Protein 4S1W (pdb70)

Secondary structure (DSSP, 8-state):
-TT---HHHHTTTT--HHHHHTB-TTS-B---HHHHHHHHH-SEEEEEE-THHHHHHHHHHHHHHHTS---EEEEEHHHHTT-----SSEEEEEEESSS--HHHHHHHHHHHHHT-EEEEEES-TTSHHHHHSSEEEE-------SSS--HHHHHHHHHHHHHHHHHHHT---SS-HHHHHHHHHHHHHHHHHTTT--HHHHHHHSS-SEEEEEESTHHHHHHHHHHHHHHHHH--EEEEEEGGGTTTTGGGG--TT-EEEEE---HHHHHHHHHHHHHHHTTT-EEEEE---S--TT-SB-PPP--TTTHHHHHHHHHHHHHHHHHHHH-/--SSS---HHHHTTTT--HHHHHTB-TTS-B---HHHHHHHHH-SEEEEEE-HHHHHHHHHHHHHHHHTS---EEEEEHHHHTT-----SSEEEEEEESSS--HHHHHHHHHHHHHT-EEEEEESSTTSHHHHHSSEEEE-------SSS-SHHHHHHHHHHHHHHHHHHHH---SS-HHHHHHHHHHHHHHHHHTTT--HHHHHHHSS-SEEEEEE-THHHHHHHHHHHHHHHHH--EEEEEEGGGTTTTTGGG--TT-EEEEE---HHHHHHHHHHHHHHHTTT-EEEEE---S--TT-SB-PPP--TTTHHHHHHHHHHHHHHHHHHHTT--S--

Solvent-accessible surface area: 24298 Å² total

Foldseek 3Di:
DQLVLLVLLVCQLVLVVVLVVQADPVSDGDDDVVVLVLLLPAQEEEEEEAALQLLLQLLLQCLQCVQLNHHYHGDYLQDVLVHDDDDPQYEYEYEDAALAPPSSLSVLVVCVVVVHAYEYEYQDDPRSNNVSHPYYDHQSSDDRDGQQDDSSSLSSNLVSNSSSQVSSVVVHDPDDSSVLVVVLSVLSVVLSVCLVLLVVLVQAQQDALEAEEEEADLRLSLSQNLQSLLCRQAVRNYHGDYLVPCVPCVLVVAAARHEYEYEEEAVVCLVVSVVSVVSSVVHRYDYAYEYVVSDDPPHSYYTDDGDSSSCSSNVNSNSNSSSSSNNVSND/DDPDPDLLVLLVCQLVLCVLLVVQADPVSHGDDDVVVLVLLLPAQEEEEEEDALQLLLQLLLQVLQCPQLVHHYDGDYLVVVLVHDDDDDQYEYEYEDAALAPPSSLSVLVVVVVVPHAYEYEYQDDPRPNCVSHPYYDHQSSPDRQFPQDDSSSLSSNLVSNSSSQVSSVVVHPPDPVSVLVVVLSVLSVVLSVVLVLLVCLVVQQLDALAAEEEEADLRLSLRQSLQSLLCVQQVRNYDGDYLVCCVPPNLVVQAARHEYEYEQEAVVCLVVSVVSVVSSVVRHYDYAYEYVVSDDPPHSYYTDDGDSSSCSSNVNSNSNSSSVSNNVSVVTPRRD

InterPro domains:
  IPR001347 SIS domain [PF01380] (47-170)
  IPR001347 SIS domain [PF01380] (218-341)
  IPR001347 SIS domain [PS51464] (41-180)
  IPR001347 SIS domain [PS51464] (210-348)
  IPR005855 Glucosamine-fructose-6-phosphate aminotransferase, isomerising [TIGR01135] (1-358)
  IPR035466 GlmS/AgaS, SIS domain 1 [cd05008] (50-171)
  IPR035490 GlmS/FrlB, SIS domain 2 [cd05009] (205-356)
  IPR046348 SIS domain superfamily [SSF53697] (2-358)

CATH classification: 3.40.50.10490 (+1 more: 3.40.50.10490)

B-factor: mean 34.81, std 9.84, range [20.59, 89.81]

Radius of gyration: 24.52 Å; Cα contacts (8 Å, |Δi|>4): 1367; chains: 2; bounding box: 65×57×61 Å

Nearest PDB structures (foldseek):
  4s1w-assembly1_A  TM=1.003E+00  e=4.253E-58  Staphylococcus aureus
  2puv-assembly1_D  TM=8.819E-01  e=4.119E-23  Candida albicans SC5314
  2puv-assembly1_A  TM=8.822E-01  e=7.396E-23  Candida albicans SC5314
  2puw-assembly1_B-2  TM=8.671E-01  e=4.219E-21  Candida albicans SC5314
  3knz-assembly1_B  TM=7.942E-01  e=2.270E-15  Salmonella enterica subsp. enterica serovar Typhimurium

Sequence (669 aa):
VYAHYLKEIHEQPAVRRIIQEYQDAEGNLKIDQDIINDVKEADRIYVIAAGTSYHAGLVGKEFLEKWAGVPTEVHVASEFVYNPLLSEKPLFVYISQSGETADSRAVLVETNKLGHKSLTITNVAGSTLSREADHTLLLHAGPEIAVASTKAYTAQIAVLSILSQIVAKEHEADIDLLRELAKVTTAIEAIVDDAPIEQIATDFLETTRNAFFIGRTIDYNVSLEGALKLKEISYIQAEGFAGGELKHGTIALIEDGTPVVALATQENVNLSIRGNVKEVVARGAHPCIISEGLEKEGDTYVIPHVHELLTPLVSVVALQLISYYAALHRDKGVYAHYLKEIHEQPAVRRRIIQQEYQDAEGNLKIDQDIINDVKEADRIYVIAAGTSSYHAGLVGKEFLEKWAGVPTEVHVASEFVYNPLLSEKPLFVYISQSGETADSRAVLVETNKLGHKSLTITNVAGSTLSRREADHTLLLHAGPEIAVASTKAYTAQIAVLSILSQIVAKEHEADIDLLRELAKVTTAIEAIVDDAPIEQIATDFLETTRNAFFIGRTIDYNVSLEGALKLKEISYIQAEGFAGGELKHGTIALIEDDGTPVVALATQEENVNLSIRGNVKEEVVARGAHPCIISEGLEKEGDTYVIPHVHELLTPLVSVVALQLISYYAALHRDLDVDK

Organism: Staphylococcus aureus (NCBI:txid1280)

Structure (mmCIF, N/CA/C/O backbone):
data_4S1W
#
_entry.id   4S1W
#
_cell.length_a   115.245
_cell.length_b   61.617
_cell.length_c   104.690
_cell.angle_alpha   90.00
_cell.angle_beta   112.79
_cell.angle_gamma   90.00
#
_symmetry.space_group_name_H-M   'C 1 2 1'
#
loop_
_entity.id
_entity.type
_entity.pdbx_description
1 polymer 'Glutamine--fructose-6-phosphate aminotransferase [isomerizing]'
2 non-polymer DI(HYDROXYETHYL)ETHER
3 water water
#
loop_
_atom_site.group_PDB
_atom_site.id
_atom_site.type_symbol
_atom_site.label_atom_id
_atom_site.label_alt_id
_atom_site.label_comp_id
_atom_site.label_asym_id
_atom_site.label_entity_id
_atom_site.label_seq_id
_atom_site.pdbx_PDB_ins_code
_atom_site.Cartn_x
_atom_site.Cartn_y
_atom_site.Cartn_z
_atom_site.occupancy
_atom_site.B_iso_or_equiv
_atom_site.auth_seq_id
_atom_site.auth_comp_id
_atom_site.auth_asym_id
_atom_site.auth_atom_id
_atom_site.pdbx_PDB_model_num
ATOM 1 N N . VAL A 1 5 ? 25.124 30.519 49.563 1.00 46.93 248 VAL A N 1
ATOM 2 C CA . VAL A 1 5 ? 26.514 30.596 50.095 1.00 49.50 248 VAL A CA 1
ATOM 3 C C . VAL A 1 5 ? 27.480 31.251 49.094 1.00 44.75 248 VAL A C 1
ATOM 4 O O . VAL A 1 5 ? 28.223 32.162 49.476 1.00 46.01 248 VAL A O 1
ATOM 8 N N . TYR A 1 6 ? 27.515 30.754 47.852 1.00 43.92 249 TYR A N 1
ATOM 9 C CA . TYR A 1 6 ? 28.370 31.332 46.791 1.00 42.22 249 TYR A CA 1
ATOM 10 C C . TYR A 1 6 ? 27.960 32.782 46.582 1.00 38.12 249 TYR A C 1
ATOM 11 O O . TYR A 1 6 ? 26.765 33.040 46.457 1.00 37.15 249 TYR A O 1
ATOM 20 N N . ALA A 1 7 ? 28.920 33.714 46.579 1.00 37.33 250 ALA A N 1
ATOM 21 C CA . ALA A 1 7 ? 28.671 35.151 46.355 1.00 35.56 250 ALA A CA 1
ATOM 22 C C . ALA A 1 7 ? 27.416 35.642 47.047 1.00 35.08 250 ALA A C 1
ATOM 23 O O . ALA A 1 7 ? 26.500 36.241 46.404 1.00 31.74 250 ALA A O 1
ATOM 25 N N . HIS A 1 8 ? 27.349 35.334 48.335 1.00 33.57 251 HIS A N 1
ATOM 26 C CA . HIS A 1 8 ? 26.190 35.569 49.157 1.00 34.28 251 HIS A CA 1
ATOM 27 C C . HIS A 1 8 ? 25.644 36.987 48.954 1.00 34.96 251 HIS A C 1
ATOM 28 O O . HIS A 1 8 ? 24.434 37.158 48.821 1.00 31.89 251 HIS A O 1
ATOM 35 N N . TYR A 1 9 ? 26.528 38.009 48.962 1.00 31.26 252 TYR A N 1
ATOM 36 C CA . TYR A 1 9 ? 26.060 39.375 49.036 1.00 30.41 252 TYR A CA 1
ATOM 37 C C . TYR A 1 9 ? 25.500 39.821 47.683 1.00 26.99 252 TYR A C 1
ATOM 38 O O . TYR A 1 9 ? 24.596 40.586 47.640 1.00 28.60 252 TYR A O 1
ATOM 55 N N . LEU A 1 11 ? 23.853 37.849 45.581 1.00 28.24 254 LEU A N 1
ATOM 56 C CA . LEU A 1 11 ? 22.504 37.257 45.464 1.00 27.31 254 LEU A CA 1
ATOM 57 C C . LEU A 1 11 ? 21.523 38.022 46.398 1.00 25.13 254 LEU A C 1
ATOM 58 O O . LEU A 1 11 ? 20.377 38.299 46.018 1.00 27.37 254 LEU A O 1
ATOM 63 N N . LYS A 1 12 ? 21.973 38.400 47.602 1.00 26.35 255 LYS A N 1
ATOM 64 C CA . LYS A 1 12 ? 21.197 39.192 48.548 1.00 26.63 255 LYS A CA 1
ATOM 65 C C . LYS A 1 12 ? 20.787 40.507 47.946 1.00 25.46 255 LYS A C 1
ATOM 66 O O . LYS A 1 12 ? 19.606 40.862 47.942 1.00 26.95 255 LYS A O 1
ATOM 72 N N . GLU A 1 13 ? 21.735 41.205 47.315 1.00 25.72 256 GLU A N 1
ATOM 73 C CA . GLU A 1 13 ? 21.447 42.505 46.769 1.00 23.84 256 GLU A CA 1
ATOM 74 C C . GLU A 1 13 ? 20.519 42.446 45.551 1.00 23.62 256 GLU A C 1
ATOM 75 O O . GLU A 1 13 ? 19.646 43.322 45.373 1.00 24.49 256 GLU A O 1
ATOM 81 N N . ILE A 1 14 ? 20.679 41.391 44.739 1.00 23.76 257 ILE A N 1
ATOM 82 C CA . ILE A 1 14 ? 19.764 41.170 43.615 1.00 23.37 257 ILE A CA 1
ATOM 83 C C . ILE A 1 14 ? 18.336 41.087 44.159 1.00 24.23 257 ILE A C 1
ATOM 84 O O . ILE A 1 14 ? 17.391 41.698 43.655 1.00 24.59 257 ILE A O 1
ATOM 89 N N . HIS A 1 15 ? 18.197 40.312 45.235 1.00 24.39 258 HIS A N 1
ATOM 90 C CA . HIS A 1 15 ? 16.852 40.071 45.802 1.00 25.43 258 HIS A CA 1
ATOM 91 C C . HIS A 1 15 ? 16.264 41.260 46.502 1.00 24.16 258 HIS A C 1
ATOM 92 O O . HIS A 1 15 ? 15.063 41.259 46.756 1.00 26.66 258 HIS A O 1
ATOM 99 N N . GLU A 1 16 ? 17.100 42.201 46.926 1.00 25.24 259 GLU A N 1
ATOM 100 C CA . GLU A 1 16 ? 16.610 43.450 47.526 1.00 25.10 259 GLU A CA 1
ATOM 101 C C . GLU A 1 16 ? 15.913 44.421 46.515 1.00 25.69 259 GLU A C 1
ATOM 102 O O . GLU A 1 16 ? 15.262 45.394 46.917 1.00 24.94 259 GLU A O 1
ATOM 108 N N . GLN A 1 17 ? 16.035 44.161 45.231 1.00 24.91 260 GLN A N 1
ATOM 109 C CA . GLN A 1 17 ? 15.622 45.220 44.277 1.00 23.82 260 GLN A CA 1
ATOM 110 C C . GLN A 1 17 ? 14.126 45.546 44.371 1.00 23.48 260 GLN A C 1
ATOM 111 O O . GLN A 1 17 ? 13.751 46.703 44.262 1.00 24.61 260 GLN A O 1
ATOM 117 N N . PRO A 1 18 ? 13.242 44.536 44.528 1.00 24.70 261 PRO A N 1
ATOM 118 C CA . PRO A 1 18 ? 11.814 44.955 44.723 1.00 24.64 261 PRO A CA 1
ATOM 119 C C . PRO A 1 18 ? 11.567 45.885 45.892 1.00 25.54 261 PRO A C 1
ATOM 120 O O . PRO A 1 18 ? 10.836 46.894 45.765 1.00 27.28 261 PRO A O 1
ATOM 124 N N . ALA A 1 19 ? 12.130 45.540 47.031 1.00 23.73 262 ALA A N 1
ATOM 125 C CA . ALA A 1 19 ? 12.055 46.430 48.194 1.00 27.04 262 ALA A CA 1
ATOM 126 C C . ALA A 1 19 ? 12.614 47.830 47.980 1.00 26.57 262 ALA A C 1
ATOM 127 O O . ALA A 1 19 ? 12.015 48.803 48.453 1.00 25.35 262 ALA A O 1
ATOM 129 N N . VAL A 1 20 ? 13.725 47.913 47.249 1.00 27.76 263 VAL A N 1
ATOM 130 C CA . VAL A 1 20 ? 14.322 49.202 46.928 1.00 25.75 263 VAL A CA 1
ATOM 131 C C . VAL A 1 20 ? 13.384 50.020 46.066 1.00 24.82 263 VAL A C 1
ATOM 132 O O . VAL A 1 20 ? 13.142 51.247 46.322 1.00 25.86 263 VAL A O 1
ATOM 144 N N . ARG A 1 22 ? 10.097 49.783 45.847 1.00 25.62 265 ARG A N 1
ATOM 145 C CA . ARG A 1 22 ? 8.971 50.202 46.674 1.00 25.62 265 ARG A CA 1
ATOM 146 C C . ARG A 1 22 ? 9.371 51.360 47.605 1.00 25.88 265 ARG A C 1
ATOM 147 O O . ARG A 1 22 ? 8.567 52.253 47.818 1.00 26.21 265 ARG A O 1
ATOM 155 N N . ARG A 1 23 ? 10.586 51.354 48.171 1.00 26.06 266 ARG A N 1
ATOM 156 C CA . ARG A 1 23 ? 11.046 52.473 48.989 1.00 25.93 266 ARG A CA 1
ATOM 157 C C . ARG A 1 23 ? 11.153 53.733 48.171 1.00 26.00 266 ARG A C 1
ATOM 158 O O . ARG A 1 23 ? 10.806 54.819 48.675 1.00 26.56 266 ARG A O 1
ATOM 166 N N . ILE A 1 24 ? 11.726 53.644 46.953 1.00 25.81 267 ILE A N 1
ATOM 167 C CA . ILE A 1 24 ? 11.847 54.828 46.128 1.00 24.56 267 ILE A CA 1
ATOM 168 C C . ILE A 1 24 ? 10.451 55.358 45.813 1.00 26.17 267 ILE A C 1
ATOM 169 O O . ILE A 1 24 ? 10.264 56.572 45.812 1.00 27.69 267 ILE A O 1
ATOM 174 N N . ILE A 1 25 ? 9.538 54.458 45.456 1.00 25.81 268 ILE A N 1
ATOM 175 C CA . ILE A 1 25 ? 8.137 54.852 45.118 1.00 27.66 268 ILE A CA 1
ATOM 176 C C . ILE A 1 25 ? 7.495 55.620 46.296 1.00 29.84 268 ILE A C 1
ATOM 177 O O . ILE A 1 25 ? 6.767 56.617 46.094 1.00 30.67 268 ILE A O 1
ATOM 182 N N . GLN A 1 26 ? 7.750 55.155 47.528 1.00 27.19 269 GLN A N 1
ATOM 183 C CA . GLN A 1 26 ? 7.237 55.845 48.733 1.00 29.32 269 GLN A CA 1
ATOM 184 C C . GLN A 1 26 ? 7.932 57.159 48.989 1.00 27.94 269 GLN A C 1
ATOM 185 O O . GLN A 1 26 ? 7.267 58.168 49.323 1.00 28.84 269 GLN A O 1
ATOM 191 N N . GLU A 1 27 ? 9.268 57.170 48.924 1.00 25.69 270 GLU A N 1
ATOM 192 C CA . GLU A 1 27 ? 10.000 58.409 49.242 1.00 28.10 270 GLU A CA 1
ATOM 193 C C . GLU A 1 27 ? 9.765 59.555 48.276 1.00 28.82 270 GLU A C 1
ATOM 194 O O . GLU A 1 27 ? 9.781 60.741 48.694 1.00 30.62 270 GLU A O 1
ATOM 200 N N . TYR A 1 28 ? 9.499 59.226 47.015 1.00 26.90 271 TYR A N 1
ATOM 201 C CA . TYR A 1 28 ? 9.383 60.211 45.952 1.00 27.38 271 TYR A CA 1
ATOM 202 C C . TYR A 1 28 ? 7.947 60.549 45.604 1.00 28.01 271 TYR A C 1
ATOM 203 O O . TYR A 1 28 ? 7.681 61.093 44.508 1.00 29.35 271 TYR A O 1
ATOM 212 N N . GLN A 1 29 ? 7.041 60.235 46.537 1.00 30.01 272 GLN A N 1
ATOM 213 C CA . GLN A 1 29 ? 5.684 60.720 46.449 1.00 30.79 272 GLN A CA 1
ATOM 214 C C . GLN A 1 29 ? 5.205 61.366 47.727 1.00 30.20 272 GLN A C 1
ATOM 215 O O . GLN A 1 29 ? 5.705 61.072 48.832 1.00 33.17 272 GLN A O 1
ATOM 221 N N . ASP A 1 30 ? 4.220 62.235 47.569 1.00 30.27 273 ASP A N 1
ATOM 222 C CA . ASP A 1 30 ? 3.648 62.940 48.688 1.00 30.03 273 ASP A CA 1
ATOM 223 C C . ASP A 1 30 ? 2.322 62.289 49.066 1.00 29.69 273 ASP A C 1
ATOM 224 O O . ASP A 1 30 ? 1.914 61.295 48.460 1.00 30.19 273 ASP A O 1
ATOM 229 N N . ALA A 1 31 ? 1.652 62.847 50.074 1.00 28.60 274 ALA A N 1
ATOM 230 C CA . ALA A 1 31 ? 0.465 62.237 50.635 1.00 28.38 274 ALA A CA 1
ATOM 231 C C . ALA A 1 31 ? -0.684 62.386 49.668 1.00 28.88 274 ALA A C 1
ATOM 232 O O . ALA A 1 31 ? -1.738 61.815 49.883 1.00 30.91 274 ALA A O 1
ATOM 234 N N . GLU A 1 32 ? -0.525 63.235 48.645 1.00 27.87 275 GLU A N 1
ATOM 235 C CA . GLU A 1 32 ? -1.536 63.322 47.555 1.00 29.36 275 GLU A CA 1
ATOM 236 C C . GLU A 1 32 ? -1.309 62.307 46.471 1.00 29.97 275 GLU A C 1
ATOM 237 O O . GLU A 1 32 ? -2.141 62.241 45.552 1.00 29.75 275 GLU A O 1
ATOM 243 N N . GLY A 1 33 ? -0.205 61.549 46.573 1.00 29.33 276 GLY A N 1
ATOM 244 C CA . GLY A 1 33 ? 0.148 60.536 45.576 1.00 30.41 276 GLY A CA 1
ATOM 245 C C . GLY A 1 33 ? 0.790 61.120 44.321 1.00 32.24 276 GLY A C 1
ATOM 246 O O . GLY A 1 33 ? 0.934 60.471 43.296 1.00 34.61 276 GLY A O 1
ATOM 247 N N . ASN A 1 34 ? 1.268 62.331 44.422 1.00 31.41 277 ASN A N 1
ATOM 248 C CA . ASN A 1 34 ? 1.988 62.966 43.340 1.00 31.57 277 ASN A CA 1
ATOM 249 C C . ASN A 1 34 ? 3.496 62.868 43.560 1.00 32.18 277 ASN A C 1
ATOM 250 O O . ASN A 1 34 ? 4.032 62.838 44.677 1.00 30.71 277 ASN A O 1
ATOM 255 N N . LEU A 1 35 ? 4.199 62.780 42.443 1.00 31.79 278 LEU A N 1
ATOM 256 C CA . LEU A 1 35 ? 5.659 62.848 42.461 1.00 31.74 278 LEU A CA 1
ATOM 257 C C . LEU A 1 35 ? 6.169 64.057 43.204 1.00 31.93 278 LEU A C 1
ATOM 258 O O . LEU A 1 35 ? 5.637 65.146 43.017 1.00 34.47 278 LEU A O 1
ATOM 263 N N . LYS A 1 36 ? 7.187 63.872 44.027 1.00 29.11 279 LYS A N 1
ATOM 264 C CA . LYS A 1 36 ? 7.706 64.956 44.833 1.00 35.08 279 LYS A CA 1
ATOM 265 C C . LYS A 1 36 ? 9.205 65.040 44.912 1.00 31.77 279 LYS A C 1
ATOM 266 O O . LYS A 1 36 ? 9.868 64.130 45.366 1.00 31.21 279 LYS A O 1
ATOM 272 N N . ILE A 1 37 ? 9.743 66.122 44.351 1.00 31.50 280 ILE A N 1
ATOM 273 C CA . ILE A 1 37 ? 11.129 66.491 44.565 1.00 32.79 280 ILE A CA 1
ATOM 274 C C . ILE A 1 37 ? 11.146 67.994 44.878 1.00 33.54 280 ILE A C 1
ATOM 275 O O . ILE A 1 37 ? 10.255 68.763 44.438 1.00 32.13 280 ILE A O 1
ATOM 280 N N . ASP A 1 38 ? 12.165 68.403 45.630 1.00 32.41 281 ASP A N 1
ATOM 281 C CA . ASP A 1 38 ? 12.318 69.836 46.001 1.00 34.43 281 ASP A CA 1
ATOM 282 C C . ASP A 1 38 ? 12.250 70.769 44.784 1.00 32.77 281 ASP A C 1
ATOM 283 O O . ASP A 1 38 ? 12.900 70.510 43.785 1.00 32.12 281 ASP A O 1
ATOM 288 N N . GLN A 1 39 ? 11.507 71.889 44.907 1.00 32.49 282 GLN A N 1
ATOM 289 C CA . GLN A 1 39 ? 11.314 72.772 43.763 1.00 34.71 282 GLN A CA 1
ATOM 290 C C . GLN A 1 39 ? 12.618 73.410 43.275 1.00 34.55 282 GLN A C 1
ATOM 291 O O . GLN A 1 39 ? 12.766 73.678 42.097 1.00 33.93 282 GLN A O 1
ATOM 297 N N . ASP A 1 40 ? 13.567 73.683 44.173 1.00 35.06 283 ASP A N 1
ATOM 298 C CA . ASP A 1 40 ? 14.825 74.239 43.722 1.00 38.16 283 ASP A CA 1
ATOM 299 C C . ASP A 1 40 ? 15.548 73.338 42.727 1.00 36.58 283 ASP A C 1
ATOM 300 O O . ASP A 1 40 ? 16.228 73.819 41.779 1.00 35.37 283 ASP A O 1
ATOM 305 N N . ILE A 1 41 ? 15.414 72.015 42.921 1.00 33.20 284 ILE A N 1
ATOM 306 C CA . ILE A 1 41 ? 16.097 71.097 42.078 1.00 32.42 284 ILE A CA 1
ATOM 307 C C . ILE A 1 41 ? 15.405 71.148 40.737 1.00 32.72 284 ILE A C 1
ATOM 308 O O . ILE A 1 41 ? 16.019 71.176 39.686 1.00 32.45 284 ILE A O 1
ATOM 313 N N . ILE A 1 42 ? 14.088 71.088 40.778 1.00 32.29 285 ILE A N 1
ATOM 314 C CA . ILE A 1 42 ? 13.332 71.142 39.545 1.00 32.58 285 ILE A CA 1
ATOM 315 C C . ILE A 1 42 ? 13.665 72.404 38.740 1.00 33.27 285 ILE A C 1
ATOM 316 O O . ILE A 1 42 ? 13.785 72.362 37.510 1.00 33.49 285 ILE A O 1
ATOM 321 N N . ASN A 1 43 ? 13.768 73.537 39.417 1.00 36.11 286 ASN A N 1
ATOM 322 C CA . ASN A 1 43 ? 14.039 74.807 38.747 1.00 40.57 286 ASN A CA 1
ATOM 323 C C . ASN A 1 43 ? 15.384 74.812 38.064 1.00 40.78 286 ASN A C 1
ATOM 324 O O . ASN A 1 43 ? 15.523 75.289 36.950 1.00 44.01 286 ASN A O 1
ATOM 329 N N . ASP A 1 44 ? 16.400 74.317 38.753 1.00 36.03 287 ASP A N 1
ATOM 330 C CA . ASP A 1 44 ? 17.702 74.245 38.134 1.00 37.21 287 ASP A CA 1
ATOM 331 C C . ASP A 1 44 ? 17.725 73.318 36.920 1.00 37.28 287 ASP A C 1
ATOM 332 O O . ASP A 1 44 ? 18.310 73.654 35.906 1.00 37.52 287 ASP A O 1
ATOM 337 N N . VAL A 1 45 ? 17.059 72.176 36.978 1.00 33.68 288 VAL A N 1
ATOM 338 C CA . VAL A 1 45 ? 17.086 71.243 35.862 1.00 34.41 288 VAL A CA 1
ATOM 339 C C . VAL A 1 45 ? 16.318 71.817 34.668 1.00 36.55 288 VAL A C 1
ATOM 340 O O . VAL A 1 45 ? 16.776 71.772 33.512 1.00 37.37 288 VAL A O 1
ATOM 344 N N . LYS A 1 46 ? 15.145 72.390 34.950 1.00 36.61 289 LYS A N 1
ATOM 345 C CA . LYS A 1 46 ? 14.287 72.863 33.894 1.00 39.61 289 LYS A CA 1
ATOM 346 C C . LYS A 1 46 ? 14.914 74.038 33.163 1.00 38.85 289 LYS A C 1
ATOM 347 O O . LYS A 1 46 ? 14.714 74.178 31.976 1.00 39.87 289 LYS A O 1
ATOM 353 N N . GLU A 1 47 ? 15.735 74.830 33.847 1.00 36.43 290 GLU A N 1
ATOM 354 C CA . GLU A 1 47 ? 16.401 75.971 33.256 1.00 37.70 290 GLU A CA 1
ATOM 355 C C . GLU A 1 47 ? 17.737 75.660 32.545 1.00 38.22 290 GLU A C 1
ATOM 356 O O . GLU A 1 47 ? 18.293 76.551 31.858 1.00 38.36 290 GLU A O 1
ATOM 362 N N . ALA A 1 48 ? 18.268 74.445 32.720 1.00 33.54 291 ALA A N 1
ATOM 363 C CA . ALA A 1 48 ? 19.558 74.107 32.135 1.00 30.75 291 ALA A CA 1
ATOM 364 C C . ALA A 1 48 ? 19.406 74.002 30.622 1.00 32.07 291 ALA A C 1
ATOM 365 O O . ALA A 1 48 ? 18.367 73.545 30.164 1.00 35.86 291 ALA A O 1
ATOM 367 N N . ASP A 1 49 ? 20.451 74.331 29.875 1.00 32.07 292 ASP A N 1
ATOM 368 C CA . ASP A 1 49 ? 20.381 74.131 28.409 1.00 33.11 292 ASP A CA 1
ATOM 369 C C . ASP A 1 49 ? 20.933 72.796 27.929 1.00 29.27 292 ASP A C 1
ATOM 370 O O . ASP A 1 49 ? 20.655 72.360 26.799 1.00 30.32 292 ASP A O 1
ATOM 375 N N . ARG A 1 50 ? 21.635 72.115 28.844 1.00 28.27 293 ARG A N 1
ATOM 376 C CA . ARG A 1 50 ? 22.210 70.798 28.572 1.00 27.14 293 ARG A CA 1
ATOM 377 C C . ARG A 1 50 ? 22.591 70.187 29.899 1.00 25.20 293 ARG A C 1
ATOM 378 O O . ARG A 1 50 ? 23.018 70.878 30.846 1.00 27.24 293 ARG A O 1
ATOM 386 N N . ILE A 1 51 ? 22.444 68.891 29.997 1.00 25.05 294 ILE A N 1
ATOM 387 C CA . ILE A 1 51 ? 22.914 68.137 31.160 1.00 26.08 294 ILE A CA 1
ATOM 388 C C . ILE A 1 51 ? 24.110 67.285 30.831 1.00 25.61 294 ILE A C 1
ATOM 389 O O . ILE A 1 51 ? 24.145 66.621 29.802 1.00 24.86 294 ILE A O 1
ATOM 394 N N . TYR A 1 52 ? 25.125 67.332 31.699 1.00 24.13 295 TYR A N 1
ATOM 395 C CA . TYR A 1 52 ? 26.319 66.503 31.565 1.00 23.60 295 TYR A CA 1
ATOM 396 C C . TYR A 1 52 ? 26.285 65.533 32.736 1.00 24.46 295 TYR A C 1
ATOM 397 O O . TYR A 1 52 ? 26.445 65.922 33.879 1.00 25.99 295 TYR A O 1
ATOM 406 N N . VAL A 1 53 ? 26.076 64.267 32.448 1.00 21.42 296 VAL A N 1
ATOM 407 C CA . VAL A 1 53 ? 26.083 63.209 33.481 1.00 21.74 296 VAL A CA 1
ATOM 408 C C . VAL A 1 53 ? 27.534 62.724 33.590 1.00 22.48 296 VAL A C 1
ATOM 409 O O . VAL A 1 53 ? 28.153 62.346 32.603 1.00 23.50 296 VAL A O 1
ATOM 413 N N . ILE A 1 54 ? 28.063 62.704 34.813 1.00 21.93 297 ILE A N 1
ATOM 414 C CA . ILE A 1 54 ? 29.428 62.362 35.099 1.00 22.09 297 ILE A CA 1
ATOM 415 C C . ILE A 1 54 ? 29.390 61.159 35.973 1.00 22.22 297 ILE A C 1
ATOM 416 O O . ILE A 1 54 ? 28.798 61.177 37.098 1.00 23.25 297 ILE A O 1
ATOM 421 N N . ALA A 1 55 ? 29.960 60.023 35.494 1.00 21.99 298 ALA A N 1
ATOM 422 C CA . ALA A 1 55 ? 29.821 58.757 36.202 1.00 22.19 298 ALA A CA 1
ATOM 423 C C . ALA A 1 55 ? 30.884 57.750 35.792 1.00 24.26 298 ALA A C 1
ATOM 424 O O . ALA A 1 55 ? 31.768 58.079 35.025 1.00 26.03 298 ALA A O 1
ATOM 426 N N . ALA A 1 56 ? 30.820 56.530 36.340 1.00 22.20 299 ALA A N 1
ATOM 427 C CA . ALA A 1 56 ? 31.818 55.544 36.019 1.00 26.48 299 ALA A CA 1
ATOM 428 C C . ALA A 1 56 ? 31.211 54.175 36.212 1.00 23.99 299 ALA A C 1
ATOM 429 O O . ALA A 1 56 ? 30.360 53.985 37.115 1.00 26.32 299 ALA A O 1
ATOM 431 N N . GLY A 1 57 ? 31.634 53.191 35.406 1.00 25.05 300 GLY A N 1
ATOM 432 C CA . GLY A 1 57 ? 31.120 51.856 35.647 1.00 25.77 300 GLY A CA 1
ATOM 433 C C . GLY A 1 57 ? 29.633 51.715 35.552 1.00 24.17 300 GLY A C 1
ATOM 434 O O . GLY A 1 57 ? 28.985 52.208 34.628 1.00 24.39 300 GLY A O 1
ATOM 435 N N . THR A 1 58 ? 29.093 50.987 36.490 1.00 25.05 301 THR A N 1
ATOM 436 C CA . THR A 1 58 ? 27.667 50.790 36.533 1.00 25.80 301 THR A CA 1
ATOM 437 C C . THR A 1 58 ? 26.856 52.104 36.554 1.00 23.38 301 THR A C 1
ATOM 438 O O . THR A 1 58 ? 25.776 52.186 35.965 1.00 22.59 301 THR A O 1
ATOM 442 N N . SER A 1 59 ? 27.351 53.123 37.223 1.00 22.50 302 SER A N 1
ATOM 443 C CA . SER A 1 59 ? 26.611 54.397 37.233 1.00 23.79 302 SER A CA 1
ATOM 444 C C . SER A 1 59 ? 26.668 55.097 35.885 1.00 22.68 302 SER A C 1
ATOM 445 O O . SER A 1 59 ? 25.700 55.801 35.514 1.00 23.28 302 SER A O 1
ATOM 448 N N . TYR A 1 60 ? 27.709 54.848 35.122 1.00 22.33 303 TYR A N 1
ATOM 449 C CA . TYR A 1 60 ? 27.794 55.382 33.757 1.00 22.10 303 TYR A CA 1
ATOM 450 C C . TYR A 1 60 ? 26.724 54.637 32.922 1.00 22.25 303 TYR A C 1
ATOM 451 O O . TYR A 1 60 ? 26.014 55.271 32.168 1.00 22.66 303 TYR A O 1
ATOM 460 N N . HIS A 1 61 ? 26.634 53.318 33.107 1.00 21.56 304 HIS A N 1
ATOM 461 C CA . HIS A 1 61 ? 25.573 52.587 32.412 1.00 23.55 304 HIS A CA 1
ATOM 462 C C . HIS A 1 61 ? 24.175 53.091 32.774 1.00 22.16 304 HIS A C 1
ATOM 463 O O . HIS A 1 61 ? 23.299 53.227 31.921 1.00 23.36 304 HIS A O 1
ATOM 470 N N . ALA A 1 62 ? 23.944 53.418 34.063 1.00 21.55 305 ALA A N 1
ATOM 471 C CA . ALA A 1 62 ? 22.653 53.935 34.528 1.00 22.25 305 ALA A CA 1
ATOM 472 C C . ALA A 1 62 ? 22.380 55.297 33.893 1.00 21.95 305 ALA A C 1
ATOM 473 O O . ALA A 1 62 ? 21.296 55.604 33.410 1.00 23.05 305 ALA A O 1
ATOM 475 N N . GLY A 1 63 ? 23.445 56.083 33.791 1.00 20.59 306 GLY A N 1
ATOM 476 C CA . GLY A 1 63 ? 23.420 57.378 33.115 1.00 22.36 306 GLY A CA 1
ATOM 477 C C . GLY A 1 63 ? 22.922 57.257 31.667 1.00 22.11 306 GLY A C 1
ATOM 478 O O . GLY A 1 63 ? 22.144 58.084 31.179 1.00 24.32 306 GLY A O 1
ATOM 479 N N . LEU A 1 64 ? 23.421 56.234 30.942 1.00 22.53 307 LEU A N 1
ATOM 480 C CA . LEU A 1 64 ? 23.050 56.053 29.570 1.00 23.56 307 LEU A CA 1
ATOM 481 C C . LEU A 1 64 ? 21.523 55.827 29.498 1.00 23.54 307 LEU A C 1
ATOM 482 O O . LEU A 1 64 ? 20.872 56.301 28.554 1.00 25.94 307 LEU A O 1
ATOM 487 N N . VAL A 1 65 ? 20.979 54.996 30.394 1.00 22.63 308 VAL A N 1
ATOM 488 C CA . VAL A 1 65 ? 19.535 54.783 30.446 1.00 24.44 308 VAL A CA 1
ATOM 489 C C . VAL A 1 65 ? 18.774 56.073 30.760 1.00 25.93 308 VAL A C 1
ATOM 490 O O . VAL A 1 65 ? 17.778 56.434 30.155 1.00 26.95 308 VAL A O 1
ATOM 494 N N . GLY A 1 66 ? 19.285 56.812 31.726 1.00 22.90 309 GLY A N 1
ATOM 495 C CA . GLY A 1 66 ? 18.633 58.048 32.168 1.00 24.83 309 GLY A CA 1
ATOM 496 C C . GLY A 1 66 ? 18.606 59.179 31.152 1.00 24.92 309 GLY A C 1
ATOM 497 O O . GLY A 1 66 ? 17.687 60.008 31.157 1.00 26.67 309 GLY A O 1
ATOM 498 N N . LYS A 1 67 ? 19.606 59.242 30.269 1.00 26.64 310 LYS A N 1
ATOM 499 C CA . LYS A 1 67 ? 19.664 60.162 29.165 1.00 26.91 310 LYS A CA 1
ATOM 500 C C . LYS A 1 67 ? 18.379 60.094 28.371 1.00 28.38 310 LYS A C 1
ATOM 501 O O . LYS A 1 67 ? 17.878 61.108 27.894 1.00 26.57 310 LYS A O 1
ATOM 507 N N . GLU A 1 68 ? 17.852 58.890 28.163 1.00 25.81 311 GLU A N 1
ATOM 508 C CA . GLU A 1 68 ? 16.624 58.770 27.364 1.00 28.71 311 GLU A CA 1
ATOM 509 C C . GLU A 1 68 ? 15.483 59.502 28.023 1.00 26.62 311 GLU A C 1
ATOM 510 O O . GLU A 1 68 ? 14.680 60.158 27.344 1.00 27.44 311 GLU A O 1
ATOM 516 N N . PHE A 1 69 ? 15.326 59.378 29.348 1.00 24.05 312 PHE A N 1
ATOM 517 C CA . PHE A 1 69 ? 14.251 60.107 30.043 1.00 26.93 312 PHE A CA 1
ATOM 518 C C . PHE A 1 69 ? 14.467 61.613 30.047 1.00 26.79 312 PHE A C 1
ATOM 519 O O . PHE A 1 69 ? 13.523 62.384 29.868 1.00 26.98 312 PHE A O 1
ATOM 527 N N . LEU A 1 70 ? 15.715 62.040 30.267 1.00 25.79 313 LEU A N 1
ATOM 528 C CA . LEU A 1 70 ? 16.012 63.461 30.345 1.00 26.11 313 LEU A CA 1
ATOM 529 C C . LEU A 1 70 ? 15.745 64.128 28.992 1.00 27.16 313 LEU A C 1
ATOM 530 O O . LEU A 1 70 ? 15.199 65.242 28.918 1.00 27.75 313 LEU A O 1
ATOM 535 N N . GLU A 1 71 ? 16.093 63.463 27.900 1.00 25.87 314 GLU A N 1
ATOM 536 C CA . GLU A 1 71 ? 15.776 64.020 26.602 1.00 27.80 314 GLU A CA 1
ATOM 537 C C . GLU A 1 71 ? 14.292 63.916 26.200 1.00 28.73 314 GLU A C 1
ATOM 538 O O . GLU A 1 71 ? 13.659 64.906 25.768 1.00 30.16 314 GLU A O 1
ATOM 544 N N . LYS A 1 72 ? 13.759 62.700 26.288 1.00 28.47 315 LYS A N 1
ATOM 545 C CA . LYS A 1 72 ? 12.465 62.396 25.745 1.00 31.74 315 LYS A CA 1
ATOM 546 C C . LYS A 1 72 ? 11.303 62.871 26.574 1.00 32.64 315 LYS A C 1
ATOM 547 O O . LYS A 1 72 ? 10.206 63.120 26.021 1.00 29.58 315 LYS A O 1
ATOM 553 N N . TRP A 1 73 ? 11.508 62.981 27.875 1.00 30.53 316 TRP A N 1
ATOM 554 C CA . TRP A 1 73 ? 10.473 63.443 28.795 1.00 29.82 316 TRP A CA 1
ATOM 555 C C . TRP A 1 73 ? 10.764 64.869 29.211 1.00 31.36 316 TRP A C 1
ATOM 556 O O . TRP A 1 73 ? 9.961 65.770 28.951 1.00 34.33 316 TRP A O 1
ATOM 567 N N . ALA A 1 74 ? 11.921 65.133 29.792 1.00 30.14 317 ALA A N 1
ATOM 568 C CA . ALA A 1 74 ? 12.196 66.466 30.292 1.00 31.05 317 ALA A CA 1
ATOM 569 C C . ALA A 1 74 ? 12.572 67.465 29.168 1.00 30.77 317 ALA A C 1
ATOM 570 O O . ALA A 1 74 ? 12.532 68.694 29.356 1.00 32.80 317 ALA A O 1
ATOM 572 N N . GLY A 1 75 ? 12.907 66.949 27.975 1.00 28.90 318 GLY A N 1
ATOM 573 C CA . GLY A 1 75 ? 13.314 67.804 26.870 1.00 29.39 318 GLY A CA 1
ATOM 574 C C . GLY A 1 75 ? 14.611 68.580 26.966 1.00 30.01 318 GLY A C 1
ATOM 575 O O . GLY A 1 75 ? 14.795 69.599 26.277 1.00 31.18 318 GLY A O 1
ATOM 576 N N . VAL A 1 76 ? 15.547 68.074 27.752 1.00 27.73 319 VAL A N 1
ATOM 577 C CA . VAL A 1 76 ? 16.869 68.716 27.859 1.00 29.67 319 VAL A CA 1
ATOM 578 C C . VAL A 1 76 ? 17.972 67.829 27.244 1.00 29.60 319 VAL A C 1
ATOM 579 O O . VAL A 1 76 ? 18.119 66.670 27.664 1.00 27.90 319 VAL A O 1
ATOM 583 N N . PRO A 1 77 ? 18.741 68.368 26.257 1.00 28.73 320 PRO A N 1
ATOM 584 C CA . PRO A 1 77 ? 19.832 67.594 25.654 1.00 29.13 320 PRO A CA 1
ATOM 585 C C . PRO A 1 77 ? 20.776 67.121 26.752 1.00 26.08 320 PRO A C 1
ATOM 586 O O . PRO A 1 77 ? 21.131 67.909 27.654 1.00 26.02 320 PRO A O 1
ATOM 590 N N . THR A 1 78 ? 21.166 65.864 26.661 1.00 25.96 321 THR A N 1
ATOM 591 C CA . THR A 1 78 ? 21.944 65.202 27.712 1.00 24.33 321 THR A CA 1
ATOM 592 C C . THR A 1 78 ? 23.108 64.395 27.146 1.00 27.16 321 THR A C 1
ATOM 593 O O . THR A 1 78 ? 22.939 63.642 26.202 1.00 26.61 321 THR A O 1
ATOM 597 N N . GLU A 1 79 ? 24.292 64.582 27.767 1.00 25.62 322 GLU A N 1
ATOM 598 C CA . GLU A 1 79 ? 25.495 63.840 27.450 1.00 25.64 322 GLU A CA 1
ATOM 599 C C . GLU A 1 79 ? 25.968 63.048 28.660 1.00 23.61 322 GLU A C 1
ATOM 600 O O . GLU A 1 79 ? 25.794 63.502 29.739 1.00 26.02 322 GLU A O 1
ATOM 606 N N . VAL A 1 80 ? 26.507 61.858 28.432 1.00 23.16 323 VAL A N 1
ATOM 607 C CA . VAL A 1 80 ? 26.954 60.991 29.492 1.00 22.23 323 VAL A CA 1
ATOM 608 C C . VAL A 1 80 ? 28.457 60.766 29.317 1.00 23.03 323 VAL A C 1
ATOM 609 O O . VAL A 1 80 ? 28.905 60.332 28.222 1.00 24.01 323 VAL A O 1
ATOM 613 N N . HIS A 1 81 ? 29.234 61.057 30.402 1.00 22.24 324 HIS A N 1
ATOM 614 C CA . HIS A 1 81 ? 30.678 61.008 30.303 1.00 24.62 324 HIS A CA 1
ATOM 615 C C . HIS A 1 81 ? 31.295 60.180 31.374 1.00 22.91 324 HIS A C 1
ATOM 616 O O . HIS A 1 81 ? 30.822 60.130 32.502 1.00 23.59 324 HIS A O 1
ATOM 623 N N . VAL A 1 82 ? 32.358 59.484 30.987 1.00 25.30 325 VAL A N 1
ATOM 624 C CA . VAL A 1 82 ? 33.156 58.744 31.904 1.00 25.12 325 VAL A CA 1
ATOM 625 C C . VAL A 1 82 ? 34.062 59.720 32.696 1.00 24.70 325 VAL A C 1
ATOM 626 O O . VAL A 1 82 ? 34.839 60.501 32.106 1.00 24.41 325 VAL A O 1
ATOM 630 N N . ALA A 1 83 ? 33.929 59.732 34.008 1.00 24.27 326 ALA A N 1
ATOM 631 C CA . ALA A 1 83 ? 34.577 60.756 34.847 1.00 24.63 326 ALA A CA 1
ATOM 632 C C . ALA A 1 83 ? 36.111 60.855 34.706 1.00 24.80 326 ALA A C 1
ATOM 633 O O . ALA A 1 83 ? 36.684 61.959 34.689 1.00 26.33 326 ALA A O 1
ATOM 635 N N . SER A 1 84 ? 36.744 59.679 34.581 1.00 24.86 327 SER A N 1
ATOM 636 C CA . SER A 1 84 ? 38.218 59.651 34.527 1.00 25.93 327 SER A CA 1
ATOM 637 C C . SER A 1 84 ? 38.732 60.288 33.245 1.00 26.06 327 SER A C 1
ATOM 638 O O . SER A 1 84 ? 39.856 60.764 33.192 1.00 27.90 327 SER A O 1
ATOM 641 N N . GLU A 1 85 ? 37.917 60.246 32.175 1.00 24.66 328 GLU A N 1
ATOM 642 C CA . GLU A 1 85 ? 38.266 60.907 30.913 1.00 25.83 328 GLU A CA 1
ATOM 643 C C . GLU A 1 85 ? 37.909 62.369 30.937 1.00 27.50 328 GLU A C 1
ATOM 644 O O . GLU A 1 85 ? 38.705 63.217 30.573 1.00 29.11 328 GLU A O 1
ATOM 650 N N . PHE A 1 86 ? 36.728 62.688 31.433 1.00 25.68 329 PHE A N 1
ATOM 651 C CA . PHE A 1 86 ? 36.275 64.071 31.543 1.00 25.81 329 PHE A CA 1
ATOM 652 C C . PHE A 1 86 ? 37.228 64.962 32.339 1.00 27.90 329 PHE A C 1
ATOM 653 O O . PHE A 1 86 ? 37.445 66.106 31.969 1.00 28.46 329 PHE A O 1
ATOM 661 N N . VAL A 1 87 ? 37.760 64.429 33.438 1.00 27.50 330 VAL A N 1
ATOM 662 C CA . VAL A 1 87 ? 38.541 65.270 34.307 1.00 28.62 330 VAL A CA 1
ATOM 663 C C . VAL A 1 87 ? 39.891 65.661 33.681 1.00 28.82 330 VAL A C 1
ATOM 664 O O . VAL A 1 87 ? 40.405 66.731 33.974 1.00 31.65 330 VAL A O 1
ATOM 668 N N . TYR A 1 88 ? 40.445 64.841 32.788 1.00 28.79 331 TYR A N 1
ATOM 669 C CA . TYR A 1 88 ? 41.711 65.131 32.175 1.00 28.43 331 TYR A CA 1
ATOM 670 C C . TYR A 1 88 ? 41.558 65.726 30.785 1.00 32.44 331 TYR A C 1
ATOM 671 O O . TYR A 1 88 ? 42.550 66.060 30.126 1.00 31.87 331 TYR A O 1
ATOM 680 N N . ASN A 1 89 ? 40.329 65.827 30.309 1.00 29.40 332 ASN A N 1
ATOM 681 C CA . ASN A 1 89 ? 40.075 66.362 28.976 1.00 30.03 332 ASN A CA 1
ATOM 682 C C . ASN A 1 89 ? 38.655 66.931 28.917 1.00 29.09 332 ASN A C 1
ATOM 683 O O . ASN A 1 89 ? 37.779 66.423 28.239 1.00 30.70 332 ASN A O 1
ATOM 696 N N . PRO A 1 91 ? 35.606 68.881 27.917 1.00 30.37 334 PRO A N 1
ATOM 697 C CA . PRO A 1 91 ? 35.173 69.382 26.624 1.00 30.97 334 PRO A CA 1
ATOM 698 C C . PRO A 1 91 ? 34.558 70.752 26.682 1.00 31.54 334 PRO A C 1
ATOM 699 O O . PRO A 1 91 ? 34.390 71.335 27.743 1.00 31.28 334 PRO A O 1
ATOM 703 N N . LEU A 1 92 ? 34.225 71.284 25.499 1.00 29.32 335 LEU A N 1
ATOM 704 C CA . LEU A 1 92 ? 33.516 72.539 25.435 1.00 31.10 335 LEU A CA 1
ATOM 705 C C . LEU A 1 92 ? 32.122 72.399 26.050 1.00 32.43 335 LEU A C 1
ATOM 706 O O . LEU A 1 92 ? 31.416 71.395 25.859 1.00 32.70 335 LEU A O 1
ATOM 711 N N . LEU A 1 93 ? 31.733 73.389 26.858 1.00 30.66 336 LEU A N 1
ATOM 712 C CA . LEU A 1 93 ? 30.498 73.367 27.603 1.00 30.74 336 LEU A CA 1
ATOM 713 C C . LEU A 1 93 ? 29.525 74.339 27.072 1.00 32.29 336 LEU A C 1
ATOM 714 O O . LEU A 1 93 ? 29.891 75.382 26.532 1.00 33.50 336 LEU A O 1
ATOM 719 N N . SER A 1 94 ? 28.265 74.026 27.263 1.00 31.81 337 SER A N 1
ATOM 720 C CA . SER A 1 94 ? 27.177 74.930 26.932 1.00 34.29 337 SER A CA 1
ATOM 721 C C . SER A 1 94 ? 27.121 76.161 27.874 1.00 34.99 337 SER A C 1
ATOM 722 O O . SER A 1 94 ? 27.913 76.255 28.822 1.00 34.14 337 SER A O 1
ATOM 725 N N . GLU A 1 95 ? 26.190 77.071 27.571 1.00 37.51 338 GLU A N 1
ATOM 726 C CA . GLU A 1 95 ? 26.068 78.334 28.308 1.00 41.04 338 GLU A CA 1
ATOM 727 C C . GLU A 1 95 ? 25.514 78.147 29.695 1.00 38.95 338 GLU A C 1
ATOM 728 O O . GLU A 1 95 ? 25.912 78.873 30.624 1.00 42.77 338 GLU A O 1
ATOM 734 N N . LYS A 1 96 ? 24.598 77.193 29.856 1.00 37.65 339 LYS A N 1
ATOM 735 C CA . LYS A 1 96 ? 23.904 76.972 31.145 1.00 37.38 339 LYS A CA 1
ATOM 736 C C . LYS A 1 96 ? 23.885 75.503 31.532 1.00 34.87 339 LYS A C 1
ATOM 737 O O . LYS A 1 96 ? 22.801 74.882 31.635 1.00 34.60 339 LYS A O 1
ATOM 743 N N . PRO A 1 97 ? 25.075 74.919 31.675 1.00 32.05 340 PRO A N 1
ATOM 744 C CA . PRO A 1 97 ? 25.169 73.484 31.850 1.00 29.59 340 PRO A CA 1
ATOM 745 C C . PRO A 1 97 ? 24.813 73.083 33.263 1.00 31.08 340 PRO A C 1
ATOM 746 O O . PRO A 1 97 ? 25.152 73.810 34.208 1.00 33.26 340 PRO A O 1
ATOM 750 N N . LEU A 1 98 ? 24.116 71.972 33.409 1.00 28.32 341 LEU A N 1
ATOM 751 C CA . LEU A 1 98 ? 23.959 71.370 34.737 1.00 28.02 341 LEU A CA 1
ATOM 752 C C . LEU A 1 98 ? 24.695 70.032 34.792 1.00 27.14 341 LEU A C 1
ATOM 753 O O . LEU A 1 98 ? 24.574 69.208 33.875 1.00 24.31 341 LEU A O 1
ATOM 758 N N . PHE A 1 99 ? 25.518 69.829 35.820 1.00 25.01 342 PHE A N 1
ATOM 759 C CA . PHE A 1 99 ? 26.245 68.585 35.992 1.00 25.11 342 PHE A CA 1
ATOM 760 C C . PHE A 1 99 ? 25.514 67.645 36.956 1.00 23.21 342 PHE A C 1
ATOM 761 O O . PHE A 1 99 ? 25.146 68.057 38.044 1.00 26.99 342 PHE A O 1
ATOM 769 N N . VAL A 1 100 ? 25.294 66.419 36.512 1.00 23.16 343 VAL A N 1
ATOM 770 C CA . VAL A 1 100 ? 24.687 65.370 37.352 1.00 24.52 343 VAL A CA 1
ATOM 771 C C . VAL A 1 100 ? 25.668 64.296 37.655 1.00 23.16 343 VAL A C 1
ATOM 772 O O . VAL A 1 100 ? 26.108 63.579 36.739 1.00 24.44 343 VAL A O 1
ATOM 776 N N . TYR A 1 101 ? 26.025 64.170 38.936 1.00 22.13 344 TYR A N 1
ATOM 777 C CA . TYR A 1 101 ? 27.017 63.229 39.423 1.00 22.14 344 TYR A CA 1
ATOM 778 C C . TYR A 1 101 ? 26.299 62.028 39.966 1.00 22.50 344 TYR A C 1
ATOM 779 O O . TYR A 1 101 ? 25.575 62.137 40.932 1.00 25.00 344 TYR A O 1
ATOM 788 N N . ILE A 1 102 ? 26.454 60.868 39.321 1.00 21.61 345 ILE A N 1
ATOM 789 C CA . ILE A 1 102 ? 25.825 59.638 39.790 1.00 22.11 345 ILE A CA 1
ATOM 790 C C . ILE A 1 102 ? 26.929 58.814 40.454 1.00 21.86 345 ILE A C 1
ATOM 791 O O . ILE A 1 102 ? 27.903 58.367 39.777 1.00 23.91 345 ILE A O 1
ATOM 796 N N . SER A 1 103 ? 26.726 58.503 41.728 1.00 22.63 346 SER A N 1
ATOM 797 C CA . SER A 1 103 ? 27.722 57.743 42.511 1.00 21.88 346 SER A CA 1
ATOM 798 C C . SER A 1 103 ? 27.050 57.109 43.696 1.00 24.85 346 SER A C 1
ATOM 799 O O . SER A 1 103 ? 26.576 57.858 44.624 1.00 24.05 346 SER A O 1
ATOM 802 N N . GLN A 1 104 ? 27.023 55.789 43.746 1.00 23.15 347 GLN A N 1
ATOM 803 C CA . GLN A 1 104 ? 26.398 55.104 44.863 1.00 25.37 347 GLN A CA 1
ATOM 804 C C . GLN A 1 104 ? 27.012 55.585 46.208 1.00 25.19 347 GLN A C 1
ATOM 805 O O . GLN A 1 104 ? 26.272 55.951 47.152 1.00 24.60 347 GLN A O 1
ATOM 811 N N . SER A 1 105 ? 28.327 55.549 46.283 1.00 26.14 348 SER A N 1
ATOM 812 C CA . SER A 1 105 ? 29.002 55.833 47.565 1.00 27.20 348 SER A CA 1
ATOM 813 C C . SER A 1 105 ? 29.015 57.332 47.832 1.00 26.52 348 SER A C 1
ATOM 814 O O . SER A 1 105 ? 29.270 57.730 48.985 1.00 27.35 348 SER A O 1
ATOM 817 N N . GLY A 1 106 ? 28.896 58.156 46.801 1.00 24.17 349 GLY A N 1
ATOM 818 C CA . GLY A 1 106 ? 29.098 59.613 46.979 1.00 24.52 349 GLY A CA 1
ATOM 819 C C . GLY A 1 106 ? 30.547 60.090 47.137 1.00 24.48 349 GLY A C 1
ATOM 820 O O . GLY A 1 106 ? 30.786 61.282 47.439 1.00 24.94 349 GLY A O 1
ATOM 821 N N . GLU A 1 107 ? 31.497 59.165 46.961 1.00 24.53 350 GLU A N 1
ATOM 822 C CA . GLU A 1 107 ? 32.920 59.463 47.200 1.00 25.80 350 GLU A CA 1
ATOM 823 C C . GLU A 1 107 ? 33.832 59.136 46.026 1.00 26.78 350 GLU A C 1
ATOM 824 O O . GLU A 1 107 ? 35.034 59.314 46.122 1.00 26.61 350 GLU A O 1
ATOM 830 N N . THR A 1 108 ? 33.263 58.679 44.910 1.00 25.56 351 THR A N 1
ATOM 831 C CA . THR A 1 108 ? 34.043 58.305 43.719 1.00 26.86 351 THR A CA 1
ATOM 832 C C . THR A 1 108 ? 35.052 59.375 43.339 1.00 26.39 351 THR A C 1
ATOM 833 O O . THR A 1 108 ? 34.698 60.540 43.121 1.00 26.41 351 THR A O 1
ATOM 837 N N . ALA A 1 109 ? 36.339 59.010 43.346 1.00 25.45 352 ALA A N 1
ATOM 838 C CA . ALA A 1 109 ? 37.409 59.989 43.240 1.00 25.26 352 ALA A CA 1
ATOM 839 C C . ALA A 1 109 ? 37.360 60.876 41.996 1.00 25.64 352 ALA A C 1
ATOM 840 O O . ALA A 1 109 ? 37.442 62.076 42.079 1.00 27.33 352 ALA A O 1
ATOM 842 N N . ASP A 1 110 ? 37.224 60.252 40.838 1.00 27.32 353 ASP A N 1
ATOM 843 C CA . ASP A 1 110 ? 37.286 61.049 39.592 1.00 26.00 353 ASP A CA 1
ATOM 844 C C . ASP A 1 110 ? 36.068 61.988 39.528 1.00 25.35 353 ASP A C 1
ATOM 845 O O . ASP A 1 110 ? 36.183 63.166 39.100 1.00 25.75 353 ASP A O 1
ATOM 850 N N . SER A 1 111 ? 34.899 61.501 39.954 1.00 24.65 354 SER A N 1
ATOM 851 C CA . SER A 1 111 ? 33.663 62.316 40.003 1.00 24.80 354 SER A CA 1
ATOM 852 C C . SER A 1 111 ? 33.836 63.507 40.954 1.00 23.21 354 SER A C 1
ATOM 853 O O . SER A 1 111 ? 33.562 64.675 40.618 1.00 24.44 354 SER A O 1
ATOM 856 N N . ARG A 1 112 ? 34.432 63.244 42.127 1.00 23.26 355 ARG A N 1
ATOM 857 C CA . ARG A 1 112 ? 34.744 64.337 43.048 1.00 24.18 355 ARG A CA 1
ATOM 858 C C . ARG A 1 112 ? 35.623 65.395 42.420 1.00 24.30 355 ARG A C 1
ATOM 859 O O . ARG A 1 112 ? 35.462 66.593 42.701 1.00 27.04 355 ARG A O 1
ATOM 867 N N . ALA A 1 113 ? 36.634 64.982 41.684 1.00 25.43 356 ALA A N 1
ATOM 868 C CA . ALA A 1 113 ? 37.571 65.909 41.046 1.00 27.91 356 ALA A CA 1
ATOM 869 C C . ALA A 1 113 ? 36.895 66.766 39.978 1.00 28.51 356 ALA A C 1
ATOM 870 O O . ALA A 1 113 ? 37.183 67.974 39.868 1.00 29.03 356 ALA A O 1
ATOM 872 N N . VAL A 1 114 ? 35.959 66.169 39.277 1.00 24.87 357 VAL A N 1
ATOM 873 C CA . VAL A 1 114 ? 35.214 66.935 38.297 1.00 25.53 357 VAL A CA 1
ATOM 874 C C . VAL A 1 114 ? 34.312 67.947 39.013 1.00 26.52 357 VAL A C 1
ATOM 875 O O . VAL A 1 114 ? 34.272 69.103 38.606 1.00 27.41 357 VAL A O 1
ATOM 879 N N . LEU A 1 115 ? 33.642 67.528 40.079 1.00 25.95 358 LEU A N 1
ATOM 880 C CA . LEU A 1 115 ? 32.805 68.466 40.843 1.00 27.40 358 LEU A CA 1
ATOM 881 C C . LEU A 1 115 ? 33.599 69.674 41.354 1.00 27.19 358 LEU A C 1
ATOM 882 O O . LEU A 1 115 ? 33.097 70.804 41.358 1.00 28.88 358 LEU A O 1
ATOM 887 N N . VAL A 1 116 ? 34.807 69.442 41.875 1.00 28.15 359 VAL A N 1
ATOM 888 C CA . VAL A 1 116 ? 35.648 70.541 42.255 1.00 31.16 359 VAL A CA 1
ATOM 889 C C . VAL A 1 116 ? 35.817 71.571 41.108 1.00 30.25 359 VAL A C 1
ATOM 890 O O . VAL A 1 116 ? 35.693 72.793 41.340 1.00 32.17 359 VAL A O 1
ATOM 894 N N . GLU A 1 117 ? 36.102 71.065 39.903 1.00 29.69 360 GLU A N 1
ATOM 895 C CA . GLU A 1 117 ? 36.282 71.901 38.742 1.00 30.97 360 GLU A CA 1
ATOM 896 C C . GLU A 1 117 ? 35.007 72.597 38.302 1.00 29.44 360 GLU A C 1
ATOM 897 O O . GLU A 1 117 ? 35.079 73.753 37.950 1.00 31.21 360 GLU A O 1
ATOM 903 N N . THR A 1 118 ? 33.854 71.902 38.275 1.00 27.50 361 THR A N 1
ATOM 904 C CA . THR A 1 118 ? 32.633 72.548 37.843 1.00 28.38 361 THR A CA 1
ATOM 905 C C . THR A 1 118 ? 32.155 73.623 38.856 1.00 29.75 361 THR A C 1
ATOM 906 O O . THR A 1 118 ? 31.583 74.665 38.491 1.00 30.83 361 THR A O 1
ATOM 910 N N . ASN A 1 119 ? 32.395 73.357 40.117 1.00 30.77 362 ASN A N 1
ATOM 911 C CA . ASN A 1 119 ? 32.170 74.368 41.163 1.00 33.78 362 ASN A CA 1
ATOM 912 C C . ASN A 1 119 ? 33.089 75.561 41.021 1.00 34.84 362 ASN A C 1
ATOM 913 O O . ASN A 1 119 ? 32.609 76.711 41.159 1.00 37.09 362 ASN A O 1
ATOM 918 N N . LYS A 1 120 ? 34.378 75.336 40.754 1.00 34.77 363 LYS A N 1
ATOM 919 C CA . LYS A 1 120 ? 35.280 76.467 40.394 1.00 37.43 363 LYS A CA 1
ATOM 920 C C . LYS A 1 120 ? 34.765 77.279 39.224 1.00 37.19 363 LYS A C 1
ATOM 921 O O . LYS A 1 120 ? 34.929 78.507 39.217 1.00 40.89 363 LYS A O 1
ATOM 927 N N . LEU A 1 121 ? 34.119 76.629 38.277 1.00 34.61 364 LEU A N 1
ATOM 928 C CA . LEU A 1 121 ? 33.610 77.322 37.083 1.00 36.55 364 LEU A CA 1
ATOM 929 C C . LEU A 1 121 ? 32.252 77.998 37.328 1.00 36.87 364 LEU A C 1
ATOM 930 O O . LEU A 1 121 ? 31.763 78.790 36.489 1.00 37.94 364 LEU A O 1
ATOM 935 N N . GLY A 1 122 ? 31.657 77.698 38.474 1.00 36.28 365 GLY A N 1
ATOM 936 C CA . GLY A 1 122 ? 30.442 78.316 38.885 1.00 39.48 365 GLY A CA 1
ATOM 937 C C . GLY A 1 122 ? 29.210 77.638 38.301 1.00 37.57 365 GLY A C 1
ATOM 938 O O . GLY A 1 122 ? 28.142 78.257 38.263 1.00 38.97 365 GLY A O 1
ATOM 939 N N . HIS A 1 123 ? 29.327 76.401 37.791 1.00 33.17 366 HIS A N 1
ATOM 940 C CA . HIS A 1 123 ? 28.150 75.729 37.216 1.00 29.42 366 HIS A CA 1
ATOM 941 C C . HIS A 1 123 ? 27.323 74.930 38.256 1.00 29.59 366 HIS A C 1
ATOM 942 O O . HIS A 1 123 ? 27.856 74.487 39.289 1.00 30.40 366 HIS A O 1
ATOM 949 N N . LYS A 1 124 ? 26.024 74.764 37.982 1.00 27.84 367 LYS A N 1
ATOM 950 C CA . LYS A 1 124 ? 25.118 74.057 38.868 1.00 29.24 367 LYS A CA 1
ATOM 951 C C . LYS A 1 124 ? 25.388 72.589 38.860 1.00 28.13 367 LYS A C 1
ATOM 952 O O . LYS A 1 124 ? 25.807 72.060 37.830 1.00 28.30 367 LYS A O 1
ATOM 958 N N . SER A 1 125 ? 25.119 71.922 39.997 1.00 26.78 368 SER A N 1
ATOM 959 C CA . SER A 1 125 ? 25.370 70.523 40.134 1.00 26.76 368 SER A CA 1
ATOM 960 C C . SER A 1 125 ? 24.264 69.849 40.916 1.00 26.35 368 SER A C 1
ATOM 961 O O . SER A 1 125 ? 23.728 70.400 41.841 1.00 27.74 368 SER A O 1
ATOM 964 N N . LEU A 1 126 ? 24.035 68.608 40.570 1.00 25.81 369 LEU A N 1
ATOM 965 C CA . LEU A 1 126 ? 23.094 67.677 41.250 1.00 26.34 369 LEU A CA 1
ATOM 966 C C . LEU A 1 126 ? 23.757 66.358 41.454 1.00 25.20 369 LEU A C 1
ATOM 967 O O . LEU A 1 126 ? 24.359 65.786 40.512 1.00 26.00 369 LEU A O 1
ATOM 972 N N . THR A 1 127 ? 23.729 65.822 42.681 1.00 24.13 370 THR A N 1
ATOM 973 C CA . THR A 1 127 ? 24.294 64.506 42.950 1.00 24.31 370 THR A CA 1
ATOM 974 C C . THR A 1 127 ? 23.158 63.479 43.234 1.00 23.58 370 THR A C 1
ATOM 975 O O . THR A 1 127 ? 22.230 63.758 44.015 1.00 24.13 370 THR A O 1
ATOM 979 N N . ILE A 1 128 ? 23.265 62.318 42.606 1.00 23.62 371 ILE A N 1
ATOM 980 C CA . ILE A 1 128 ? 22.397 61.163 42.835 1.00 23.25 371 ILE A CA 1
ATOM 981 C C . ILE A 1 128 ? 23.286 60.135 43.516 1.00 23.74 371 ILE A C 1
ATOM 982 O O . ILE A 1 128 ? 24.252 59.582 42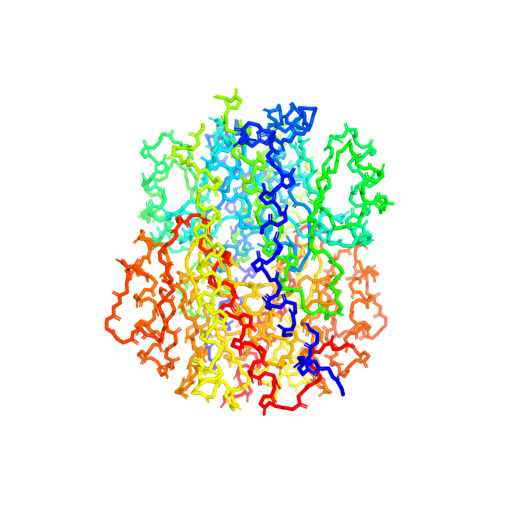.902 1.00 24.68 371 ILE A O 1
ATOM 987 N N . THR A 1 129 ? 22.965 59.849 44.783 1.00 24.24 372 THR A N 1
ATOM 988 C CA . THR A 1 129 ? 23.828 59.024 45.642 1.00 24.34 372 THR A CA 1
ATOM 989 C C . THR A 1 129 ? 22.956 58.225 46.628 1.00 24.90 372 THR A C 1
ATOM 990 O O . THR A 1 129 ? 21.814 58.567 46.931 1.00 23.63 372 THR A O 1
ATOM 994 N N . ASN A 1 130 ? 23.551 57.194 47.203 1.00 24.64 373 ASN A N 1
ATOM 995 C CA . ASN A 1 130 ? 22.921 56.472 48.284 1.00 26.82 373 ASN A CA 1
ATOM 996 C C . ASN A 1 130 ? 23.324 56.973 49.657 1.00 27.79 373 ASN A C 1
ATOM 997 O O . ASN A 1 130 ? 22.714 56.572 50.626 1.00 32.60 373 ASN A O 1
ATOM 1002 N N . VAL A 1 131 ? 24.364 57.800 49.743 1.00 27.70 374 VAL A N 1
ATOM 1003 C CA . VAL A 1 131 ? 24.909 58.235 51.022 1.00 29.95 374 VAL A CA 1
ATOM 1004 C C . VAL A 1 131 ? 24.762 59.729 51.278 1.00 30.25 374 VAL A C 1
ATOM 1005 O O . VAL A 1 131 ? 25.455 60.537 50.667 1.00 29.04 374 VAL A O 1
ATOM 1009 N N . ALA A 1 132 ? 23.840 60.095 52.177 1.00 32.29 375 ALA A N 1
ATOM 1010 C CA . ALA A 1 132 ? 23.629 61.499 52.470 1.00 34.68 375 ALA A CA 1
ATOM 1011 C C . ALA A 1 132 ? 24.870 61.930 53.177 1.00 35.37 375 ALA A C 1
ATOM 1012 O O . ALA A 1 132 ? 25.512 61.171 53.871 1.00 39.98 375 ALA A O 1
ATOM 1014 N N . GLY A 1 133 ? 25.259 63.141 52.977 1.00 34.83 376 GLY A N 1
ATOM 1015 C CA . GLY A 1 133 ? 26.420 63.555 53.792 1.00 35.03 376 GLY A CA 1
ATOM 1016 C C . GLY A 1 133 ? 27.770 63.104 53.220 1.00 33.54 376 GLY A C 1
ATOM 1017 O O . GLY A 1 133 ? 28.798 63.449 53.797 1.00 32.38 376 GLY A O 1
ATOM 1018 N N . SER A 1 134 ? 27.773 62.382 52.081 1.00 29.69 377 SER A N 1
ATOM 1019 C CA . SER A 1 134 ? 28.976 62.099 51.302 1.00 27.45 377 SER A CA 1
ATOM 1020 C C . SER A 1 134 ? 29.500 63.374 50.628 1.00 27.13 377 SER A C 1
ATOM 1021 O O . SER A 1 134 ? 28.785 64.425 50.547 1.00 27.49 377 SER A O 1
ATOM 1024 N N . THR A 1 135 ? 30.760 63.349 50.214 1.00 27.11 378 THR A N 1
ATOM 1025 C CA . THR A 1 135 ? 31.388 64.550 49.626 1.00 27.24 378 THR A CA 1
ATOM 1026 C C . THR A 1 135 ? 30.612 65.064 48.413 1.00 26.39 378 THR A C 1
ATOM 1027 O O . TH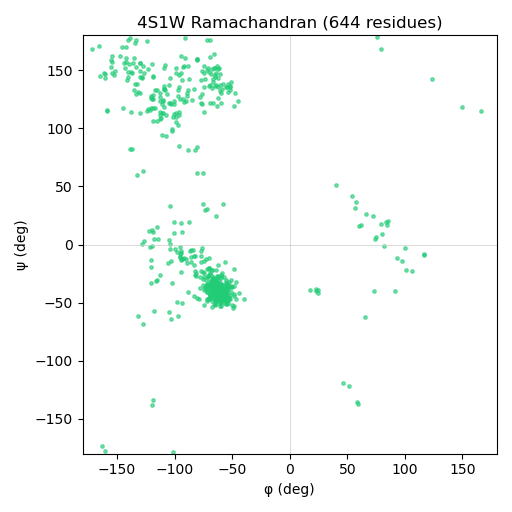R A 1 135 ? 30.350 66.254 48.293 1.00 28.72 378 THR A O 1
ATOM 1031 N N . LEU A 1 136 ? 30.200 64.161 47.537 1.00 24.55 379 LEU A N 1
ATOM 1032 C CA . LEU A 1 136 ? 29.486 64.606 46.314 1.00 24.46 379 LEU A CA 1
ATOM 1033 C C . LEU A 1 136 ? 28.124 65.259 46.683 1.00 26.35 379 LEU A C 1
ATOM 1034 O O . LEU A 1 136 ? 27.620 66.139 45.963 1.00 28.12 379 LEU A O 1
ATOM 1039 N N . SER A 1 137 ? 27.506 64.752 47.715 1.00 26.96 380 SER A N 1
ATOM 1040 C CA . SER A 1 137 ? 26.278 65.387 48.249 1.00 29.96 380 SER A CA 1
ATOM 1041 C C . SER A 1 137 ? 26.583 66.737 48.855 1.00 30.68 380 SER A C 1
ATOM 1042 O O . SER A 1 137 ? 25.956 67.754 48.529 1.00 32.72 380 SER A O 1
ATOM 1045 N N . ARG A 1 138 ? 27.543 66.791 49.780 1.00 29.58 381 ARG A N 1
ATOM 1046 C CA . ARG A 1 138 ? 27.867 68.068 50.454 1.00 29.15 381 ARG A CA 1
ATOM 1047 C C . ARG A 1 138 ? 28.317 69.220 49.541 1.00 30.14 381 ARG A C 1
ATOM 1048 O O . ARG A 1 138 ? 28.083 70.389 49.855 1.00 32.17 381 ARG A O 1
ATOM 1056 N N . GLU A 1 139 ? 29.032 68.908 48.452 1.00 26.45 382 GLU A N 1
ATOM 1057 C CA . GLU A 1 139 ? 29.634 69.920 47.593 1.00 29.22 382 GLU A CA 1
ATOM 1058 C C . GLU A 1 139 ? 28.791 70.196 46.391 1.00 29.60 382 GLU A C 1
ATOM 1059 O O . GLU A 1 139 ? 29.088 71.129 45.642 1.00 29.42 382 GLU A O 1
ATOM 1065 N N . ALA A 1 140 ? 27.722 69.425 46.212 1.00 27.10 383 ALA A N 1
ATOM 1066 C CA . ALA A 1 140 ? 26.814 69.722 45.090 1.00 28.31 383 ALA A CA 1
ATOM 1067 C C . ALA A 1 140 ? 25.678 70.666 45.514 1.00 29.95 383 ALA A C 1
ATOM 1068 O O . ALA A 1 140 ? 25.357 70.748 46.688 1.00 31.37 383 ALA A O 1
ATOM 1070 N N . ASP A 1 141 ? 25.113 71.437 44.577 1.00 27.28 384 ASP A N 1
ATOM 1071 C CA . ASP A 1 141 ? 23.965 72.268 44.924 1.00 27.76 384 ASP A CA 1
ATOM 1072 C C . ASP A 1 141 ? 22.781 71.490 45.497 1.00 28.37 384 ASP A C 1
ATOM 1073 O O . ASP A 1 141 ? 22.124 71.961 46.439 1.00 30.68 384 ASP A O 1
ATOM 1078 N N . HIS A 1 142 ? 22.489 70.324 44.929 1.00 27.37 385 HIS A N 1
ATOM 1079 C CA . HIS A 1 142 ? 21.330 69.506 45.284 1.00 28.22 385 HIS A CA 1
ATOM 1080 C C . HIS A 1 142 ? 21.721 68.049 45.313 1.00 26.06 385 HIS A C 1
ATOM 1081 O O . HIS A 1 142 ? 22.613 67.628 44.581 1.00 27.07 385 HIS A O 1
ATOM 1088 N N . THR A 1 143 ? 20.968 67.275 46.079 1.00 27.58 386 THR A N 1
ATOM 1089 C CA . THR A 1 143 ? 21.122 65.821 46.218 1.00 27.08 386 THR A CA 1
ATOM 1090 C C . THR A 1 143 ? 19.769 65.106 46.083 1.00 26.07 386 THR A C 1
ATOM 1091 O O . THR A 1 143 ? 18.758 65.544 46.654 1.00 28.55 386 THR A O 1
ATOM 1095 N N . LEU A 1 144 ? 19.779 64.004 45.370 1.00 24.41 387 LEU A N 1
ATOM 1096 C CA . LEU A 1 144 ? 18.698 63.025 45.390 1.00 25.88 387 LEU A CA 1
ATOM 1097 C C . LEU A 1 144 ? 19.229 61.702 45.929 1.00 26.04 387 LEU A C 1
ATOM 1098 O O . LEU A 1 144 ? 20.286 61.193 45.450 1.00 26.33 387 LEU A O 1
ATOM 1103 N N . LEU A 1 145 ? 18.511 61.104 46.856 1.00 27.08 388 LEU A N 1
ATOM 1104 C CA . LEU A 1 145 ? 18.961 59.878 47.495 1.00 25.59 388 LEU A CA 1
ATOM 1105 C C . LEU A 1 145 ? 18.306 58.640 46.864 1.00 24.98 388 LEU A C 1
ATOM 1106 O O . LEU A 1 145 ? 17.149 58.682 46.341 1.00 26.11 388 LEU A O 1
ATOM 1111 N N . LEU A 1 146 ? 19.035 57.549 46.936 1.00 25.12 389 LEU A N 1
ATOM 1112 C CA . LEU A 1 146 ? 18.668 56.290 46.296 1.00 25.56 389 LEU A CA 1
ATOM 1113 C C . LEU A 1 146 ? 17.906 55.295 47.171 1.00 26.61 389 LEU A C 1
ATOM 1114 O O . LEU A 1 146 ? 17.215 54.424 46.628 1.00 26.06 389 LEU A O 1
ATOM 1119 N N . HIS A 1 147 ? 18.038 55.379 48.477 1.00 28.53 390 HIS A N 1
ATOM 1120 C CA . HIS A 1 147 ? 17.284 54.500 49.409 1.00 28.98 390 HIS A CA 1
ATOM 1121 C C . HIS A 1 147 ? 17.515 53.019 49.164 1.00 28.75 390 HIS A C 1
ATOM 1122 O O . HIS A 1 147 ? 16.623 52.210 49.333 1.00 29.09 390 HIS A O 1
ATOM 1129 N N . ALA A 1 148 ? 18.746 52.669 48.801 1.00 28.45 391 ALA A N 1
ATOM 1130 C CA . ALA A 1 148 ? 19.067 51.304 48.359 1.00 27.60 391 ALA A CA 1
ATOM 1131 C C . ALA A 1 148 ? 19.585 50.424 49.455 1.00 27.83 391 ALA A C 1
ATOM 1132 O O . ALA A 1 148 ? 19.643 49.184 49.304 1.00 26.59 391 ALA A O 1
ATOM 1134 N N . GLY A 1 149 ? 19.950 51.027 50.585 1.00 28.20 392 GLY A N 1
ATOM 1135 C CA . GLY A 1 149 ? 20.615 50.271 51.672 1.00 30.03 392 GLY A CA 1
ATOM 1136 C C . GLY A 1 149 ? 22.082 49.960 51.358 1.00 30.60 392 GLY A C 1
ATOM 1137 O O . GLY A 1 149 ? 22.579 50.275 50.301 1.00 28.72 392 GLY A O 1
ATOM 1138 N N . PRO A 1 150 ? 22.808 49.293 52.285 1.00 30.54 393 PRO A N 1
ATOM 1139 C CA . PRO A 1 150 ? 24.251 49.169 52.042 1.00 31.73 393 PRO A CA 1
ATOM 1140 C C . PRO A 1 150 ? 24.629 48.226 50.904 1.00 33.03 393 PRO A C 1
ATOM 1141 O O . PRO A 1 150 ? 23.923 47.271 50.622 1.00 28.48 393 PRO A O 1
ATOM 1145 N N . GLU A 1 151 ? 25.754 48.522 50.311 1.00 33.68 394 GLU A N 1
ATOM 1146 C CA . GLU A 1 151 ? 26.309 47.737 49.203 1.00 34.62 394 GLU A CA 1
ATOM 1147 C C . GLU A 1 151 ? 27.560 47.049 49.743 1.00 35.80 394 GLU A C 1
ATOM 1148 O O . GLU A 1 151 ? 28.506 47.681 50.253 1.00 38.36 394 GLU A O 1
ATOM 1154 N N . ILE A 1 152 ? 27.554 45.740 49.691 1.00 31.06 395 ILE A N 1
ATOM 1155 C CA . ILE A 1 152 ? 28.682 44.949 50.206 1.00 32.84 395 ILE A CA 1
ATOM 1156 C C . ILE A 1 152 ? 29.311 44.094 49.140 1.00 35.98 395 ILE A C 1
ATOM 1157 O O . ILE A 1 152 ? 30.489 43.825 49.206 1.00 38.04 395 ILE A O 1
ATOM 1162 N N . ALA A 1 153 ? 28.521 43.610 48.179 1.00 33.59 396 ALA A N 1
ATOM 1163 C CA . ALA A 1 153 ? 29.027 42.717 47.117 1.00 32.98 396 ALA A CA 1
ATOM 1164 C C . ALA A 1 153 ? 30.058 43.455 46.270 1.00 34.05 396 ALA A C 1
ATOM 1165 O O . ALA A 1 153 ? 29.958 44.678 46.065 1.00 35.27 396 ALA A O 1
ATOM 1167 N N . VAL A 1 154 ? 30.946 42.668 45.680 1.00 37.25 397 VAL A N 1
ATOM 1168 C CA . VAL A 1 154 ? 31.936 43.192 44.759 1.00 41.69 397 VAL A CA 1
ATOM 1169 C C . VAL A 1 154 ? 31.307 43.603 43.449 1.00 42.25 397 VAL A C 1
ATOM 1170 O O . VAL A 1 154 ? 31.691 44.588 42.888 1.00 42.51 397 VAL A O 1
ATOM 1174 N N . ALA A 1 155 ? 30.337 42.830 42.989 1.00 38.26 398 ALA A N 1
ATOM 1175 C CA . ALA A 1 155 ? 29.595 43.150 41.807 1.00 38.60 398 ALA A CA 1
ATOM 1176 C C . ALA A 1 155 ? 28.300 43.776 42.237 1.00 39.75 398 ALA A C 1
ATOM 1177 O O . ALA A 1 155 ? 27.413 43.094 42.704 1.00 37.77 398 ALA A O 1
ATOM 1179 N N . SER A 1 156 ? 28.237 45.069 42.062 1.00 34.09 399 SER A N 1
ATOM 1180 C CA . SER A 1 156 ? 27.060 45.908 42.150 1.00 40.05 399 SER A CA 1
ATOM 1181 C C . SER A 1 156 ? 25.813 45.523 41.332 1.00 38.02 399 SER A C 1
ATOM 1182 O O . SER A 1 156 ? 25.931 45.260 40.142 1.00 38.57 399 SER A O 1
ATOM 1185 N N . THR A 1 157 ? 24.621 45.540 41.958 1.00 29.96 400 THR A N 1
ATOM 1186 C CA . THR A 1 157 ? 23.376 45.259 41.267 1.00 28.72 400 THR A CA 1
ATOM 1187 C C . THR A 1 157 ? 22.253 46.254 41.511 1.00 29.09 400 THR A C 1
ATOM 1188 O O . THR A 1 157 ? 21.773 46.942 40.564 1.00 28.56 400 THR A O 1
ATOM 1192 N N . LYS A 1 158 ? 21.811 46.400 42.778 1.00 25.64 401 LYS A N 1
ATOM 1193 C CA . LYS A 1 158 ? 20.660 47.208 43.132 1.00 25.25 401 LYS A CA 1
ATOM 1194 C C . LYS A 1 158 ? 20.958 48.717 42.881 1.00 22.61 401 LYS A C 1
ATOM 1195 O O . LYS A 1 158 ? 20.039 49.527 42.777 1.00 25.10 401 LYS A O 1
ATOM 1201 N N . ALA A 1 159 ? 22.243 49.090 42.845 1.00 25.18 402 ALA A N 1
ATOM 1202 C CA . ALA A 1 159 ? 22.633 50.503 42.528 1.00 26.09 402 ALA A CA 1
ATOM 1203 C C . ALA A 1 159 ? 22.112 50.946 41.183 1.00 24.12 402 ALA A C 1
ATOM 1204 O O . ALA A 1 159 ? 21.573 52.050 41.007 1.00 25.04 402 ALA A O 1
ATOM 1206 N N . TYR A 1 160 ? 22.256 50.069 40.198 1.00 24.31 403 TYR A N 1
ATOM 1207 C CA . TYR A 1 160 ? 21.925 50.401 38.827 1.00 24.27 403 TYR A CA 1
ATOM 1208 C C . TYR A 1 160 ? 20.423 50.679 38.741 1.00 23.08 403 TYR A C 1
ATOM 1209 O O . TYR A 1 160 ? 19.974 51.664 38.130 1.00 23.17 403 TYR A O 1
ATOM 1218 N N . THR A 1 161 ? 19.638 49.773 39.248 1.00 21.84 404 THR A N 1
ATOM 1219 C CA . THR A 1 161 ? 18.174 49.906 39.122 1.00 23.34 404 THR A CA 1
ATOM 1220 C C . THR A 1 161 ? 17.670 51.060 39.969 1.00 22.19 404 THR A C 1
ATOM 1221 O O . THR A 1 161 ? 16.771 51.839 39.541 1.00 24.17 404 THR A O 1
ATOM 1225 N N . ALA A 1 162 ? 18.236 51.256 41.168 1.00 22.14 405 ALA A N 1
ATOM 1226 C CA . ALA A 1 162 ? 17.819 52.436 41.932 1.00 22.29 405 ALA A CA 1
ATOM 1227 C C . ALA A 1 162 ? 18.114 53.752 41.189 1.00 22.17 405 ALA A C 1
ATOM 1228 O O . ALA A 1 162 ? 17.316 54.657 41.199 1.00 23.72 405 ALA A O 1
ATOM 1230 N N . GLN A 1 163 ? 19.307 53.857 40.608 1.00 22.72 406 GLN A N 1
ATOM 1231 C CA . GLN A 1 163 ? 19.736 55.072 39.894 1.00 23.07 406 GLN A CA 1
ATOM 1232 C C . GLN A 1 163 ? 18.776 55.351 38.738 1.00 23.22 406 GLN A C 1
ATOM 1233 O O . GLN A 1 163 ? 18.381 56.466 38.528 1.00 22.99 406 GLN A O 1
ATOM 1239 N N . ILE A 1 164 ? 18.435 54.310 37.956 1.00 22.30 407 ILE A N 1
ATOM 1240 C CA . ILE A 1 164 ? 17.530 54.534 36.823 1.00 22.88 407 ILE A CA 1
ATOM 1241 C C . ILE A 1 164 ? 16.163 54.978 37.287 1.00 23.64 407 ILE A C 1
ATOM 1242 O O . ILE A 1 164 ? 15.553 55.891 36.722 1.00 24.55 407 ILE A O 1
ATOM 1247 N N . ALA A 1 165 ? 15.670 54.384 38.377 1.00 24.04 408 ALA A N 1
ATOM 1248 C CA . ALA A 1 165 ? 14.365 54.768 38.904 1.00 24.68 408 ALA A CA 1
ATOM 1249 C C . ALA A 1 165 ? 14.286 56.256 39.319 1.00 25.28 408 ALA A C 1
ATOM 1250 O O . ALA A 1 165 ? 13.383 57.016 38.934 1.00 24.47 408 ALA A O 1
ATOM 1252 N N . VAL A 1 166 ? 15.329 56.706 40.001 1.00 23.43 409 VAL A N 1
ATOM 1253 C CA . VAL A 1 166 ? 15.374 58.104 40.407 1.00 24.12 409 VAL A CA 1
ATOM 1254 C C . VAL A 1 166 ? 15.511 59.038 39.200 1.00 24.24 409 VAL A C 1
ATOM 1255 O O . VAL A 1 166 ? 14.865 60.077 39.144 1.00 24.85 409 VAL A O 1
ATOM 1259 N N . LEU A 1 167 ? 16.301 58.634 38.189 1.00 25.31 410 LEU A N 1
ATOM 1260 C CA . LEU A 1 167 ? 16.442 59.424 36.971 1.00 25.33 410 LEU A CA 1
ATOM 1261 C C . LEU A 1 167 ? 15.061 59.575 36.282 1.00 25.97 410 LEU A C 1
ATOM 1262 O O . LEU A 1 167 ? 14.721 60.608 35.736 1.00 26.42 410 LEU A O 1
ATOM 1267 N N . SER A 1 168 ? 14.286 58.500 36.243 1.00 24.03 411 SER A N 1
ATOM 1268 C CA . SER A 1 168 ? 12.962 58.539 35.628 1.00 25.58 411 SER A CA 1
ATOM 1269 C C . SER A 1 168 ? 12.034 59.524 36.339 1.00 25.13 411 SER A C 1
ATOM 1270 O O . SER A 1 168 ? 11.307 60.306 35.690 1.00 25.88 411 SER A O 1
ATOM 1273 N N . ILE A 1 169 ? 12.064 59.503 37.662 1.00 24.94 412 ILE A N 1
ATOM 1274 C CA . ILE A 1 169 ? 11.251 60.365 38.484 1.00 25.55 412 ILE A CA 1
ATOM 1275 C C . ILE A 1 169 ? 11.616 61.858 38.309 1.00 26.63 412 ILE A C 1
ATOM 1276 O O . ILE A 1 169 ? 10.752 62.710 38.061 1.00 26.87 412 ILE A O 1
ATOM 1281 N N . LEU A 1 170 ? 12.909 62.150 38.358 1.00 25.85 413 LEU A N 1
ATOM 1282 C CA . LEU A 1 170 ? 13.397 63.532 38.143 1.00 26.00 413 LEU A CA 1
ATOM 1283 C C . LEU A 1 170 ? 12.934 63.997 36.770 1.00 27.24 413 LEU A C 1
ATOM 1284 O O . LEU A 1 170 ? 12.419 65.111 36.596 1.00 27.06 413 LEU A O 1
ATOM 1289 N N . SER A 1 171 ? 13.094 63.132 35.793 1.00 26.80 414 SER A N 1
ATOM 1290 C CA . SER A 1 171 ? 12.760 63.538 34.420 1.00 26.74 414 SER A CA 1
ATOM 1291 C C . SER A 1 171 ? 11.272 63.835 34.244 1.00 28.91 414 SER A C 1
ATOM 1292 O O . SER A 1 171 ? 10.891 64.800 33.545 1.00 29.55 414 SER A O 1
ATOM 1295 N N . GLN A 1 172 ? 10.427 62.968 34.771 1.00 27.78 415 GLN A N 1
ATOM 1296 C CA . GLN A 1 172 ? 8.961 63.158 34.631 1.00 29.50 415 GLN A CA 1
ATOM 1297 C C . GLN A 1 172 ? 8.476 64.372 35.382 1.00 31.02 415 GLN A C 1
ATOM 1298 O O . GLN A 1 172 ? 7.608 65.045 34.928 1.00 31.53 415 GLN A O 1
ATOM 1304 N N . ILE A 1 173 ? 9.063 64.645 36.541 1.00 27.58 416 ILE A N 1
ATOM 1305 C CA . ILE A 1 173 ? 8.683 65.823 37.279 1.00 30.47 416 ILE A CA 1
ATOM 1306 C C . ILE A 1 173 ? 9.024 67.074 36.483 1.00 31.40 416 ILE A C 1
ATOM 1307 O O . ILE A 1 173 ? 8.222 68.002 36.401 1.00 34.22 416 ILE A O 1
ATOM 1312 N N . VAL A 1 174 ? 10.206 67.094 35.882 1.00 31.44 417 VAL A N 1
ATOM 1313 C CA . VAL A 1 174 ? 10.599 68.237 35.030 1.00 32.09 417 VAL A CA 1
ATOM 1314 C C . VAL A 1 174 ? 9.692 68.358 33.799 1.00 34.96 417 VAL A C 1
ATOM 1315 O O . VAL A 1 174 ? 9.291 69.487 33.431 1.00 36.07 417 VAL A O 1
ATOM 1319 N N . ALA A 1 175 ? 9.361 67.218 33.188 1.00 32.52 418 ALA A N 1
ATOM 1320 C CA . ALA A 1 175 ? 8.486 67.191 32.042 1.00 37.10 418 ALA A CA 1
ATOM 1321 C C . ALA A 1 175 ? 7.173 67.896 32.395 1.00 40.84 418 ALA A C 1
ATOM 1322 O O . ALA A 1 175 ? 6.669 68.699 31.615 1.00 41.88 418 ALA A O 1
ATOM 1324 N N . LYS A 1 176 ? 6.643 67.577 33.569 1.00 40.08 419 LYS A N 1
ATOM 1325 C CA . LYS A 1 176 ? 5.401 68.205 34.037 1.00 43.99 419 LYS A CA 1
ATOM 1326 C C . LYS A 1 176 ? 5.529 69.715 34.261 1.00 47.13 419 LYS A C 1
ATOM 1327 O O . LYS A 1 176 ? 4.574 70.444 33.977 1.00 48.26 419 LYS A O 1
ATOM 1333 N N . GLU A 1 177 ? 6.677 70.225 34.688 1.00 46.84 420 GLU A N 1
ATOM 1334 C CA . GLU A 1 177 ? 6.859 71.664 34.720 1.00 51.46 420 GLU A CA 1
ATOM 1335 C C . GLU A 1 177 ? 6.437 72.376 33.405 1.00 57.82 420 GLU A C 1
ATOM 1336 O O . GLU A 1 177 ? 6.297 73.606 33.411 1.00 57.37 420 GLU A O 1
ATOM 1342 N N . HIS A 1 178 ? 6.381 71.662 32.285 1.00 62.68 421 HIS A N 1
ATOM 1343 C CA . HIS A 1 178 ? 5.841 72.272 31.042 1.00 65.44 421 HIS A CA 1
ATOM 1344 C C . HIS A 1 178 ? 4.573 71.563 30.518 1.00 63.24 421 HIS A C 1
ATOM 1345 O O . HIS A 1 178 ? 4.619 70.464 29.951 1.00 63.99 421 HIS A O 1
ATOM 1352 N N . GLU A 1 181 ? 5.294 66.709 29.645 1.00 63.78 424 GLU A N 1
ATOM 1353 C CA . GLU A 1 181 ? 4.841 65.605 30.526 1.00 67.38 424 GLU A CA 1
ATOM 1354 C C . GLU A 1 181 ? 4.530 64.373 29.706 1.00 63.25 424 GLU A C 1
ATOM 1355 O O . GLU A 1 181 ? 3.636 64.409 28.867 1.00 60.10 424 GLU A O 1
ATOM 1361 N N . ALA A 1 182 ? 5.245 63.279 29.934 1.00 58.28 425 ALA A N 1
ATOM 1362 C CA . ALA A 1 182 ? 4.962 62.056 29.196 1.00 56.53 425 ALA A CA 1
ATOM 1363 C C . ALA A 1 182 ? 3.576 61.524 29.593 1.00 54.67 425 ALA A C 1
ATOM 1364 O O . ALA A 1 182 ? 3.228 61.542 30.766 1.00 49.10 425 ALA A O 1
ATOM 1366 N N . ASP A 1 183 ? 2.792 61.024 28.645 1.00 59.79 426 ASP A N 1
ATOM 1367 C CA . ASP A 1 183 ? 1.408 60.624 28.982 1.00 63.75 426 ASP A CA 1
ATOM 1368 C C . ASP A 1 183 ? 1.341 59.246 29.644 1.00 60.52 426 ASP A C 1
ATOM 1369 O O . ASP A 1 183 ? 0.708 58.306 29.146 1.00 61.76 426 ASP A O 1
ATOM 1374 N N . ILE A 1 184 ? 1.985 59.144 30.801 1.00 51.23 427 ILE A N 1
ATOM 1375 C CA . ILE A 1 184 ? 1.997 57.904 31.552 1.00 50.23 427 ILE A CA 1
ATOM 1376 C C . ILE A 1 184 ? 1.919 58.259 33.030 1.00 43.69 427 ILE A C 1
ATOM 1377 O O . ILE A 1 184 ? 2.217 59.373 33.414 1.00 44.76 427 ILE A O 1
ATOM 1382 N N . ASP A 1 185 ? 1.521 57.290 33.837 1.00 41.47 428 ASP A N 1
ATOM 1383 C CA . ASP A 1 185 ? 1.417 57.459 35.256 1.00 39.73 428 ASP A CA 1
ATOM 1384 C C . ASP A 1 185 ? 2.675 56.762 35.784 1.00 32.69 428 ASP A C 1
ATOM 1385 O O . ASP A 1 185 ? 2.715 55.534 35.858 1.00 32.34 428 ASP A O 1
ATOM 1390 N N . LEU A 1 186 ? 3.717 57.530 36.093 1.00 32.15 429 LEU A N 1
ATOM 1391 C CA . LEU A 1 186 ? 5.023 56.907 36.344 1.00 29.55 429 LEU A CA 1
ATOM 1392 C C . LEU A 1 186 ? 5.001 56.030 37.573 1.00 29.24 429 LEU A C 1
ATOM 1393 O O . LEU A 1 186 ? 5.623 54.973 37.573 1.00 28.42 429 LEU A O 1
ATOM 1398 N N . LEU A 1 187 ? 4.325 56.464 38.636 1.00 30.25 430 LEU A N 1
ATOM 1399 C CA . LEU A 1 187 ? 4.294 55.642 39.836 1.00 31.07 430 LEU A CA 1
ATOM 1400 C C . LEU A 1 187 ? 3.624 54.288 39.547 1.00 32.58 430 LEU A C 1
ATOM 1401 O O . LEU A 1 187 ? 4.060 53.239 40.075 1.00 30.75 430 LEU A O 1
ATOM 1406 N N . ARG A 1 188 ? 2.559 54.312 38.754 1.00 32.70 431 ARG A N 1
ATOM 1407 C CA . ARG A 1 188 ? 1.881 53.094 38.339 1.00 35.72 431 ARG A CA 1
ATOM 1408 C C . ARG A 1 188 ? 2.813 52.205 37.460 1.00 31.06 431 ARG A C 1
ATOM 1409 O O . ARG A 1 188 ? 2.887 50.982 37.627 1.00 31.25 431 ARG A O 1
ATOM 1417 N N . GLU A 1 189 ? 3.583 52.834 36.572 1.00 29.72 432 GLU A N 1
ATOM 1418 C CA . GLU A 1 189 ? 4.483 52.095 35.680 1.00 29.14 432 GLU A CA 1
ATOM 1419 C C . GLU A 1 189 ? 5.653 51.540 36.508 1.00 29.41 432 GLU A C 1
ATOM 1420 O O . GLU A 1 189 ? 6.099 50.424 36.215 1.00 28.89 432 GLU A O 1
ATOM 1426 N N . LEU A 1 190 ? 6.108 52.260 37.544 1.00 28.01 433 LEU A N 1
ATOM 1427 C CA . LEU A 1 190 ? 7.170 51.710 38.432 1.00 26.08 433 LEU A CA 1
ATOM 1428 C C . LEU A 1 190 ? 6.656 50.533 39.282 1.00 27.49 433 LEU A C 1
ATOM 1429 O O . LEU A 1 190 ? 7.413 49.585 39.599 1.00 27.22 433 LEU A O 1
ATOM 1434 N N . ALA A 1 191 ? 5.368 50.541 39.654 1.00 26.79 434 ALA A N 1
ATOM 1435 C CA . ALA A 1 191 ? 4.791 49.365 40.373 1.00 31.26 434 ALA A CA 1
ATOM 1436 C C . ALA A 1 191 ? 4.750 48.164 39.441 1.00 29.99 434 ALA A C 1
ATOM 1437 O O . ALA A 1 191 ? 5.019 47.049 39.855 1.00 29.17 434 ALA A O 1
ATOM 1439 N N . LYS A 1 192 ? 4.378 48.370 38.172 1.00 28.36 435 LYS A N 1
ATOM 1440 C CA . LYS A 1 192 ? 4.427 47.316 37.180 1.00 29.87 435 LYS A CA 1
ATOM 1441 C C . LYS A 1 192 ? 5.826 46.748 36.979 1.00 29.76 435 LYS A C 1
ATOM 1442 O O . LYS A 1 192 ? 5.990 45.551 36.843 1.00 28.29 435 LYS A O 1
ATOM 1448 N N . VAL A 1 193 ? 6.822 47.643 36.932 1.00 28.21 436 VAL A N 1
ATOM 1449 C CA . VAL A 1 193 ? 8.204 47.239 36.890 1.00 26.29 436 VAL A CA 1
ATOM 1450 C C . VAL A 1 193 ? 8.568 46.361 38.132 1.00 27.14 436 VAL A C 1
ATOM 1451 O O . VAL A 1 193 ? 9.254 45.325 37.973 1.00 25.14 436 VAL A O 1
ATOM 1455 N N . THR A 1 194 ? 8.172 46.804 39.315 1.00 27.65 437 THR A N 1
ATOM 1456 C CA . THR A 1 194 ? 8.450 46.054 40.538 1.00 27.18 437 THR A CA 1
ATOM 1457 C C . THR A 1 194 ? 7.915 44.612 40.433 1.00 27.37 437 THR A C 1
ATOM 1458 O O . THR A 1 194 ? 8.616 43.675 40.710 1.00 27.01 437 THR A O 1
ATOM 1462 N N . THR A 1 195 ? 6.660 44.488 39.998 1.00 28.38 438 THR A N 1
ATOM 1463 C CA . THR A 1 195 ? 6.036 43.190 39.874 1.00 29.78 438 THR A CA 1
ATOM 1464 C C . THR A 1 195 ? 6.756 42.345 38.829 1.00 28.75 438 THR A C 1
ATOM 1465 O O . THR A 1 195 ? 6.944 41.133 39.009 1.00 28.45 438 THR A O 1
ATOM 1469 N N . ALA A 1 196 ? 7.254 42.994 37.755 1.00 27.76 439 ALA A N 1
ATOM 1470 C CA . ALA A 1 196 ? 7.964 42.296 36.700 1.00 26.57 439 ALA A CA 1
ATOM 1471 C C . ALA A 1 196 ? 9.322 41.771 37.200 1.00 27.42 439 ALA A C 1
ATOM 1472 O O . ALA A 1 196 ? 9.708 40.642 36.920 1.00 27.26 439 ALA A O 1
ATOM 1474 N N . ILE A 1 197 ? 10.019 42.613 37.966 1.00 27.63 440 ILE A N 1
ATOM 1475 C CA . ILE A 1 197 ? 11.259 42.202 38.617 1.00 25.27 440 ILE A CA 1
ATOM 1476 C C . ILE A 1 197 ? 10.998 40.987 39.521 1.00 25.82 440 ILE A C 1
ATOM 1477 O O . ILE A 1 197 ? 11.774 40.010 39.517 1.00 26.50 440 ILE A O 1
ATOM 1482 N N . GLU A 1 198 ? 9.890 41.018 40.252 1.00 26.36 441 GLU A N 1
ATOM 1483 C CA . GLU A 1 198 ? 9.538 39.870 41.117 1.00 28.28 441 GLU A CA 1
ATOM 1484 C C . GLU A 1 198 ? 9.316 38.593 40.289 1.00 27.92 441 GLU A C 1
ATOM 1485 O O . GLU A 1 198 ? 9.666 37.512 40.728 1.00 29.54 441 GLU A O 1
ATOM 1491 N N . ALA A 1 199 ? 8.707 38.735 39.125 1.00 27.61 442 ALA A N 1
ATOM 1492 C CA . ALA A 1 199 ? 8.511 37.610 38.238 1.00 29.15 442 ALA A CA 1
ATOM 1493 C C . ALA A 1 199 ? 9.840 37.024 37.764 1.00 29.33 442 ALA A C 1
ATOM 1494 O O . ALA A 1 199 ? 9.987 35.803 37.739 1.00 30.50 442 ALA A O 1
ATOM 1496 N N . ILE A 1 200 ? 10.829 37.893 37.447 1.00 26.82 443 ILE A N 1
ATOM 1497 C CA . ILE A 1 200 ? 12.137 37.401 37.044 1.00 28.55 443 ILE A CA 1
ATOM 1498 C C . ILE A 1 200 ? 12.843 36.658 38.202 1.00 27.34 443 ILE A C 1
ATOM 1499 O O . ILE A 1 200 ? 13.412 35.578 38.013 1.00 28.03 443 ILE A O 1
ATOM 1504 N N . VAL A 1 201 ? 12.815 37.257 39.373 1.00 29.55 444 VAL A N 1
ATOM 1505 C CA . VAL A 1 201 ? 13.466 36.677 40.562 1.00 30.97 444 VAL A CA 1
ATOM 1506 C C . VAL A 1 201 ? 12.813 35.339 40.894 1.00 32.30 444 VAL A C 1
ATOM 1507 O O . VAL A 1 201 ? 13.518 34.382 41.238 1.00 31.95 444 VAL A O 1
ATOM 1511 N N . ASP A 1 202 ? 11.494 35.245 40.705 1.00 32.10 445 ASP A N 1
ATOM 1512 C CA . ASP A 1 202 ? 10.792 33.976 40.978 1.00 36.51 445 ASP A CA 1
ATOM 1513 C C . ASP A 1 202 ? 11.274 32.901 39.941 1.00 35.45 445 ASP A C 1
ATOM 1514 O O . ASP A 1 202 ? 11.303 31.681 40.244 1.00 35.40 445 ASP A O 1
ATOM 1519 N N . ASP A 1 203 ? 11.666 33.373 38.747 1.00 32.57 446 ASP A N 1
ATOM 1520 C CA . ASP A 1 203 ? 12.221 32.504 37.704 1.00 32.19 446 ASP A CA 1
ATOM 1521 C C . ASP A 1 203 ? 13.735 32.308 37.827 1.00 31.83 446 ASP A C 1
ATOM 1522 O O . ASP A 1 203 ? 14.379 31.899 36.906 1.00 31.74 446 ASP A O 1
ATOM 1527 N N . ALA A 1 204 ? 14.334 32.574 39.006 1.00 29.72 447 ALA A N 1
ATOM 1528 C CA . ALA A 1 204 ? 15.723 32.222 39.196 1.00 30.22 447 ALA A CA 1
ATOM 1529 C C . ALA A 1 204 ? 16.167 30.845 38.700 1.00 30.81 447 ALA A C 1
ATOM 1530 O O . ALA A 1 204 ? 17.231 30.729 38.155 1.00 31.33 447 ALA A O 1
ATOM 1532 N N . PRO A 1 205 ? 15.353 29.782 38.912 1.00 32.34 448 PRO A N 1
ATOM 1533 C CA . PRO A 1 205 ? 15.761 28.457 38.412 1.00 32.73 448 PRO A CA 1
ATOM 1534 C C . PRO A 1 205 ? 15.926 28.405 36.894 1.00 32.87 448 PRO A C 1
ATOM 1535 O O . PRO A 1 205 ? 16.755 27.638 36.373 1.00 34.33 448 PRO A O 1
ATOM 1539 N N . ILE A 1 206 ? 15.144 29.218 36.191 1.00 32.15 449 ILE A N 1
ATOM 1540 C CA . ILE A 1 206 ? 15.259 29.295 34.730 1.00 32.79 449 ILE A CA 1
ATOM 1541 C C . ILE A 1 206 ? 16.529 30.052 34.362 1.00 31.58 449 ILE A C 1
ATOM 1542 O O . ILE A 1 206 ? 17.273 29.669 33.477 1.00 32.31 449 ILE A O 1
ATOM 1555 N N . GLU A 1 208 ? 19.196 30.096 36.188 1.00 29.27 451 GLU A N 1
ATOM 1556 C CA . GLU A 1 208 ? 20.261 29.145 36.413 1.00 30.45 451 GLU A CA 1
ATOM 1557 C C . GLU A 1 208 ? 20.451 28.149 35.260 1.00 30.78 451 GLU A C 1
ATOM 1558 O O . GLU A 1 208 ? 21.570 27.819 34.890 1.00 32.14 451 GLU A O 1
ATOM 1564 N N . GLN A 1 209 ? 19.3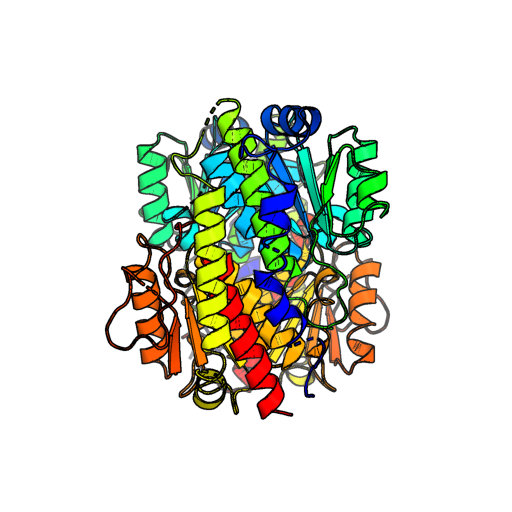53 27.650 34.715 1.00 31.58 452 GLN A N 1
ATOM 1565 C CA . GLN A 1 209 ? 19.424 26.744 33.570 1.00 31.95 452 GLN A CA 1
ATOM 1566 C C . GLN A 1 209 ? 20.034 27.455 32.336 1.00 31.15 452 GLN A C 1
ATOM 1567 O O . GLN A 1 209 ? 20.769 26.827 31.550 1.00 30.93 452 GLN A O 1
ATOM 1573 N N . ILE A 1 210 ? 19.678 28.710 32.130 1.00 30.57 453 ILE A N 1
ATOM 1574 C CA . ILE A 1 210 ? 20.236 29.501 31.016 1.00 30.31 453 ILE A CA 1
ATOM 1575 C C . ILE A 1 210 ? 21.728 29.547 31.209 1.00 30.89 453 ILE A C 1
ATOM 1576 O O . ILE A 1 210 ? 22.493 29.307 30.298 1.00 30.23 453 ILE A O 1
ATOM 1581 N N . ALA A 1 211 ? 22.177 29.845 32.426 1.00 28.88 454 ALA A N 1
ATOM 1582 C CA . ALA A 1 211 ? 23.618 29.804 32.683 1.00 29.73 454 ALA A CA 1
ATOM 1583 C C . ALA A 1 211 ? 24.262 28.443 32.310 1.00 32.36 454 ALA A C 1
ATOM 1584 O O . ALA A 1 211 ? 25.355 28.391 31.729 1.00 30.69 454 ALA A O 1
ATOM 1586 N N . THR A 1 212 ? 23.626 27.347 32.695 1.00 32.51 455 THR A N 1
ATOM 1587 C CA . THR A 1 212 ? 24.155 26.006 32.401 1.00 34.85 455 THR A CA 1
ATOM 1588 C C . THR A 1 212 ? 24.225 25.772 30.922 1.00 34.19 455 THR A C 1
ATOM 1589 O O . THR A 1 212 ? 25.197 25.194 30.428 1.00 36.37 455 THR A O 1
ATOM 1593 N N . ASP A 1 213 ? 23.187 26.228 30.218 1.00 34.72 456 ASP A N 1
ATOM 1594 C CA . ASP A 1 213 ? 22.990 25.926 28.792 1.00 36.20 456 ASP A CA 1
ATOM 1595 C C . ASP A 1 213 ? 23.936 26.744 27.913 1.00 36.67 456 ASP A C 1
ATOM 1596 O O . ASP A 1 213 ? 24.349 26.260 26.883 1.00 36.40 456 ASP A O 1
ATOM 1601 N N . PHE A 1 214 ? 24.332 27.946 28.344 1.00 31.98 457 PHE A N 1
ATOM 1602 C CA . PHE A 1 214 ? 25.122 28.838 27.519 1.00 32.45 457 PHE A CA 1
ATOM 1603 C C . PHE A 1 214 ? 26.535 29.173 28.019 1.00 33.52 457 PHE A C 1
ATOM 1604 O O . PHE A 1 214 ? 27.426 29.462 27.222 1.00 33.38 457 PHE A O 1
ATOM 1612 N N . LEU A 1 215 ? 26.742 29.206 29.321 1.00 33.38 458 LEU A N 1
ATOM 1613 C CA . LEU A 1 215 ? 27.921 29.842 29.888 1.00 30.18 458 LEU A CA 1
ATOM 1614 C C . LEU A 1 215 ? 28.825 28.916 30.687 1.00 32.83 458 LEU A C 1
ATOM 1615 O O . LEU A 1 215 ? 29.735 29.379 31.388 1.00 32.04 458 LEU A O 1
ATOM 1620 N N . GLU A 1 216 ? 28.609 27.600 30.621 1.00 36.01 459 GLU A N 1
ATOM 1621 C CA . GLU A 1 216 ? 29.356 26.695 31.494 1.00 38.19 459 GLU A CA 1
ATOM 1622 C C . GLU A 1 216 ? 30.860 26.614 31.198 1.00 38.18 459 GLU A C 1
ATOM 1623 O O . GLU A 1 216 ? 31.661 26.425 32.121 1.00 37.62 459 GLU A O 1
ATOM 1629 N N . THR A 1 217 ? 31.225 26.674 29.926 1.00 38.57 460 THR A N 1
ATOM 1630 C CA . THR A 1 217 ? 32.593 26.374 29.512 1.00 39.77 460 THR A CA 1
ATOM 1631 C C . THR A 1 217 ? 33.322 27.544 28.786 1.00 38.14 460 THR A C 1
ATOM 1632 O O . THR A 1 217 ? 34.544 27.549 28.659 1.00 37.53 460 THR A O 1
ATOM 1636 N N . THR A 1 218 ? 32.562 28.499 28.273 1.00 36.24 461 THR A N 1
ATOM 1637 C CA . THR A 1 218 ? 33.109 29.542 27.409 1.00 35.70 461 THR A CA 1
ATOM 1638 C C . THR A 1 218 ? 34.152 30.410 28.085 1.00 36.20 461 THR A C 1
ATOM 1639 O O . THR A 1 218 ? 34.112 30.548 29.271 1.00 34.94 461 THR A O 1
ATOM 1643 N N . ARG A 1 219 ? 35.114 30.985 27.317 1.00 35.17 462 ARG A N 1
ATOM 1644 C CA . ARG A 1 219 ? 36.018 31.973 27.920 1.00 37.96 462 ARG A CA 1
ATOM 1645 C C . ARG A 1 219 ? 35.474 33.354 27.639 1.00 34.27 462 ARG A C 1
ATOM 1646 O O . ARG A 1 219 ? 35.992 34.312 28.181 1.00 35.80 462 ARG A O 1
ATOM 1654 N N . ASN A 1 220 ? 34.434 33.441 26.801 1.00 34.41 463 ASN A N 1
ATOM 1655 C CA . ASN A 1 220 ? 33.869 34.737 26.402 1.00 33.04 463 ASN A CA 1
ATOM 1656 C C . ASN A 1 220 ? 32.344 34.738 26.189 1.00 33.15 463 ASN A C 1
ATOM 1657 O O . ASN A 1 220 ? 31.683 33.693 26.130 1.00 32.39 463 ASN A O 1
ATOM 1662 N N . ALA A 1 221 ? 31.779 35.935 26.031 1.00 29.63 464 ALA A N 1
ATOM 1663 C CA . ALA A 1 221 ? 30.368 36.045 25.785 1.00 30.59 464 ALA A CA 1
ATOM 1664 C C . ALA A 1 221 ? 30.117 37.384 25.183 1.00 29.80 464 ALA A C 1
ATOM 1665 O O . ALA A 1 221 ? 30.814 38.373 25.497 1.00 30.20 464 ALA A O 1
ATOM 1667 N N . PHE A 1 222 ? 29.133 37.441 24.304 1.00 28.03 465 PHE A N 1
ATOM 1668 C CA . PHE A 1 222 ? 28.765 38.675 23.703 1.00 27.84 465 PHE A CA 1
ATOM 1669 C C . PHE A 1 222 ? 27.302 39.062 24.005 1.00 27.59 465 PHE A C 1
ATOM 1670 O O . PHE A 1 222 ? 26.363 38.287 23.736 1.00 29.80 465 PHE A O 1
ATOM 1678 N N . PHE A 1 223 ? 27.103 40.249 24.553 1.00 24.29 466 PHE A N 1
ATOM 1679 C CA . PHE A 1 223 ? 25.784 40.795 24.846 1.00 24.77 466 PHE A CA 1
ATOM 1680 C C . PHE A 1 223 ? 25.446 41.815 23.807 1.00 25.51 466 PHE A C 1
ATOM 1681 O O . PHE A 1 223 ? 26.221 42.766 23.610 1.00 25.00 466 PHE A O 1
ATOM 1689 N N . ILE A 1 224 ? 24.358 41.647 23.065 1.00 24.06 467 ILE A N 1
ATOM 1690 C CA . ILE A 1 224 ? 24.048 42.573 21.997 1.00 23.89 467 ILE A CA 1
ATOM 1691 C C . ILE A 1 224 ? 22.638 43.102 22.146 1.00 26.18 467 ILE A C 1
ATOM 1692 O O . ILE A 1 224 ? 21.722 42.443 22.678 1.00 26.95 467 ILE A O 1
ATOM 1697 N N . GLY A 1 225 ? 22.424 44.291 21.616 1.00 25.77 468 GLY A N 1
ATOM 1698 C CA . GLY A 1 225 ? 21.154 44.960 21.689 1.00 24.65 468 GLY A CA 1
ATOM 1699 C C . GLY A 1 225 ? 21.219 46.191 20.800 1.00 25.67 468 GLY A C 1
ATOM 1700 O O . GLY A 1 225 ? 22.314 46.619 20.430 1.00 25.71 468 GLY A O 1
ATOM 1701 N N . ARG A 1 226 ? 20.084 46.804 20.549 1.00 25.59 469 ARG A N 1
ATOM 1702 C CA . ARG A 1 226 ? 20.032 48.070 19.851 1.00 24.86 469 ARG A CA 1
ATOM 1703 C C . ARG A 1 226 ? 19.317 49.112 20.690 1.00 27.05 469 ARG A C 1
ATOM 1704 O O . ARG A 1 226 ? 18.497 48.783 21.470 1.00 26.01 469 ARG A O 1
ATOM 1712 N N . THR A 1 227 ? 19.674 50.368 20.509 1.00 24.39 470 THR A N 1
ATOM 1713 C CA . THR A 1 227 ? 19.088 51.501 21.235 1.00 25.38 470 THR A CA 1
ATOM 1714 C C . THR A 1 227 ? 19.110 51.259 22.749 1.00 24.56 470 THR A C 1
ATOM 1715 O O . THR A 1 227 ? 20.177 51.003 23.289 1.00 27.25 470 THR A O 1
ATOM 1719 N N . ILE A 1 228 ? 17.935 51.280 23.365 1.00 25.88 471 ILE A N 1
ATOM 1720 C CA . ILE A 1 228 ? 17.772 51.091 24.821 1.00 27.47 471 ILE A CA 1
ATOM 1721 C C . ILE A 1 228 ? 18.442 49.802 25.262 1.00 27.71 471 ILE A C 1
ATOM 1722 O O . ILE A 1 228 ? 19.052 49.703 26.352 1.00 26.13 471 ILE A O 1
ATOM 1727 N N . ASP A 1 229 ? 18.328 48.760 24.451 1.00 25.40 472 ASP A N 1
ATOM 1728 C CA . ASP A 1 229 ? 18.895 47.471 24.795 1.00 26.72 472 ASP A CA 1
ATOM 1729 C C . ASP A 1 229 ? 20.408 47.394 24.652 1.00 25.02 472 ASP A C 1
ATOM 1730 O O . ASP A 1 229 ? 21.034 46.536 25.266 1.00 24.88 472 ASP A O 1
ATOM 1735 N N . TYR A 1 230 ? 21.019 48.249 23.825 1.00 23.15 473 TYR A N 1
ATOM 1736 C CA . TYR A 1 230 ? 22.462 48.297 23.720 1.00 23.37 473 TYR A CA 1
ATOM 1737 C C . TYR A 1 230 ? 23.021 48.754 25.089 1.00 23.63 473 TYR A C 1
ATOM 1738 O O . TYR A 1 230 ? 24.005 48.196 25.618 1.00 24.34 473 TYR A O 1
ATOM 1747 N N . ASN A 1 231 ? 22.357 49.753 25.643 1.00 24.29 474 ASN A N 1
ATOM 1748 C CA . ASN A 1 231 ? 22.792 50.291 26.918 1.00 23.48 474 ASN A CA 1
ATOM 1749 C C . ASN A 1 231 ? 22.796 49.185 27.975 1.00 22.83 474 ASN A C 1
ATOM 1750 O O . ASN A 1 231 ? 23.715 49.068 28.776 1.00 24.34 474 ASN A O 1
ATOM 1755 N N . VAL A 1 232 ? 21.764 48.363 28.021 1.00 23.02 475 VAL A N 1
ATOM 1756 C CA . VAL A 1 232 ? 21.654 47.306 29.058 1.00 24.51 475 VAL A CA 1
ATOM 1757 C C . VAL A 1 232 ? 22.673 46.210 28.771 1.00 24.51 475 VAL A C 1
ATOM 1758 O O . VAL A 1 232 ? 23.214 45.629 29.696 1.00 23.29 475 VAL A O 1
ATOM 1762 N N . SER A 1 233 ? 22.950 45.950 27.468 1.00 25.12 476 SER A N 1
ATOM 1763 C CA . SER A 1 233 ? 23.981 44.969 27.109 1.00 24.29 476 SER A CA 1
ATOM 1764 C C . SER A 1 233 ? 25.334 45.307 27.720 1.00 22.31 476 SER A C 1
ATOM 1765 O O . SER A 1 233 ? 26.053 44.414 28.205 1.00 23.13 476 SER A O 1
ATOM 1768 N N . LEU A 1 234 ? 25.657 46.599 27.774 1.00 21.99 477 LEU A N 1
ATOM 1769 C CA . LEU A 1 234 ? 26.886 47.000 28.405 1.00 23.21 477 LEU A CA 1
ATOM 1770 C C . LEU A 1 234 ? 26.926 46.655 29.907 1.00 22.75 477 LEU A C 1
ATOM 1771 O O . LEU A 1 234 ? 27.971 46.179 30.432 1.00 23.09 477 LEU A O 1
ATOM 1776 N N . GLU A 1 235 ? 25.826 46.884 30.608 1.00 21.05 478 GLU A N 1
ATOM 1777 C CA . GLU A 1 235 ? 25.719 46.547 32.020 1.00 23.09 478 GLU A CA 1
ATOM 1778 C C . GLU A 1 235 ? 25.725 45.013 32.234 1.00 22.23 478 GLU A C 1
ATOM 1779 O O . GLU A 1 235 ? 26.395 44.559 33.175 1.00 22.43 478 GLU A O 1
ATOM 1785 N N . GLY A 1 236 ? 25.081 44.230 31.407 1.00 23.69 479 GLY A N 1
ATOM 1786 C CA . GLY A 1 236 ? 25.114 42.778 31.570 1.00 22.37 479 GLY A CA 1
ATOM 1787 C C . GLY A 1 236 ? 26.530 42.210 31.372 1.00 24.43 479 GLY A C 1
ATOM 1788 O O . GLY A 1 236 ? 26.993 41.363 32.149 1.00 24.95 479 GLY A O 1
ATOM 1789 N N . ALA A 1 237 ? 27.235 42.712 30.348 1.00 24.22 480 ALA A N 1
ATOM 1790 C CA . ALA A 1 237 ? 28.656 42.321 30.116 1.00 25.22 480 ALA A CA 1
ATOM 1791 C C . ALA A 1 237 ? 29.488 42.654 31.368 1.00 25.34 480 ALA A C 1
ATOM 1792 O O . ALA A 1 237 ? 30.310 41.860 31.773 1.00 26.65 480 ALA A O 1
ATOM 1794 N N . LEU A 1 238 ? 29.269 43.824 31.982 1.00 24.23 481 LEU A N 1
ATOM 1795 C CA . LEU A 1 238 ? 29.994 44.197 33.157 1.00 25.08 481 LEU A CA 1
ATOM 1796 C C . LEU A 1 238 ? 29.717 43.251 34.304 1.00 24.63 481 LEU A C 1
ATOM 1797 O O . LEU A 1 238 ? 30.626 42.810 35.018 1.00 26.24 481 LEU A O 1
ATOM 1802 N N . LYS A 1 239 ? 28.459 42.937 34.545 1.00 23.20 482 LYS A N 1
ATOM 1803 C CA . LYS A 1 239 ? 28.123 41.970 35.601 1.00 24.94 482 LYS A CA 1
ATOM 1804 C C . LYS A 1 239 ? 28.797 40.625 35.423 1.00 26.47 482 LYS A C 1
ATOM 1805 O O . LYS A 1 239 ? 29.375 40.077 36.357 1.00 28.06 482 LYS A O 1
ATOM 1811 N N . LEU A 1 240 ? 28.758 40.108 34.221 1.00 26.79 483 LEU A N 1
ATOM 1812 C CA . LEU A 1 240 ? 29.315 38.788 34.015 1.00 26.49 483 LEU A CA 1
ATOM 1813 C C . LEU A 1 240 ? 30.824 38.823 34.257 1.00 28.02 483 LEU A C 1
ATOM 1814 O O . LEU A 1 240 ? 31.390 37.892 34.889 1.00 30.07 483 LEU A O 1
ATOM 1819 N N . LYS A 1 241 ? 31.492 39.872 33.769 1.00 27.17 484 LYS A N 1
ATOM 1820 C CA . LYS A 1 241 ? 32.904 40.000 33.946 1.00 30.89 484 LYS A CA 1
ATOM 1821 C C . LYS A 1 241 ? 33.244 40.083 35.395 1.00 32.49 484 LYS A C 1
ATOM 1822 O O . LYS A 1 241 ? 34.183 39.400 35.814 1.00 32.22 484 LYS A O 1
ATOM 1828 N N . GLU A 1 242 ? 32.514 40.896 36.157 1.00 30.07 485 GLU A N 1
ATOM 1829 C CA . GLU A 1 242 ? 32.840 41.170 37.573 1.00 32.03 485 GLU A CA 1
ATOM 1830 C C . GLU A 1 242 ? 32.774 39.916 38.474 1.00 34.69 485 GLU A C 1
ATOM 1831 O O . GLU A 1 242 ? 33.507 39.812 39.453 1.00 37.29 485 GLU A O 1
ATOM 1837 N N . ILE A 1 243 ? 31.818 39.039 38.224 1.00 33.76 486 ILE A N 1
ATOM 1838 C CA . ILE A 1 243 ? 31.532 37.909 39.148 1.00 32.70 486 ILE A CA 1
ATOM 1839 C C . ILE A 1 243 ? 32.132 36.590 38.580 1.00 37.35 486 ILE A C 1
ATOM 1840 O O . ILE A 1 243 ? 32.555 35.747 39.340 1.00 33.54 486 ILE A O 1
ATOM 1845 N N . SER A 1 244 ? 32.168 36.421 37.256 1.00 33.02 487 SER A N 1
ATOM 1846 C CA . SER A 1 244 ? 32.615 35.141 36.668 1.00 34.04 487 SER A CA 1
ATOM 1847 C C . SER A 1 244 ? 33.983 35.205 36.069 1.00 32.99 487 SER A C 1
ATOM 1848 O O . SER A 1 244 ? 34.550 34.158 35.729 1.00 35.54 487 SER A O 1
ATOM 1851 N N . TYR A 1 245 ? 34.483 36.401 35.837 1.00 33.10 488 TYR A N 1
ATOM 1852 C CA . TYR A 1 245 ? 35.719 36.631 35.051 1.00 36.03 488 TYR A CA 1
ATOM 1853 C C . TYR A 1 245 ? 35.758 36.152 33.543 1.00 38.64 488 TYR A C 1
ATOM 1854 O O . TYR A 1 245 ? 36.839 36.042 32.950 1.00 43.62 488 TYR A O 1
ATOM 1863 N N . ILE A 1 246 ? 34.601 35.855 32.939 1.00 32.76 489 ILE A N 1
ATOM 1864 C CA . ILE A 1 246 ? 34.443 35.500 31.503 1.00 32.34 489 ILE A CA 1
ATOM 1865 C C . ILE A 1 246 ? 34.644 36.829 30.837 1.00 29.50 489 ILE A C 1
ATOM 1866 O O . ILE A 1 246 ? 34.247 37.850 31.395 1.00 30.78 489 ILE A O 1
ATOM 1871 N N . GLN A 1 247 ? 35.312 36.824 29.691 1.00 29.44 490 GLN A N 1
ATOM 1872 C CA . GLN A 1 247 ? 35.582 38.058 28.929 1.00 29.94 490 GLN A CA 1
ATOM 1873 C C . GLN A 1 247 ? 34.352 38.389 28.103 1.00 28.98 490 GLN A C 1
ATOM 1874 O O . GLN A 1 247 ? 34.248 38.130 26.912 1.00 28.79 490 GLN A O 1
ATOM 1880 N N . ALA A 1 248 ? 33.413 39.018 28.804 1.00 26.68 491 ALA A N 1
ATOM 1881 C CA . ALA A 1 248 ? 32.161 39.473 28.248 1.00 25.92 491 ALA A CA 1
ATOM 1882 C C . ALA A 1 248 ? 32.290 40.868 27.654 1.00 24.84 491 ALA A C 1
ATOM 1883 O O . ALA A 1 248 ? 32.897 41.757 28.269 1.00 28.46 491 ALA A O 1
ATOM 1885 N N . GLU A 1 249 ? 31.620 41.108 26.542 1.00 26.01 492 GLU A N 1
ATOM 1886 C CA . GLU A 1 249 ? 31.561 42.427 25.936 1.00 26.51 492 GLU A CA 1
ATOM 1887 C C . GLU A 1 249 ? 30.200 42.716 25.391 1.00 27.82 492 GLU A C 1
ATOM 1888 O O . GLU A 1 249 ? 29.529 41.813 24.881 1.00 28.94 492 GLU A O 1
ATOM 1894 N N . GLY A 1 250 ? 29.806 43.978 25.507 1.00 26.27 493 GLY A N 1
ATOM 1895 C CA . GLY A 1 250 ? 28.579 44.439 24.961 1.00 24.62 493 GLY A CA 1
ATOM 1896 C C . GLY A 1 250 ? 28.789 45.253 23.702 1.00 24.81 493 GLY A C 1
ATOM 1897 O O . GLY A 1 250 ? 29.745 46.061 23.598 1.00 25.79 493 GLY A O 1
ATOM 1898 N N . PHE A 1 251 ? 27.922 44.977 22.710 1.00 25.91 494 PHE A N 1
ATOM 1899 C CA . PHE A 1 251 ? 27.958 45.601 21.389 1.00 26.56 494 PHE A CA 1
ATOM 1900 C C . PHE A 1 251 ? 26.603 45.986 20.878 1.00 27.16 494 PHE A C 1
ATOM 1901 O O . PHE A 1 251 ? 25.621 45.317 21.135 1.00 26.42 494 PHE A O 1
ATOM 1909 N N . ALA A 1 252 ? 26.571 47.061 20.110 1.00 27.18 495 ALA A N 1
ATOM 1910 C CA . ALA A 1 252 ? 25.355 47.424 19.407 1.00 25.63 495 ALA A CA 1
ATOM 1911 C C . ALA A 1 252 ? 25.216 46.451 18.245 1.00 25.74 495 ALA A C 1
ATOM 1912 O O . ALA A 1 252 ? 26.177 46.187 17.506 1.00 26.85 495 ALA A O 1
ATOM 1914 N N . GLY A 1 253 ? 23.997 45.954 18.074 1.00 29.07 496 GLY A N 1
ATOM 1915 C CA . GLY A 1 253 ? 23.747 44.907 17.096 1.00 30.25 496 GLY A CA 1
ATOM 1916 C C . GLY A 1 253 ? 24.210 45.231 15.716 1.00 32.68 496 GLY A C 1
ATOM 1917 O O . GLY A 1 253 ? 24.732 44.381 14.998 1.00 31.49 496 GLY A O 1
ATOM 1918 N N . GLY A 1 254 ? 24.051 46.485 15.344 1.00 31.60 497 GLY A N 1
ATOM 1919 C CA . GLY A 1 254 ? 24.409 46.923 13.981 1.00 32.45 497 GLY A CA 1
ATOM 1920 C C . GLY A 1 254 ? 25.889 47.128 13.703 1.00 34.72 497 GLY A C 1
ATOM 1921 O O . GLY A 1 254 ? 26.288 47.412 12.565 1.00 33.82 497 GLY A O 1
ATOM 1922 N N . GLU A 1 255 ? 26.707 47.003 14.736 1.00 33.23 498 GLU A N 1
ATOM 1923 C CA . GLU A 1 255 ? 28.137 47.200 14.620 1.00 33.77 498 GLU A CA 1
ATOM 1924 C C . GLU A 1 255 ? 28.924 45.909 14.622 1.00 35.64 498 GLU A C 1
ATOM 1925 O O . GLU A 1 255 ? 30.103 45.946 14.574 1.00 37.66 498 GLU A O 1
ATOM 1931 N N . LEU A 1 256 ? 28.273 44.772 14.707 1.00 35.12 499 LEU A N 1
ATOM 1932 C CA . LEU A 1 256 ? 29.010 43.502 14.735 1.00 36.72 499 LEU A CA 1
ATOM 1933 C C . LEU A 1 256 ? 29.820 43.216 13.486 1.00 38.27 499 LEU A C 1
ATOM 1934 O O . LEU A 1 256 ? 30.842 42.499 13.580 1.00 41.14 499 LEU A O 1
ATOM 1939 N N . LYS A 1 257 ? 29.411 43.749 12.338 1.00 38.37 500 LYS A N 1
ATOM 1940 C CA . LYS A 1 257 ? 30.150 43.558 11.101 1.00 44.92 500 LYS A CA 1
ATOM 1941 C C . LYS A 1 257 ? 31.656 44.025 11.166 1.00 48.38 500 LYS A C 1
ATOM 1942 O O . LYS A 1 257 ? 32.431 43.653 10.315 1.00 49.19 500 LYS A O 1
ATOM 1948 N N . HIS A 1 258 ? 32.053 44.809 12.179 1.00 46.20 501 HIS A N 1
ATOM 1949 C CA . HIS A 1 258 ? 33.443 45.319 12.330 1.00 46.13 501 HIS A CA 1
ATOM 1950 C C . HIS A 1 258 ? 34.268 44.471 13.247 1.00 51.85 501 HIS A C 1
ATOM 1951 O O . HIS A 1 258 ? 34.341 44.685 14.477 1.00 55.40 501 HIS A O 1
ATOM 1958 N N . GLY A 1 259 ? 34.817 43.442 12.661 1.00 52.72 502 GLY A N 1
ATOM 1959 C CA . GLY A 1 259 ? 35.710 42.586 13.355 1.00 53.41 502 GLY A CA 1
ATOM 1960 C C . GLY A 1 259 ? 35.084 41.685 14.359 1.00 55.07 502 GLY A C 1
ATOM 1961 O O . GLY A 1 259 ? 35.509 40.544 14.485 1.00 52.36 502 GLY A O 1
ATOM 1962 N N . THR A 1 260 ? 34.105 42.172 15.126 1.00 56.61 503 THR A N 1
ATOM 1963 C CA . THR A 1 260 ? 33.554 41.332 16.163 1.00 52.95 503 THR A CA 1
ATOM 1964 C C . THR A 1 260 ? 32.957 40.073 15.571 1.00 51.91 503 THR A C 1
ATOM 1965 O O . THR A 1 260 ? 33.157 38.996 16.159 1.00 52.94 503 THR A O 1
ATOM 1969 N N . ILE A 1 261 ? 32.272 40.149 14.406 1.00 47.79 504 ILE A N 1
ATOM 1970 C CA . ILE A 1 261 ? 31.705 38.913 13.818 1.00 48.66 504 ILE A CA 1
ATOM 1971 C C . ILE A 1 261 ? 32.818 37.915 13.544 1.00 47.25 504 ILE A C 1
ATOM 1972 O O . ILE A 1 261 ? 32.548 36.716 13.523 1.00 49.47 504 ILE A O 1
ATOM 1977 N N . ALA A 1 262 ? 34.044 38.424 13.327 1.00 47.38 505 ALA A N 1
ATOM 1978 C CA . ALA A 1 262 ? 35.249 37.569 13.157 1.00 50.68 505 ALA A CA 1
ATOM 1979 C C . ALA A 1 262 ? 35.512 36.680 14.378 1.00 49.60 505 ALA A C 1
ATOM 1980 O O . ALA A 1 262 ? 36.095 35.611 14.255 1.00 48.91 505 ALA A O 1
ATOM 1982 N N . LEU A 1 263 ? 35.076 37.114 15.555 1.00 48.82 506 LEU A N 1
ATOM 1983 C CA . LEU A 1 263 ? 35.328 36.330 16.748 1.00 47.77 506 LEU A CA 1
ATOM 1984 C C . LEU A 1 263 ? 34.294 35.194 16.992 1.00 47.13 506 LEU A C 1
ATOM 1985 O O . LEU A 1 263 ? 34.495 34.401 17.911 1.00 46.23 506 LEU A O 1
ATOM 1990 N N . ILE A 1 264 ? 33.231 35.065 16.185 1.00 42.34 507 ILE A N 1
ATOM 1991 C CA . ILE A 1 264 ? 32.208 34.018 16.437 1.00 42.65 507 ILE A CA 1
ATOM 1992 C C . ILE A 1 264 ? 32.632 32.600 16.027 1.00 45.43 507 ILE A C 1
ATOM 1993 O O . ILE A 1 264 ? 33.066 32.392 14.894 1.00 47.99 507 ILE A O 1
ATOM 1998 N N . GLU A 1 265 ? 32.487 31.638 16.937 1.00 45.69 508 GLU A N 1
ATOM 1999 C CA . GLU A 1 265 ? 32.758 30.224 16.686 1.00 48.23 508 GLU A CA 1
ATOM 2000 C C . GLU A 1 265 ? 31.545 29.341 17.004 1.00 47.50 508 GLU A C 1
ATOM 2001 O O . GLU A 1 265 ? 30.530 29.789 17.552 1.00 45.09 508 GLU A O 1
ATOM 2007 N N . ASP A 1 266 ? 31.653 28.047 16.714 1.00 45.65 509 ASP A N 1
ATOM 2008 C CA . ASP A 1 266 ? 30.573 27.149 17.068 1.00 49.29 509 ASP A CA 1
ATOM 2009 C C . ASP A 1 266 ? 30.465 27.159 18.572 1.00 47.73 509 ASP A C 1
ATOM 2010 O O . ASP A 1 266 ? 31.412 26.795 19.250 1.00 50.65 509 ASP A O 1
ATOM 2015 N N . GLY A 1 267 ? 29.319 27.576 19.092 1.00 42.35 510 GLY A N 1
ATOM 2016 C CA . GLY A 1 267 ? 29.050 27.478 20.517 1.00 40.78 510 GLY A CA 1
ATOM 2017 C C . GLY A 1 267 ? 29.269 28.803 21.237 1.00 37.79 510 GLY A C 1
ATOM 2018 O O . GLY A 1 267 ? 28.987 28.923 22.422 1.00 38.19 510 GLY A O 1
ATOM 2019 N N . THR A 1 268 ? 29.724 29.808 20.505 1.00 36.53 511 THR A N 1
ATOM 2020 C CA . THR A 1 268 ? 29.925 31.117 21.174 1.00 34.02 511 THR A CA 1
ATOM 2021 C C . THR A 1 268 ? 28.603 31.653 21.698 1.00 34.53 511 THR A C 1
ATOM 2022 O O . THR A 1 268 ? 27.670 31.837 20.925 1.00 33.37 511 THR A O 1
ATOM 2026 N N . PRO A 1 269 ? 28.514 32.009 23.013 1.00 32.73 512 PRO A N 1
ATOM 2027 C CA . PRO A 1 269 ? 27.192 32.461 23.458 1.00 31.91 512 PRO A CA 1
ATOM 2028 C C . PRO A 1 269 ? 26.982 33.904 23.145 1.00 29.84 512 PRO A C 1
ATOM 2029 O O . PRO A 1 269 ? 27.881 34.719 23.381 1.00 31.62 512 PRO A O 1
ATOM 2033 N N . VAL A 1 270 ? 25.812 34.219 22.596 1.00 29.59 513 VAL A N 1
ATOM 2034 C CA . VAL A 1 270 ? 25.395 35.565 22.303 1.00 28.24 513 VAL A CA 1
ATOM 2035 C C . VAL A 1 270 ? 24.058 35.820 23.002 1.00 28.23 513 VAL A C 1
ATOM 2036 O O . VAL A 1 270 ? 23.076 35.128 22.712 1.00 29.61 513 VAL A O 1
ATOM 2040 N N . VAL A 1 271 ? 24.047 36.747 23.977 1.00 26.71 514 VAL A N 1
ATOM 2041 C CA . VAL A 1 271 ? 22.855 37.084 24.740 1.00 26.56 514 VAL A CA 1
ATOM 2042 C C . VAL A 1 271 ? 22.299 38.353 24.102 1.00 26.77 514 VAL A C 1
ATOM 2043 O O . VAL A 1 271 ? 22.920 39.402 24.096 1.00 27.32 514 VAL A O 1
ATOM 2047 N N . ALA A 1 272 ? 21.160 38.200 23.428 1.00 27.12 515 ALA A N 1
ATOM 2048 C CA . ALA A 1 272 ? 20.564 39.261 22.647 1.00 26.40 515 ALA A CA 1
ATOM 2049 C C . ALA A 1 272 ? 19.286 39.757 23.301 1.00 26.27 515 ALA A C 1
ATOM 2050 O O . ALA A 1 272 ? 18.400 38.981 23.677 1.00 27.49 515 ALA A O 1
ATOM 2052 N N . LEU A 1 273 ? 19.244 41.061 23.552 1.00 26.87 516 LEU A N 1
ATOM 2053 C CA . LEU A 1 273 ? 18.052 41.685 24.117 1.00 27.81 516 LEU A CA 1
ATOM 2054 C C . LEU A 1 273 ? 17.185 42.293 23.044 1.00 28.43 516 LEU A C 1
ATOM 2055 O O . LEU A 1 273 ? 17.691 43.007 22.139 1.00 27.67 516 LEU A O 1
ATOM 2060 N N . ALA A 1 274 ? 15.886 42.065 23.158 1.00 27.72 517 ALA A N 1
ATOM 2061 C CA . ALA A 1 274 ? 14.883 42.586 22.197 1.00 30.04 517 ALA A CA 1
ATOM 2062 C C . ALA A 1 274 ? 13.623 43.106 22.910 1.00 28.27 517 ALA A C 1
ATOM 2063 O O . ALA A 1 274 ? 12.602 42.357 23.072 1.00 29.22 517 ALA A O 1
ATOM 2065 N N . THR A 1 275 ? 13.708 44.347 23.396 1.00 27.03 518 THR A N 1
ATOM 2066 C CA . THR A 1 275 ? 12.627 44.962 24.152 1.00 27.56 518 THR A CA 1
ATOM 2067 C C . THR A 1 275 ? 12.055 46.205 23.497 1.00 28.64 518 THR A C 1
ATOM 2068 O O . THR A 1 275 ? 11.159 46.820 24.055 1.00 27.40 518 THR A O 1
ATOM 2072 N N . GLN A 1 276 ? 12.537 46.517 22.294 1.00 30.79 519 GLN A N 1
ATOM 2073 C CA . GLN A 1 276 ? 12.232 47.777 21.592 1.00 29.51 519 GLN A CA 1
ATOM 2074 C C . GLN A 1 276 ? 11.571 47.524 20.252 1.00 30.72 519 GLN A C 1
ATOM 2075 O O . GLN A 1 276 ? 12.176 46.877 19.395 1.00 32.03 519 GLN A O 1
ATOM 2081 N N . GLU A 1 277 ? 10.341 47.989 20.097 1.00 31.76 520 GLU A N 1
ATOM 2082 C CA . GLU A 1 277 ? 9.596 47.675 18.882 1.00 34.79 520 GLU A CA 1
ATOM 2083 C C . GLU A 1 277 ? 10.338 48.023 17.565 1.00 32.07 520 GLU A C 1
ATOM 2084 O O . GLU A 1 277 ? 10.329 47.233 16.596 1.00 32.58 520 GLU A O 1
ATOM 2090 N N . ASN A 1 278 ? 10.890 49.226 17.492 1.00 30.40 521 ASN A N 1
ATOM 2091 C CA . ASN A 1 278 ? 11.368 49.740 16.206 1.00 31.11 521 ASN A CA 1
ATOM 2092 C C . ASN A 1 278 ? 12.602 49.000 15.678 1.00 30.61 521 ASN A C 1
ATOM 2093 O O . ASN A 1 278 ? 12.799 48.913 14.473 1.00 31.62 521 ASN A O 1
ATOM 2098 N N . VAL A 1 279 ? 13.352 48.390 16.591 1.00 28.59 522 VAL A N 1
ATOM 2099 C CA . VAL A 1 279 ? 14.548 47.599 16.235 1.00 28.93 522 VAL A CA 1
ATOM 2100 C C . VAL A 1 279 ? 14.441 46.096 16.552 1.00 29.45 522 VAL A C 1
ATOM 2101 O O . VAL A 1 279 ? 15.420 45.353 16.510 1.00 28.87 522 VAL A O 1
ATOM 2105 N N . ASN A 1 280 ? 13.215 45.619 16.808 1.00 30.48 523 ASN A N 1
ATOM 2106 C CA . ASN A 1 280 ? 13.001 44.185 17.027 1.00 32.03 523 ASN A CA 1
ATOM 2107 C C . ASN A 1 280 ? 13.419 43.366 15.819 1.00 33.46 523 ASN A C 1
ATOM 2108 O O . ASN A 1 280 ? 14.216 42.448 15.937 1.00 32.22 523 ASN A O 1
ATOM 2113 N N . LEU A 1 281 ? 12.901 43.722 14.645 1.00 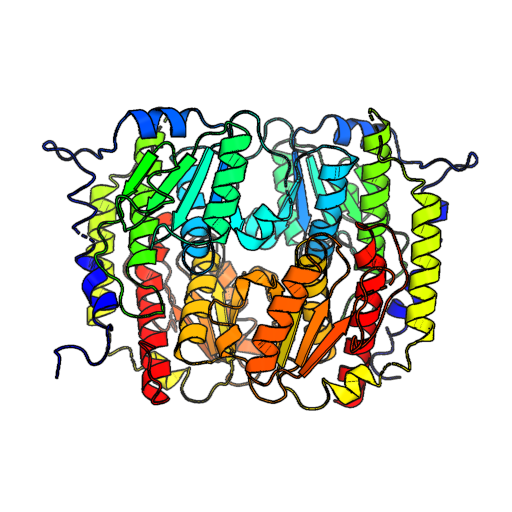35.38 524 LEU A N 1
ATOM 2114 C CA . LEU A 1 281 ? 13.309 43.001 13.449 1.00 35.87 524 LEU A CA 1
ATOM 2115 C C . LEU A 1 281 ? 14.812 43.166 13.182 1.00 33.27 524 LEU A C 1
ATOM 2116 O O . LEU A 1 281 ? 15.470 42.224 12.750 1.00 32.54 524 LEU A O 1
ATOM 2121 N N . SER A 1 282 ? 15.337 44.372 13.374 1.00 31.08 525 SER A N 1
ATOM 2122 C CA . SER A 1 282 ? 16.756 44.613 13.151 1.00 33.15 525 SER A CA 1
ATOM 2123 C C . SER A 1 282 ? 17.675 43.762 14.048 1.00 31.14 525 SER A C 1
ATOM 2124 O O . SER A 1 282 ? 18.608 43.094 13.534 1.00 31.33 525 SER A O 1
ATOM 2127 N N . ILE A 1 283 ? 17.423 43.750 15.354 1.00 29.24 526 ILE A N 1
ATOM 2128 C CA . ILE A 1 283 ? 18.320 42.945 16.242 1.00 28.78 526 ILE A CA 1
ATOM 2129 C C . ILE A 1 283 ? 18.154 41.437 15.953 1.00 29.98 526 ILE A C 1
ATOM 2130 O O . ILE A 1 283 ? 19.108 40.659 16.012 1.00 27.92 526 ILE A O 1
ATOM 2135 N N . ARG A 1 284 ? 16.959 41.023 15.565 1.00 30.37 527 ARG A N 1
ATOM 2136 C CA . ARG A 1 284 ? 16.786 39.598 15.210 1.00 30.84 527 ARG A CA 1
ATOM 2137 C C . ARG A 1 284 ? 17.550 39.244 13.960 1.00 31.07 527 ARG A C 1
ATOM 2138 O O . ARG A 1 284 ? 18.087 38.130 13.844 1.00 32.10 527 ARG A O 1
ATOM 2146 N N . GLY A 1 285 ? 17.658 40.197 13.018 1.00 30.24 528 GLY A N 1
ATOM 2147 C CA . GLY A 1 285 ? 18.541 40.004 11.892 1.00 30.55 528 GLY A CA 1
ATOM 2148 C C . GLY A 1 285 ? 19.997 39.847 12.259 1.00 30.63 528 GLY A C 1
ATOM 2149 O O . GLY A 1 285 ? 20.683 39.047 11.694 1.00 32.96 528 GLY A O 1
ATOM 2150 N N . ASN A 1 286 ? 20.458 40.676 13.208 1.00 30.06 529 ASN A N 1
ATOM 2151 C CA . ASN A 1 286 ? 21.826 40.562 13.712 1.00 29.59 529 ASN A CA 1
ATOM 2152 C C . ASN A 1 286 ? 22.048 39.228 14.391 1.00 28.63 529 ASN A C 1
ATOM 2153 O O . ASN A 1 286 ? 23.107 38.626 14.217 1.00 30.33 529 ASN A O 1
ATOM 2158 N N . VAL A 1 287 ? 21.041 38.718 15.080 1.00 29.08 530 VAL A N 1
ATOM 2159 C CA . VAL A 1 287 ? 21.172 37.398 15.702 1.00 30.36 530 VAL A CA 1
ATOM 2160 C C . VAL A 1 287 ? 21.344 36.343 14.596 1.00 31.13 530 VAL A C 1
ATOM 2161 O O . VAL A 1 287 ? 22.248 35.508 14.654 1.00 32.26 530 VAL A O 1
ATOM 2165 N N . LYS A 1 288 ? 20.484 36.371 13.567 1.00 32.79 531 LYS A N 1
ATOM 2166 C CA . LYS A 1 288 ? 20.691 35.442 12.453 1.00 35.89 531 LYS A CA 1
ATOM 2167 C C . LYS A 1 288 ? 22.137 35.425 11.937 1.00 35.04 531 LYS A C 1
ATOM 2168 O O . LYS A 1 288 ? 22.682 34.355 11.627 1.00 35.26 531 LYS A O 1
ATOM 2174 N N . GLU A 1 289 ? 22.712 36.603 11.778 1.00 34.16 532 GLU A N 1
ATOM 2175 C CA . GLU A 1 289 ? 24.055 36.763 11.240 1.00 35.62 532 GLU A CA 1
ATOM 2176 C C . GLU A 1 289 ? 25.109 36.024 12.077 1.00 34.97 532 GLU A C 1
ATOM 2177 O O . GLU A 1 289 ? 25.989 35.345 11.537 1.00 38.34 532 GLU A O 1
ATOM 2183 N N . VAL A 1 290 ? 25.025 36.149 13.383 1.00 33.54 533 VAL A N 1
ATOM 2184 C CA . VAL A 1 290 ? 25.972 35.440 14.245 1.00 32.46 533 VAL A CA 1
ATOM 2185 C C . VAL A 1 290 ? 25.674 33.948 14.362 1.00 32.64 533 VAL A C 1
ATOM 2186 O O . VAL A 1 290 ? 26.591 33.133 14.384 1.00 35.58 533 VAL A O 1
ATOM 2190 N N . VAL A 1 291 ? 24.403 33.589 14.348 1.00 34.58 534 VAL A N 1
ATOM 2191 C CA . VAL A 1 291 ? 23.999 32.187 14.341 1.00 35.14 534 VAL A CA 1
ATOM 2192 C C . VAL A 1 291 ? 24.561 31.483 13.086 1.00 36.89 534 VAL A C 1
ATOM 2193 O O . VAL A 1 291 ? 25.004 30.330 13.141 1.00 36.29 534 VAL A O 1
ATOM 2197 N N . ALA A 1 292 ? 24.592 32.193 11.961 1.00 36.90 535 ALA A N 1
ATOM 2198 C CA . ALA A 1 292 ? 25.168 31.612 10.718 1.00 40.12 535 ALA A CA 1
ATOM 2199 C C . ALA A 1 292 ? 26.615 31.173 10.923 1.00 41.83 535 ALA A C 1
ATOM 2200 O O . ALA A 1 292 ? 27.076 30.276 10.239 1.00 43.82 535 ALA A O 1
ATOM 2202 N N . ARG A 1 293 ? 27.330 31.825 11.839 1.00 41.14 536 ARG A N 1
ATOM 2203 C CA . ARG A 1 293 ? 28.769 31.577 12.066 1.00 43.69 536 ARG A CA 1
ATOM 2204 C C . ARG A 1 293 ? 29.073 30.707 13.262 1.00 43.16 536 ARG A C 1
ATOM 2205 O O . ARG A 1 293 ? 30.224 30.579 13.612 1.00 46.34 536 ARG A O 1
ATOM 2213 N N . GLY A 1 294 ? 28.064 30.104 13.855 1.00 40.98 537 GLY A N 1
ATOM 2214 C CA . GLY A 1 294 ? 28.226 29.126 14.919 1.00 42.92 537 GLY A CA 1
ATOM 2215 C C . GLY A 1 294 ? 27.619 29.560 16.258 1.00 39.03 537 GLY A C 1
ATOM 2216 O O . GLY A 1 294 ? 27.473 28.729 17.159 1.00 40.48 537 GLY A O 1
ATOM 2217 N N . ALA A 1 295 ? 27.186 30.813 16.399 1.00 36.77 538 ALA A N 1
ATOM 2218 C CA . ALA A 1 295 ? 26.767 31.337 17.707 1.00 36.22 538 ALA A CA 1
ATOM 2219 C C . ALA A 1 295 ? 25.588 30.570 18.317 1.00 35.70 538 ALA A C 1
ATOM 2220 O O . ALA A 1 295 ? 24.710 30.049 17.611 1.00 37.55 538 ALA A O 1
ATOM 2222 N N . HIS A 1 296 ? 25.577 30.476 19.640 1.00 37.81 539 HIS A N 1
ATOM 2223 C CA . HIS A 1 296 ? 24.499 29.842 20.398 1.00 37.96 539 HIS A CA 1
ATOM 2224 C C . HIS A 1 296 ? 23.634 30.970 20.946 1.00 35.75 539 HIS A C 1
ATOM 2225 O O . HIS A 1 296 ? 24.105 31.712 21.820 1.00 35.00 539 HIS A O 1
ATOM 2232 N N . PRO A 1 297 ? 22.389 31.152 20.443 1.00 34.58 540 PRO A N 1
ATOM 2233 C CA . PRO A 1 297 ? 21.692 32.411 20.749 1.00 34.95 540 PRO A CA 1
ATOM 2234 C C . PRO A 1 297 ? 20.742 32.378 21.944 1.00 32.47 540 PRO A C 1
ATOM 2235 O O . PRO A 1 297 ? 19.862 31.534 22.017 1.00 34.46 540 PRO A O 1
ATOM 2239 N N . CYS A 1 298 ? 20.949 33.296 22.899 1.00 30.04 541 CYS A N 1
ATOM 2240 C CA . CYS A 1 298 ? 20.056 33.457 24.027 1.00 30.88 541 CYS A CA 1
ATOM 2241 C C . CYS A 1 298 ? 19.298 34.725 23.825 1.00 31.96 541 CYS A C 1
ATOM 2242 O O . CYS A 1 298 ? 19.802 35.788 24.149 1.00 29.90 541 CYS A O 1
ATOM 2245 N N . ILE A 1 299 ? 18.108 34.642 23.216 1.00 31.84 542 ILE A N 1
ATOM 2246 C CA . ILE A 1 299 ? 17.297 35.827 23.009 1.00 30.60 542 ILE A CA 1
ATOM 2247 C C . ILE A 1 299 ? 16.359 36.045 24.201 1.00 31.48 542 ILE A C 1
ATOM 2248 O O . ILE A 1 299 ? 15.535 35.187 24.556 1.00 31.89 542 ILE A O 1
ATOM 2253 N N . ILE A 1 300 ? 16.484 37.226 24.781 1.00 28.87 543 ILE A N 1
ATOM 2254 C CA . ILE A 1 300 ? 15.655 37.696 25.881 1.00 27.57 543 ILE A CA 1
ATOM 2255 C C . ILE A 1 300 ? 14.809 38.816 25.341 1.00 27.94 543 ILE A C 1
ATOM 2256 O O . ILE A 1 300 ? 15.331 39.909 24.989 1.00 28.22 543 ILE A O 1
ATOM 2261 N N . SER A 1 301 ? 13.519 38.554 25.197 1.00 28.46 544 SER A N 1
ATOM 2262 C CA . SER A 1 301 ? 12.619 39.534 24.585 1.00 30.30 544 SER A CA 1
ATOM 2263 C C . SER A 1 301 ? 11.544 39.936 25.592 1.00 31.98 544 SER A C 1
ATOM 2264 O O . SER A 1 301 ? 11.661 39.573 26.777 1.00 33.12 544 SER A O 1
ATOM 2275 N N . GLU A 1 303 ? 7.166 40.639 26.278 1.00 33.04 546 GLU A N 1
ATOM 2276 C CA . GLU A 1 303 ? 5.790 40.399 25.804 1.00 37.43 546 GLU A CA 1
ATOM 2277 C C . GLU A 1 303 ? 5.392 41.468 24.838 1.00 36.43 546 GLU A C 1
ATOM 2278 O O . GLU A 1 303 ? 5.541 42.637 25.117 1.00 37.45 546 GLU A O 1
ATOM 2284 N N . GLY A 1 304 ? 4.821 41.020 23.714 1.00 37.42 547 GLY A N 1
ATOM 2285 C CA . GLY A 1 304 ? 4.425 41.859 22.566 1.00 38.71 547 GLY A CA 1
ATOM 2286 C C . GLY A 1 304 ? 5.415 41.815 21.420 1.00 36.63 547 GLY A C 1
ATOM 2287 O O . GLY A 1 304 ? 5.059 42.137 20.305 1.00 37.46 547 GLY A O 1
ATOM 2288 N N . LEU A 1 305 ? 6.662 41.443 21.705 1.00 35.19 548 LEU A N 1
ATOM 2289 C CA . LEU A 1 305 ? 7.756 41.435 20.717 1.00 35.38 548 LEU A CA 1
ATOM 2290 C C . LEU A 1 305 ? 8.379 40.050 20.543 1.00 34.37 548 LEU A C 1
ATOM 2291 O O . LEU A 1 305 ? 9.245 39.840 19.739 1.00 34.18 548 LEU A O 1
ATOM 2296 N N . GLU A 1 306 ? 7.899 39.086 21.304 1.00 35.91 549 GLU A N 1
ATOM 2297 C CA . GLU A 1 306 ? 8.480 37.777 21.306 1.00 33.78 549 GLU A CA 1
ATOM 2298 C C . GLU A 1 306 ? 8.121 36.996 20.052 1.00 36.26 549 GLU A C 1
ATOM 2299 O O . GLU A 1 306 ? 7.120 37.248 19.404 1.00 37.80 549 GLU A O 1
ATOM 2305 N N . LYS A 1 307 ? 9.007 36.080 19.739 1.00 35.86 550 LYS A N 1
ATOM 2306 C CA . LYS A 1 307 ? 8.886 35.169 18.630 1.00 39.06 550 LYS A CA 1
ATOM 2307 C C . LYS A 1 307 ? 9.152 33.766 19.132 1.00 39.80 550 LYS A C 1
ATOM 2308 O O . LYS A 1 307 ? 9.864 33.537 20.136 1.00 38.82 550 LYS A O 1
ATOM 2314 N N . GLU A 1 308 ? 8.607 32.798 18.399 1.00 42.89 551 GLU A N 1
ATOM 2315 C CA . GLU A 1 308 ? 8.906 31.408 18.699 1.00 47.34 551 GLU A CA 1
ATOM 2316 C C . GLU A 1 308 ? 10.438 31.189 18.722 1.00 42.83 551 GLU A C 1
ATOM 2317 O O . GLU A 1 308 ? 11.171 31.782 17.938 1.00 45.92 551 GLU A O 1
ATOM 2323 N N . GLY A 1 309 ? 10.925 30.420 19.683 1.00 43.74 552 GLY A N 1
ATOM 2324 C CA . GLY A 1 309 ? 12.380 30.190 19.815 1.00 41.94 552 GLY A CA 1
ATOM 2325 C C . GLY A 1 309 ? 13.090 31.080 20.847 1.00 43.20 552 GLY A C 1
ATOM 2326 O O . GLY A 1 309 ? 14.228 30.808 21.231 1.00 40.13 552 GLY A O 1
ATOM 2327 N N . ASP A 1 310 ? 12.443 32.139 21.314 1.00 40.27 553 ASP A N 1
ATOM 2328 C CA . ASP A 1 310 ? 13.156 33.056 22.265 1.00 36.09 553 ASP A CA 1
ATOM 2329 C C . ASP A 1 310 ? 13.452 32.307 23.535 1.00 36.71 553 ASP A C 1
ATOM 2330 O O . ASP A 1 310 ? 12.657 31.477 23.949 1.00 38.49 553 ASP A O 1
ATOM 2335 N N . THR A 1 311 ? 14.591 32.571 24.152 1.00 35.17 554 THR A N 1
ATOM 2336 C CA . THR A 1 311 ? 15.027 31.857 25.362 1.00 34.20 554 THR A CA 1
ATOM 2337 C C . THR A 1 311 ? 14.248 32.253 26.610 1.00 34.57 554 THR A C 1
ATOM 2338 O O . THR A 1 311 ? 13.962 31.407 27.460 1.00 36.52 554 THR A O 1
ATOM 2342 N N . TYR A 1 312 ? 13.914 33.523 26.731 1.00 31.88 555 TYR A N 1
ATOM 2343 C CA . TYR A 1 312 ? 13.076 34.018 27.853 1.00 31.93 555 TYR A CA 1
ATOM 2344 C C . TYR A 1 312 ? 12.316 35.250 27.445 1.00 30.62 555 TYR A C 1
ATOM 2345 O O . TYR A 1 312 ? 12.861 36.062 26.674 1.00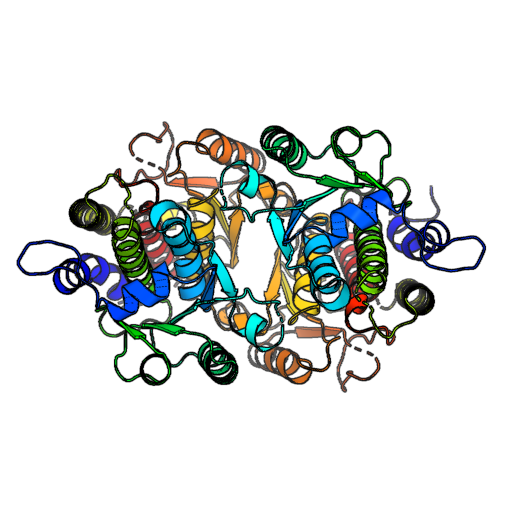 30.94 555 TYR A O 1
ATOM 2354 N N . VAL A 1 313 ? 11.102 35.418 27.968 1.00 30.46 556 VAL A N 1
ATOM 2355 C CA . VAL A 1 313 ? 10.299 36.580 27.650 1.00 31.30 556 VAL A CA 1
ATOM 2356 C C . VAL A 1 313 ? 9.930 37.307 28.965 1.00 31.46 556 VAL A C 1
ATOM 2357 O O . VAL A 1 313 ? 9.191 36.745 29.827 1.00 32.13 556 VAL A O 1
ATOM 2361 N N . ILE A 1 314 ? 10.415 38.530 29.078 1.00 29.20 557 ILE A N 1
ATOM 2362 C CA . ILE A 1 314 ? 10.149 39.319 30.264 1.00 29.61 557 ILE A CA 1
ATOM 2363 C C . ILE A 1 314 ? 8.761 39.940 30.142 1.00 30.95 557 ILE A C 1
ATOM 2364 O O . ILE A 1 314 ? 8.262 40.115 29.041 1.00 31.21 557 ILE A O 1
ATOM 2369 N N . PRO A 1 315 ? 8.151 40.349 31.270 1.00 31.09 558 PRO A N 1
ATOM 2370 C CA . PRO A 1 315 ? 6.856 41.006 31.217 1.00 30.96 558 PRO A CA 1
ATOM 2371 C C . PRO A 1 315 ? 6.877 42.362 30.572 1.00 30.06 558 PRO A C 1
ATOM 2372 O O . PRO A 1 315 ? 7.915 43.026 30.614 1.00 29.52 558 PRO A O 1
ATOM 2376 N N . HIS A 1 316 ? 5.767 42.756 29.968 1.00 32.69 559 HIS A N 1
ATOM 2377 C CA . HIS A 1 316 ? 5.620 44.059 29.306 1.00 33.37 559 HIS A CA 1
ATOM 2378 C C . HIS A 1 316 ? 5.665 45.241 30.298 1.00 32.92 559 HIS A C 1
ATOM 2379 O O . HIS A 1 316 ? 4.871 45.299 31.260 1.00 33.94 559 HIS A O 1
ATOM 2386 N N . VAL A 1 317 ? 6.614 46.149 30.084 1.00 30.07 560 VAL A N 1
ATOM 2387 C CA . VAL A 1 317 ? 6.662 47.424 30.795 1.00 29.89 560 VAL A CA 1
ATOM 2388 C C . VAL A 1 317 ? 6.927 48.546 29.802 1.00 29.56 560 VAL A C 1
ATOM 2389 O O . VAL A 1 317 ? 7.209 48.308 28.614 1.00 30.68 560 VAL A O 1
ATOM 2393 N N . HIS A 1 318 ? 6.871 49.789 30.290 1.00 30.55 561 HIS A N 1
ATOM 2394 C CA . HIS A 1 318 ? 7.106 50.944 29.409 1.00 30.52 561 HIS A CA 1
ATOM 2395 C C . HIS A 1 318 ? 8.433 50.848 28.660 1.00 29.46 561 HIS A C 1
ATOM 2396 O O . HIS A 1 318 ? 9.453 50.480 29.250 1.00 28.29 561 HIS A O 1
ATOM 2403 N N . GLU A 1 319 ? 8.401 51.154 27.340 1.00 31.60 562 GLU A N 1
ATOM 2404 C CA . GLU A 1 319 ? 9.578 51.057 26.475 1.00 31.71 562 GLU A CA 1
ATOM 2405 C C . GLU A 1 319 ? 10.868 51.652 26.995 1.00 28.99 562 GLU A C 1
ATOM 2406 O O . GLU A 1 319 ? 11.920 51.125 26.739 1.00 31.25 562 GLU A O 1
ATOM 2412 N N . LEU A 1 320 ? 10.828 52.730 27.787 1.00 28.55 563 LEU A N 1
ATOM 2413 C CA . LEU A 1 320 ? 12.069 53.295 28.251 1.00 27.61 563 LEU A CA 1
ATOM 2414 C C . LEU A 1 320 ? 12.504 52.695 29.632 1.00 28.00 563 LEU A C 1
ATOM 2415 O O . LEU A 1 320 ? 13.677 52.883 30.067 1.00 26.40 563 LEU A O 1
ATOM 2420 N N . LEU A 1 321 ? 11.581 51.963 30.286 1.00 25.34 564 LEU A N 1
ATOM 2421 C CA . LEU A 1 321 ? 11.810 51.341 31.592 1.00 26.94 564 LEU A CA 1
ATOM 2422 C C . LEU A 1 321 ? 12.274 49.910 31.548 1.00 25.23 564 LEU A C 1
ATOM 2423 O O . LEU A 1 321 ? 12.645 49.324 32.586 1.00 26.89 564 LEU A O 1
ATOM 2428 N N . THR A 1 322 ? 12.285 49.309 30.345 1.00 25.99 565 THR A N 1
ATOM 2429 C CA . THR A 1 322 ? 12.674 47.946 30.189 1.00 26.09 565 THR A CA 1
ATOM 2430 C C . THR A 1 322 ? 14.012 47.548 30.833 1.00 24.69 565 THR A C 1
ATOM 2431 O O . THR A 1 322 ? 14.104 46.413 31.328 1.00 24.47 565 THR A O 1
ATOM 2435 N N . PRO A 1 323 ? 15.032 48.444 30.812 1.00 23.92 566 PRO A N 1
ATOM 2436 C CA . PRO A 1 323 ? 16.268 48.111 31.555 1.00 23.46 566 PRO A CA 1
ATOM 2437 C C . PRO A 1 323 ? 16.132 47.676 32.999 1.00 24.41 566 PRO A C 1
ATOM 2438 O O . PRO A 1 323 ? 16.904 46.849 33.444 1.00 24.83 566 PRO A O 1
ATOM 2442 N N . LEU A 1 324 ? 15.177 48.258 33.718 1.00 23.23 567 LEU A N 1
ATOM 2443 C CA . LEU A 1 324 ? 14.931 47.909 35.107 1.00 23.95 567 LEU A CA 1
ATOM 2444 C C . LEU A 1 324 ? 14.581 46.439 35.292 1.00 24.33 567 LEU A C 1
ATOM 2445 O O . LEU A 1 324 ? 14.877 45.842 36.340 1.00 24.36 567 LEU A O 1
ATOM 2450 N N . VAL A 1 325 ? 13.979 45.831 34.264 1.00 24.40 568 VAL A N 1
ATOM 2451 C CA . VAL A 1 325 ? 13.575 44.458 34.323 1.00 25.27 568 VAL A CA 1
ATOM 2452 C C . VAL A 1 325 ? 14.592 43.533 33.657 1.00 24.51 568 VAL A C 1
ATOM 2453 O O . VAL A 1 325 ? 14.938 42.534 34.228 1.00 23.23 568 VAL A O 1
ATOM 2457 N N . SER A 1 326 ? 15.001 43.864 32.433 1.00 23.63 569 SER A N 1
ATOM 2458 C CA . SER A 1 326 ? 15.904 43.014 31.669 1.00 24.62 569 SER A CA 1
ATOM 2459 C C . SER A 1 326 ? 17.232 42.793 32.416 1.00 24.00 569 SER A C 1
ATOM 2460 O O . SER A 1 326 ? 17.819 41.722 32.424 1.00 24.40 569 SER A O 1
ATOM 2463 N N . VAL A 1 327 ? 17.745 43.831 33.076 1.00 23.57 570 VAL A N 1
ATOM 2464 C CA . VAL A 1 327 ? 19.003 43.695 33.772 1.00 23.15 570 VAL A CA 1
ATOM 2465 C C . VAL A 1 327 ? 18.953 42.639 34.862 1.00 22.97 570 VAL A C 1
ATOM 2466 O O . VAL A 1 327 ? 19.955 41.980 35.133 1.00 22.67 570 VAL A O 1
ATOM 2470 N N . VAL A 1 328 ? 17.805 42.469 35.504 1.00 22.86 571 VAL A N 1
ATOM 2471 C CA . VAL A 1 328 ? 17.723 41.512 36.596 1.00 23.19 571 VAL A CA 1
ATOM 2472 C C . VAL A 1 328 ? 17.938 40.115 36.024 1.00 24.14 571 VAL A C 1
ATOM 2473 O O . VAL A 1 328 ? 18.505 39.235 36.716 1.00 22.72 571 VAL A O 1
ATOM 2477 N N . ALA A 1 329 ? 17.361 39.827 34.853 1.00 23.78 572 ALA A N 1
ATOM 2478 C CA . ALA A 1 329 ? 17.651 38.543 34.230 1.00 24.49 572 ALA A CA 1
ATOM 2479 C C . ALA A 1 329 ? 19.165 38.357 34.054 1.00 23.07 572 ALA A C 1
ATOM 2480 O O . ALA A 1 329 ? 19.734 37.319 34.339 1.00 25.35 572 ALA A O 1
ATOM 2482 N N . LEU A 1 330 ? 19.822 39.392 33.532 1.00 22.98 573 LEU A N 1
ATOM 2483 C CA . LEU A 1 330 ? 21.274 39.303 33.271 1.00 23.81 573 LEU A CA 1
ATOM 2484 C C . LEU A 1 330 ? 22.091 39.156 34.559 1.00 23.38 573 LEU A C 1
ATOM 2485 O O . LEU A 1 330 ? 23.084 38.430 34.566 1.00 24.39 573 LEU A O 1
ATOM 2490 N N . GLN A 1 331 ? 21.697 39.853 35.616 1.00 23.70 574 GLN A N 1
ATOM 2491 C CA . GLN A 1 331 ? 22.364 39.705 36.921 1.00 22.82 574 GLN A CA 1
ATOM 2492 C C . GLN A 1 331 ? 22.302 38.266 37.403 1.00 25.61 574 GLN A C 1
ATOM 2493 O O . GLN A 1 331 ? 23.281 37.732 37.951 1.00 26.26 574 GLN A O 1
ATOM 2499 N N . LEU A 1 332 ? 21.094 37.673 37.302 1.00 24.40 575 LEU A N 1
ATOM 2500 C CA . LEU A 1 332 ? 20.908 36.300 37.812 1.00 24.96 575 LEU A CA 1
ATOM 2501 C C . LEU A 1 332 ? 21.666 35.303 36.948 1.00 26.24 575 LEU A C 1
ATOM 2502 O O . LEU A 1 332 ? 22.281 34.386 37.474 1.00 25.51 575 LEU A O 1
ATOM 2507 N N . ILE A 1 333 ? 21.557 35.422 35.620 1.00 26.50 576 ILE A N 1
ATOM 2508 C CA . ILE A 1 333 ? 22.314 34.537 34.706 1.00 27.28 576 ILE A CA 1
ATOM 2509 C C . ILE A 1 333 ? 23.804 34.609 35.074 1.00 25.87 576 ILE A C 1
ATOM 2510 O O . ILE A 1 333 ? 24.499 33.578 35.176 1.00 25.83 576 ILE A O 1
ATOM 2515 N N . SER A 1 334 ? 24.284 35.827 35.262 1.00 26.07 577 SER A N 1
ATOM 2516 C CA . SER A 1 334 ? 25.728 36.037 35.624 1.00 26.00 577 SER A CA 1
ATOM 2517 C C . SER A 1 334 ? 26.118 35.381 36.932 1.00 26.29 577 SER A C 1
ATOM 2518 O O . SER A 1 334 ? 27.165 34.650 37.009 1.00 27.56 577 SER A O 1
ATOM 2521 N N . TYR A 1 335 ? 25.301 35.626 37.979 1.00 26.28 578 TYR A N 1
ATOM 2522 C CA . TYR A 1 335 ? 25.454 34.991 39.264 1.00 26.77 578 TYR A CA 1
ATOM 2523 C C . TYR A 1 335 ? 25.615 33.456 39.127 1.00 27.05 578 TYR A C 1
ATOM 2524 O O . TYR A 1 335 ? 26.578 32.837 39.638 1.00 27.91 578 TYR A O 1
ATOM 2533 N N . TYR A 1 336 ? 24.673 32.817 38.422 1.00 27.43 579 TYR A N 1
ATOM 2534 C CA . TYR A 1 336 ? 24.709 31.374 38.332 1.00 29.86 579 TYR A CA 1
ATOM 2535 C C . TYR A 1 336 ? 25.868 30.838 37.507 1.00 29.64 579 TYR A C 1
ATOM 2536 O O . TYR A 1 336 ? 26.376 29.767 37.820 1.00 31.29 579 TYR A O 1
ATOM 2545 N N . ALA A 1 337 ? 26.245 31.542 36.432 1.00 28.29 580 ALA A N 1
ATOM 2546 C CA . ALA A 1 337 ? 27.428 31.155 35.660 1.00 28.88 580 ALA A CA 1
ATOM 2547 C C . ALA A 1 337 ? 28.611 31.144 36.563 1.00 30.53 580 ALA A C 1
ATOM 2548 O O . ALA A 1 337 ? 29.371 30.191 36.549 1.00 30.33 580 ALA A O 1
ATOM 2550 N N . ALA A 1 338 ? 28.754 32.180 37.399 1.00 28.75 581 ALA A N 1
ATOM 2551 C CA . ALA A 1 338 ? 29.872 32.194 38.351 1.00 31.34 581 ALA A CA 1
ATOM 2552 C C . ALA A 1 338 ? 29.839 31.039 39.370 1.00 33.22 581 ALA A C 1
ATOM 2553 O O . ALA A 1 338 ? 30.850 30.366 39.600 1.00 34.34 581 ALA A O 1
ATOM 2555 N N . LEU A 1 339 ? 28.666 30.791 39.952 1.00 30.86 582 LEU A N 1
ATOM 2556 C CA . LEU A 1 339 ? 28.473 29.724 40.875 1.00 34.08 582 LEU A CA 1
ATOM 2557 C C . LEU A 1 339 ? 28.925 28.390 40.255 1.00 34.69 582 LEU A C 1
ATOM 2558 O O . LEU A 1 339 ? 29.656 27.628 40.878 1.00 37.32 582 LEU A O 1
ATOM 2563 N N . HIS A 1 340 ? 28.430 28.106 39.051 1.00 35.04 583 HIS A N 1
ATOM 2564 C CA . HIS A 1 340 ? 28.689 26.836 38.364 1.00 35.35 583 HIS A CA 1
ATOM 2565 C C . HIS A 1 340 ? 30.161 26.653 38.077 1.00 38.42 583 HIS A C 1
ATOM 2566 O O . HIS A 1 340 ? 30.705 25.571 38.151 1.00 38.06 583 HIS A O 1
ATOM 2573 N N . ARG A 1 341 ? 30.831 27.735 37.760 1.00 38.31 584 ARG A N 1
ATOM 2574 C CA . ARG A 1 341 ? 32.204 27.648 37.332 1.00 42.37 584 ARG A CA 1
ATOM 2575 C C . ARG A 1 341 ? 33.138 27.578 38.525 1.00 43.32 584 ARG A C 1
ATOM 2576 O O . ARG A 1 341 ? 34.266 27.135 38.401 1.00 48.27 584 ARG A O 1
ATOM 2584 N N . ASP A 1 342 ? 32.643 27.961 39.678 1.00 43.96 585 ASP A N 1
ATOM 2585 C CA . ASP A 1 342 ? 33.372 27.866 40.914 1.00 51.17 585 ASP A CA 1
ATOM 2586 C C . ASP A 1 342 ? 33.025 26.558 41.596 1.00 53.71 585 ASP A C 1
ATOM 2587 O O . ASP A 1 342 ? 33.915 25.896 42.102 1.00 62.66 585 ASP A O 1
ATOM 2592 N N . LYS B 1 3 ? 53.258 36.312 -6.543 1.00 50.65 246 LYS B N 1
ATOM 2593 C CA . LYS 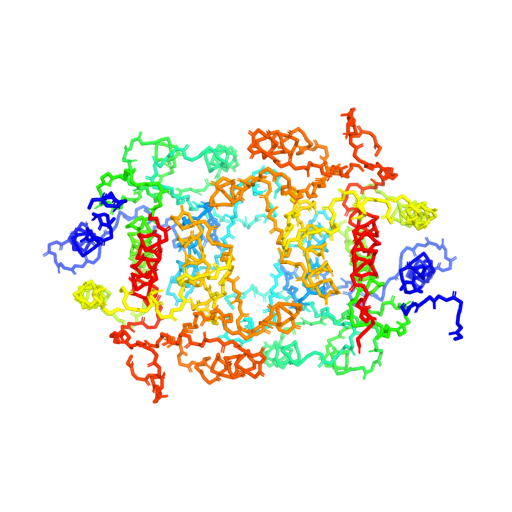B 1 3 ? 53.889 37.497 -7.203 1.00 51.51 246 LYS B CA 1
ATOM 2594 C C . LYS B 1 3 ? 53.500 38.712 -6.424 1.00 49.51 246 LYS B C 1
ATOM 2595 O O . LYS B 1 3 ? 52.431 38.750 -5.812 1.00 52.28 246 LYS B O 1
ATOM 2601 N N . GLY B 1 4 ? 54.323 39.741 -6.489 1.00 44.35 247 GLY B N 1
ATOM 2602 C CA . GLY B 1 4 ? 53.970 40.994 -5.854 1.00 42.41 247 GLY B CA 1
ATOM 2603 C C . GLY B 1 4 ? 55.039 41.422 -4.875 1.00 39.54 247 GLY B C 1
ATOM 2604 O O . GLY B 1 4 ? 55.647 40.591 -4.200 1.00 37.16 247 GLY B O 1
ATOM 2605 N N . VAL B 1 5 ? 55.290 42.721 -4.823 1.00 35.67 248 VAL B N 1
ATOM 2606 C CA . VAL B 1 5 ? 56.340 43.264 -3.951 1.00 35.12 248 VAL B CA 1
ATOM 2607 C C . VAL B 1 5 ? 56.020 42.991 -2.479 1.00 34.43 248 VAL B C 1
ATOM 2608 O O . VAL B 1 5 ? 56.935 42.572 -1.733 1.00 37.11 248 VAL B O 1
ATOM 2612 N N . TYR B 1 6 ? 54.752 43.200 -2.089 1.00 33.60 249 TYR B N 1
ATOM 2613 C CA . TYR B 1 6 ? 54.289 43.023 -0.693 1.00 34.18 249 TYR B CA 1
ATOM 2614 C C . TYR B 1 6 ? 53.497 41.719 -0.593 1.00 35.24 249 TYR B C 1
ATOM 2615 O O . TYR B 1 6 ? 52.778 41.359 -1.512 1.00 36.58 249 TYR B O 1
ATOM 2624 N N . ALA B 1 7 ? 53.652 41.024 0.528 1.00 35.32 250 ALA B N 1
ATOM 2625 C CA . ALA B 1 7 ? 52.946 39.759 0.761 1.00 35.23 250 ALA B CA 1
ATOM 2626 C C . ALA B 1 7 ? 51.444 39.939 0.811 1.00 36.92 250 ALA B C 1
ATOM 2627 O O . ALA B 1 7 ? 50.706 38.998 0.498 1.00 38.92 250 ALA B O 1
ATOM 2629 N N . HIS B 1 8 ? 50.990 41.114 1.226 1.00 35.30 251 HIS B N 1
ATOM 2630 C CA . HIS B 1 8 ? 49.546 41.438 1.348 1.00 36.21 251 HIS B CA 1
ATOM 2631 C C . HIS B 1 8 ? 49.249 42.851 0.963 1.00 35.14 251 HIS B C 1
ATOM 2632 O O . HIS B 1 8 ? 50.091 43.749 1.156 1.00 34.06 251 HIS B O 1
ATOM 2639 N N . TYR B 1 9 ? 48.039 43.081 0.489 1.00 35.61 252 TYR B N 1
ATOM 2640 C CA . TYR B 1 9 ? 47.595 44.406 0.209 1.00 35.56 252 TYR B CA 1
ATOM 2641 C C . TYR B 1 9 ? 47.665 45.267 1.460 1.00 35.96 252 TYR B C 1
ATOM 2642 O O . TYR B 1 9 ? 48.028 46.433 1.370 1.00 34.46 252 TYR B O 1
ATOM 2659 N N . LEU B 1 11 ? 49.709 45.301 3.870 1.00 30.52 254 LEU B N 1
ATOM 2660 C CA . LEU B 1 11 ? 51.100 45.760 4.159 1.00 31.86 254 LEU B CA 1
ATOM 2661 C C . LEU B 1 11 ? 51.520 46.859 3.187 1.00 30.32 254 LEU B C 1
ATOM 2662 O O . LEU B 1 11 ? 52.146 47.868 3.570 1.00 30.42 254 LEU B O 1
ATOM 2667 N N . LYS B 1 12 ? 51.126 46.680 1.920 1.00 31.37 255 LYS B N 1
ATOM 2668 C CA . LYS B 1 12 ? 51.309 47.705 0.907 1.00 30.51 255 LYS B CA 1
ATOM 2669 C C . LYS B 1 12 ? 50.618 48.990 1.334 1.00 29.93 255 LYS B C 1
ATOM 2670 O O . LYS B 1 12 ? 51.205 50.092 1.176 1.00 29.04 255 LYS B O 1
ATOM 2676 N N . GLU B 1 13 ? 49.389 48.869 1.853 1.00 30.04 256 GLU B N 1
ATOM 2677 C CA . GLU B 1 13 ? 48.590 50.045 2.167 1.00 29.00 256 GLU B CA 1
ATOM 2678 C C . GLU B 1 13 ? 49.176 50.756 3.395 1.00 26.93 256 GLU B C 1
ATOM 2679 O O . GLU B 1 13 ? 49.192 51.965 3.456 1.00 29.45 256 GLU B O 1
ATOM 2685 N N . ILE B 1 14 ? 49.710 50.000 4.330 1.00 26.52 257 ILE B N 1
ATOM 2686 C CA . ILE B 1 14 ? 50.385 50.643 5.483 1.00 26.43 257 ILE B CA 1
ATOM 2687 C C . ILE B 1 14 ? 51.607 51.447 4.976 1.00 25.88 257 ILE B C 1
ATOM 2688 O O . ILE B 1 14 ? 51.854 52.591 5.406 1.00 25.18 257 ILE B O 1
ATOM 2693 N N . HIS B 1 15 ? 52.387 50.838 4.067 1.00 26.21 258 HIS B N 1
ATOM 2694 C CA . HIS B 1 15 ? 53.557 51.512 3.476 1.00 27.44 258 HIS B CA 1
ATOM 2695 C C . HIS B 1 15 ? 53.219 52.749 2.637 1.00 28.44 258 HIS B C 1
ATOM 2696 O O . HIS B 1 15 ? 54.059 53.618 2.413 1.00 30.34 258 HIS B O 1
ATOM 2703 N N . GLU B 1 16 ? 51.975 52.820 2.164 1.00 26.28 259 GLU B N 1
ATOM 2704 C CA . GLU B 1 16 ? 51.500 53.935 1.346 1.00 26.99 259 GLU B CA 1
ATOM 2705 C C . GLU B 1 16 ? 51.078 55.156 2.184 1.00 25.35 259 GLU B C 1
ATOM 2706 O O . GLU B 1 16 ? 50.832 56.203 1.623 1.00 26.11 259 GLU B O 1
ATOM 2712 N N . GLN B 1 17 ? 50.994 55.030 3.521 1.00 25.84 260 GLN B N 1
ATOM 2713 C CA . GLN B 1 17 ? 50.514 56.141 4.365 1.00 25.69 260 GLN B CA 1
ATOM 2714 C C . GLN B 1 17 ? 51.293 57.409 4.202 1.00 25.16 260 GLN B C 1
ATOM 2715 O O . GLN B 1 17 ? 50.714 58.488 4.080 1.00 24.83 260 GLN B O 1
ATOM 2721 N N . PRO B 1 18 ? 52.653 57.321 4.129 1.00 25.75 261 PRO B N 1
ATOM 2722 C CA . PRO B 1 18 ? 53.335 58.598 3.878 1.00 26.47 261 PRO B CA 1
ATOM 2723 C C . PRO B 1 18 ? 52.985 59.255 2.537 1.00 25.37 261 PRO B C 1
ATOM 2724 O O . PRO B 1 18 ? 52.820 60.483 2.483 1.00 26.56 261 PRO B O 1
ATOM 2728 N N . ALA B 1 19 ? 52.798 58.441 1.483 1.00 26.14 262 ALA B N 1
ATOM 2729 C CA . ALA B 1 19 ? 52.375 59.001 0.216 1.00 25.97 262 ALA B CA 1
ATOM 2730 C C . ALA B 1 19 ? 51.006 59.650 0.293 1.00 25.41 262 ALA B C 1
ATOM 2731 O O . ALA B 1 19 ? 50.787 60.690 -0.343 1.00 26.49 262 ALA B O 1
ATOM 2733 N N . VAL B 1 20 ? 50.102 59.077 1.071 1.00 25.77 263 VAL B N 1
ATOM 2734 C CA . VAL B 1 20 ? 48.742 59.639 1.269 1.00 26.02 263 VAL B CA 1
ATOM 2735 C C . VAL B 1 20 ? 48.856 60.963 1.990 1.00 26.62 263 VAL B C 1
ATOM 2736 O O . VAL B 1 20 ? 48.268 61.948 1.577 1.00 24.43 263 VAL B O 1
ATOM 2748 N N A ARG B 1 22 ? 51.350 63.003 1.959 0.50 24.50 265 ARG B N 1
ATOM 2749 N N B ARG B 1 22 ? 51.343 63.011 1.949 0.50 27.11 265 ARG B N 1
ATOM 2750 C CA A ARG B 1 22 ? 51.897 63.963 1.008 0.50 25.15 265 ARG B CA 1
ATOM 2751 C CA B ARG B 1 22 ? 51.878 63.996 1.008 0.50 29.29 265 ARG B CA 1
ATOM 2752 C C A ARG B 1 22 ? 50.839 64.431 -0.002 0.50 25.08 265 ARG B C 1
ATOM 2753 C C B ARG B 1 22 ? 50.836 64.441 -0.016 0.50 27.31 265 ARG B C 1
ATOM 2754 O O A ARG B 1 22 ? 50.809 65.605 -0.370 0.50 25.77 265 ARG B O 1
ATOM 2755 O O B ARG B 1 22 ? 50.814 65.607 -0.409 0.50 27.53 265 ARG B O 1
ATOM 2770 N N . ARG B 1 23 ? 49.980 63.528 -0.469 1.00 26.36 266 ARG B N 1
ATOM 2771 C CA . ARG B 1 23 ? 48.878 63.910 -1.395 1.00 27.22 266 ARG B CA 1
ATOM 2772 C C . ARG B 1 23 ? 47.904 64.894 -0.738 1.00 27.12 266 ARG B C 1
ATOM 2773 O O . ARG B 1 23 ? 47.502 65.893 -1.323 1.00 27.11 266 ARG B O 1
ATOM 2781 N N . ILE B 1 24 ? 47.574 64.648 0.517 1.00 26.40 267 ILE B N 1
ATOM 2782 C CA . ILE B 1 24 ? 46.684 65.504 1.280 1.00 25.43 267 ILE B CA 1
ATOM 2783 C C . ILE B 1 24 ? 47.303 66.882 1.466 1.00 29.01 267 ILE B C 1
ATOM 2784 O O . ILE B 1 24 ? 46.660 67.907 1.230 1.00 27.43 267 ILE B O 1
ATOM 2789 N N . ILE B 1 25 ? 48.575 66.912 1.824 1.00 27.90 268 ILE B N 1
ATOM 2790 C CA . ILE B 1 25 ? 49.255 68.173 2.033 1.00 27.92 268 ILE B CA 1
ATOM 2791 C C . ILE B 1 25 ? 49.235 69.013 0.772 1.00 29.57 268 ILE B C 1
ATOM 2792 O O . ILE B 1 25 ? 49.019 70.246 0.853 1.00 30.52 268 ILE B O 1
ATOM 2797 N N A GLN B 1 26 ? 49.452 68.382 -0.391 0.50 28.85 269 GLN B N 1
ATOM 2798 N N B GLN B 1 26 ? 49.449 68.359 -0.380 0.50 28.92 269 GLN B N 1
ATOM 2799 C CA A GLN B 1 26 ? 49.467 69.103 -1.643 0.50 31.05 269 GLN B CA 1
ATOM 2800 C CA B GLN B 1 26 ? 49.456 68.991 -1.683 0.50 31.12 269 GLN B CA 1
ATOM 2801 C C A GLN B 1 26 ? 48.067 69.548 -2.074 0.50 30.67 269 GLN B C 1
ATOM 2802 C C B GLN B 1 26 ? 48.084 69.521 -2.074 0.50 30.76 269 GLN B C 1
ATOM 2803 O O A GLN B 1 26 ? 47.892 70.678 -2.552 0.50 29.99 269 GLN B O 1
ATOM 2804 O O B GLN B 1 26 ? 47.946 70.667 -2.529 0.50 30.32 269 GLN B O 1
ATOM 2815 N N . GLU B 1 27 ? 47.083 68.674 -1.920 1.00 29.63 270 GLU B N 1
ATOM 2816 C CA . GLU B 1 27 ? 45.706 68.985 -2.375 1.00 31.54 270 GLU B CA 1
ATOM 2817 C C . GLU B 1 27 ? 45.062 70.096 -1.553 1.00 32.35 270 GLU B C 1
ATOM 2818 O O . GLU B 1 27 ? 44.303 70.899 -2.068 1.00 33.38 270 GLU B O 1
ATOM 2824 N N . TYR B 1 28 ? 45.397 70.181 -0.277 1.00 29.43 271 TYR B N 1
ATOM 2825 C CA . TYR B 1 28 ? 44.743 71.148 0.639 1.00 29.40 271 TYR B CA 1
ATOM 2826 C C . TYR B 1 28 ? 45.632 72.369 0.950 1.00 31.02 271 TYR B C 1
ATOM 2827 O O . TYR B 1 28 ? 45.504 73.000 1.988 1.00 30.11 271 TYR B O 1
ATOM 2836 N N . GLN B 1 29 ? 46.443 72.787 -0.008 1.00 33.35 272 GLN B N 1
ATOM 2837 C CA . GLN B 1 29 ? 47.088 74.084 0.093 1.00 33.83 272 GLN B CA 1
ATOM 2838 C C . GLN B 1 29 ? 47.016 74.815 -1.259 1.00 35.40 272 GLN B C 1
ATOM 2839 O O . GLN B 1 29 ? 46.919 74.168 -2.312 1.00 35.55 272 GLN B O 1
ATOM 2845 N N . ASP B 1 30 ? 47.111 76.138 -1.214 1.00 33.81 273 ASP B N 1
ATOM 2846 C CA . ASP B 1 30 ? 47.121 76.937 -2.458 1.00 35.10 273 ASP B CA 1
ATOM 2847 C C . ASP B 1 30 ? 48.542 77.159 -2.980 1.00 39.97 273 ASP B C 1
ATOM 2848 O O . ASP B 1 30 ? 49.528 76.640 -2.421 1.00 38.04 273 ASP B O 1
ATOM 2853 N N . ALA B 1 31 ? 48.643 77.829 -4.130 1.00 40.74 274 ALA B N 1
ATOM 2854 C CA . ALA B 1 31 ? 49.923 78.051 -4.761 1.00 44.37 274 ALA B CA 1
ATOM 2855 C C . ALA B 1 31 ? 50.872 78.808 -3.841 1.00 46.21 274 ALA B C 1
ATOM 2856 O O . ALA B 1 31 ? 52.085 78.694 -3.984 1.00 51.97 274 ALA B O 1
ATOM 2858 N N . GLU B 1 32 ? 50.336 79.573 -2.901 1.00 47.99 275 GLU B N 1
ATOM 2859 C CA . GLU B 1 32 ? 51.175 80.312 -1.940 1.00 50.74 275 GLU B CA 1
ATOM 2860 C C . GLU B 1 32 ? 51.557 79.499 -0.699 1.00 52.48 275 GLU B C 1
ATOM 2861 O O . GLU B 1 32 ? 52.337 79.957 0.142 1.00 49.64 275 GLU B O 1
ATOM 2867 N N . GLY B 1 33 ? 51.003 78.296 -0.597 1.00 47.10 276 GLY B N 1
ATOM 2868 C CA . GLY B 1 33 ? 51.302 77.371 0.513 1.00 45.80 276 GLY B CA 1
ATOM 2869 C C . GLY B 1 33 ? 50.466 77.591 1.741 1.00 42.27 276 GLY B C 1
ATOM 2870 O O . GLY B 1 33 ? 50.826 77.171 2.832 1.00 45.04 276 GLY B O 1
ATOM 2871 N N . ASN B 1 34 ? 49.326 78.244 1.601 1.00 42.15 277 ASN B N 1
ATOM 2872 C CA . ASN B 1 34 ? 48.413 78.374 2.726 1.00 42.76 277 ASN B CA 1
ATOM 2873 C C . ASN B 1 34 ? 47.359 77.241 2.675 1.00 37.54 277 ASN B C 1
ATOM 2874 O O . ASN B 1 34 ? 46.970 76.805 1.585 1.00 36.68 277 ASN B O 1
ATOM 2879 N N . LEU B 1 35 ? 46.893 76.782 3.827 1.00 38.28 278 LEU B N 1
ATOM 2880 C CA . LEU B 1 35 ? 45.767 75.813 3.841 1.00 35.84 278 LEU B CA 1
ATOM 2881 C C . LEU B 1 35 ? 44.611 76.323 3.006 1.00 35.23 278 LEU B C 1
ATOM 2882 O O . LEU B 1 35 ? 44.315 77.545 3.022 1.00 38.16 278 LEU B O 1
ATOM 2887 N N . LYS B 1 36 ? 43.976 75.416 2.260 1.00 31.42 279 LYS B N 1
ATOM 2888 C CA . LYS B 1 36 ? 42.897 75.782 1.327 1.00 36.06 279 LYS B CA 1
ATOM 2889 C C . LYS B 1 36 ? 41.844 74.706 1.268 1.00 34.40 279 LYS B C 1
ATOM 2890 O O . LYS B 1 36 ? 42.126 73.556 0.921 1.00 34.16 279 LYS B O 1
ATOM 2896 N N . ILE B 1 37 ? 40.651 75.085 1.675 1.00 32.73 280 ILE B N 1
ATOM 2897 C CA . ILE B 1 37 ? 39.426 74.384 1.427 1.00 33.17 280 ILE B CA 1
ATOM 2898 C C . ILE B 1 37 ? 38.409 75.381 0.884 1.00 34.19 280 ILE B C 1
ATOM 2899 O O . ILE B 1 37 ? 38.396 76.576 1.267 1.00 33.58 280 ILE B O 1
ATOM 2904 N N . ASP B 1 38 ? 37.523 74.881 0.049 1.00 34.92 281 ASP B N 1
ATOM 2905 C CA . ASP B 1 38 ? 36.465 75.707 -0.517 1.00 35.87 281 ASP B CA 1
ATOM 2906 C C . ASP B 1 38 ? 35.780 76.516 0.547 1.00 35.99 281 ASP B C 1
ATOM 2907 O O . ASP B 1 38 ? 35.352 76.000 1.561 1.00 33.11 281 ASP B O 1
ATOM 2912 N N . GLN B 1 39 ? 35.649 77.806 0.305 1.00 35.84 282 GLN B N 1
ATOM 2913 C CA . GLN B 1 39 ? 35.184 78.706 1.346 1.00 34.90 282 GLN B CA 1
ATOM 2914 C C . GLN B 1 39 ? 33.725 78.433 1.739 1.00 37.57 282 GLN B C 1
ATOM 2915 O O . GLN B 1 39 ? 33.319 78.704 2.841 1.00 37.83 282 GLN B O 1
ATOM 2921 N N . ASP B 1 40 ? 32.906 77.933 0.826 1.00 39.54 283 ASP B N 1
ATOM 2922 C CA . ASP B 1 40 ? 31.507 77.660 1.179 1.00 43.23 283 ASP B CA 1
ATOM 2923 C C . ASP B 1 40 ? 31.398 76.561 2.235 1.00 42.43 283 ASP B C 1
ATOM 2924 O O . ASP B 1 40 ? 30.488 76.576 3.072 1.00 39.19 283 ASP B O 1
ATOM 2929 N N . ILE B 1 41 ? 32.343 75.623 2.196 1.00 38.93 284 ILE B N 1
ATOM 2930 C CA . ILE B 1 41 ? 32.381 74.544 3.200 1.00 38.30 284 ILE B CA 1
ATOM 2931 C C . ILE B 1 41 ? 32.737 75.203 4.519 1.00 39.07 284 ILE B C 1
ATOM 2932 O O . ILE B 1 41 ? 32.091 74.972 5.537 1.00 40.43 284 ILE B O 1
ATOM 2937 N N . ILE B 1 42 ? 33.778 76.019 4.492 1.00 35.67 285 ILE B N 1
ATOM 2938 C CA . ILE B 1 42 ? 34.234 76.683 5.703 1.00 36.61 285 ILE B CA 1
ATOM 2939 C C . ILE B 1 42 ? 33.135 77.556 6.299 1.00 37.20 285 ILE B C 1
ATOM 2940 O O . ILE B 1 42 ? 32.917 77.544 7.520 1.00 37.76 285 ILE B O 1
ATOM 2945 N N . ASN B 1 43 ? 32.417 78.276 5.445 1.00 37.73 286 ASN B N 1
ATOM 2946 C CA . ASN B 1 43 ? 31.327 79.142 5.942 1.00 39.28 286 ASN B CA 1
ATOM 2947 C C . ASN B 1 43 ? 30.254 78.371 6.687 1.00 43.12 286 ASN B C 1
ATOM 2948 O O . ASN B 1 43 ? 29.798 78.840 7.725 1.00 42.50 286 ASN B O 1
ATOM 2953 N N . ASP B 1 44 ? 29.867 77.195 6.182 1.00 39.57 287 ASP B N 1
ATOM 2954 C CA . ASP B 1 44 ? 28.812 76.425 6.878 1.00 42.19 287 ASP B CA 1
ATOM 2955 C C . ASP B 1 44 ? 29.360 75.829 8.159 1.00 41.62 287 ASP B C 1
ATOM 2956 O O . ASP B 1 44 ? 28.684 75.783 9.189 1.00 41.72 287 ASP B O 1
ATOM 2961 N N . VAL B 1 45 ? 30.599 75.367 8.124 1.00 38.98 288 VAL B N 1
ATOM 2962 C CA . VAL B 1 45 ? 31.179 74.759 9.279 1.00 38.26 288 VAL B CA 1
ATOM 2963 C C . VAL B 1 45 ? 31.305 75.780 10.388 1.00 37.78 288 VAL B C 1
ATOM 2964 O O . VAL B 1 45 ? 30.895 75.515 11.517 1.00 37.96 288 VAL B O 1
ATOM 2968 N N . LYS B 1 46 ? 31.807 76.980 10.075 1.00 38.30 289 LYS B N 1
ATOM 2969 C CA . LYS B 1 46 ? 32.061 77.968 11.097 1.00 39.62 289 LYS B CA 1
ATOM 2970 C C . LYS B 1 46 ? 30.801 78.553 11.702 1.00 39.48 289 LYS B C 1
ATOM 2971 O O . LYS B 1 46 ? 30.859 79.120 12.807 1.00 42.00 289 LYS B O 1
ATOM 2977 N N . GLU B 1 47 ? 29.677 78.457 10.993 1.00 38.37 290 GLU B N 1
ATOM 2978 C CA . GLU B 1 47 ? 28.394 78.925 11.526 1.00 39.52 290 GLU B CA 1
ATOM 2979 C C . GLU B 1 47 ? 27.564 77.881 12.324 1.00 36.95 290 GLU B C 1
ATOM 2980 O O . GLU B 1 47 ? 26.554 78.241 12.944 1.00 38.70 290 GLU B O 1
ATOM 2986 N N . ALA B 1 48 ? 27.952 76.629 12.247 1.00 33.74 291 ALA B N 1
ATOM 2987 C CA . ALA B 1 48 ? 27.250 75.544 12.973 1.00 33.73 291 ALA B CA 1
ATOM 2988 C C . ALA B 1 48 ? 27.351 75.782 14.470 1.00 34.21 291 ALA B C 1
ATOM 2989 O O . ALA B 1 48 ? 28.391 76.215 14.974 1.00 34.56 291 ALA B O 1
ATOM 2991 N N . ASP B 1 49 ? 26.308 75.464 15.212 1.00 32.90 292 ASP B N 1
ATOM 2992 C CA . ASP B 1 49 ? 26.450 75.529 16.696 1.00 34.02 292 ASP B CA 1
ATOM 2993 C C . ASP B 1 49 ? 26.941 74.240 17.352 1.00 32.16 292 ASP B C 1
ATOM 2994 O O . ASP B 1 49 ? 27.317 74.254 18.547 1.00 31.29 292 ASP B O 1
ATOM 2999 N N . ARG B 1 50 ? 26.859 73.153 16.596 1.00 30.70 293 ARG B N 1
ATOM 3000 C CA . ARG B 1 50 ? 27.275 71.858 17.042 1.00 29.29 293 ARG B CA 1
ATOM 3001 C C . ARG B 1 50 ? 27.505 70.969 15.840 1.00 27.66 293 ARG B C 1
ATOM 3002 O O . ARG B 1 50 ? 26.774 71.071 14.837 1.00 30.02 293 ARG B O 1
ATOM 3010 N N . ILE B 1 51 ? 28.509 70.117 15.917 1.00 26.74 294 ILE B N 1
ATOM 3011 C CA . ILE B 1 51 ? 28.723 69.133 14.866 1.00 27.41 294 ILE B CA 1
ATOM 3012 C C . ILE B 1 51 ? 28.388 67.759 15.383 1.00 28.49 294 ILE B C 1
ATOM 3013 O O . ILE B 1 51 ? 28.781 67.406 16.504 1.00 25.60 294 ILE B O 1
ATOM 3018 N N . TYR B 1 52 ? 27.682 67.002 14.545 1.00 25.96 295 TYR B N 1
ATOM 3019 C CA . TYR B 1 52 ? 27.380 65.598 14.772 1.00 25.30 295 TYR B CA 1
ATOM 3020 C C . TYR B 1 52 ? 28.122 64.780 13.731 1.00 25.33 295 TYR B C 1
ATOM 3021 O O . TYR B 1 52 ? 27.785 64.778 12.541 1.00 26.60 295 TYR B O 1
ATOM 3030 N N . VAL B 1 53 ? 29.150 64.074 14.167 1.00 23.85 296 VAL B N 1
ATOM 3031 C CA . VAL B 1 53 ? 29.871 63.141 13.306 1.00 25.04 296 VAL B CA 1
ATOM 3032 C C . VAL B 1 53 ? 29.184 61.810 13.292 1.00 24.99 296 VAL B C 1
ATOM 3033 O O . VAL B 1 53 ? 28.934 61.204 14.364 1.00 25.12 296 VAL B O 1
ATOM 3037 N N . ILE B 1 54 ? 28.841 61.330 12.082 1.00 23.98 297 ILE B N 1
ATOM 3038 C CA . ILE B 1 54 ? 28.041 60.119 11.886 1.00 26.02 297 ILE B CA 1
ATOM 3039 C C . ILE B 1 54 ? 28.941 59.113 11.137 1.00 24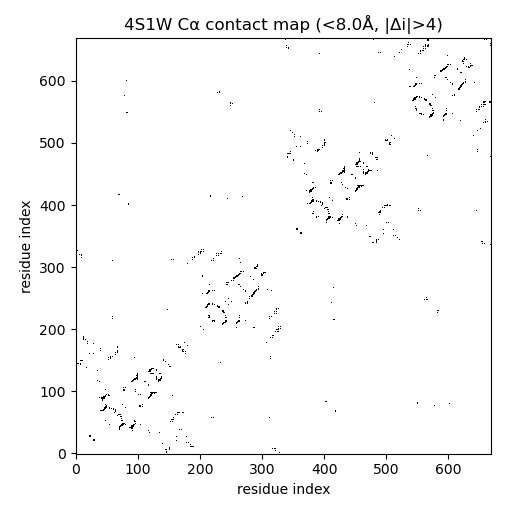.88 297 ILE B C 1
ATOM 3040 O O . ILE B 1 54 ? 29.428 59.376 10.036 1.00 24.55 297 ILE B O 1
ATOM 3045 N N . ALA B 1 55 ? 29.233 57.973 11.763 1.00 22.76 298 ALA B N 1
ATOM 3046 C CA . ALA B 1 55 ? 30.173 57.010 11.181 1.00 24.54 298 ALA B CA 1
ATOM 3047 C C . ALA B 1 55 ? 30.035 55.636 11.838 1.00 26.93 298 ALA B C 1
ATOM 3048 O O . ALA B 1 55 ? 29.156 55.428 12.645 1.00 28.30 298 ALA B O 1
ATOM 3050 N N . ALA B 1 56 ? 30.946 54.722 11.481 1.00 27.64 299 ALA B N 1
ATOM 3051 C CA . ALA B 1 56 ? 30.960 53.380 12.044 1.00 28.18 299 ALA B CA 1
ATOM 3052 C C . ALA B 1 56 ? 32.359 52.791 11.956 1.00 27.12 299 ALA B C 1
ATOM 3053 O O . ALA B 1 56 ? 33.162 53.153 11.095 1.00 28.23 299 ALA B O 1
ATOM 3055 N N . GLY B 1 57 ? 32.657 51.881 12.887 1.00 27.52 300 GLY B N 1
ATOM 3056 C CA . GLY B 1 57 ? 33.890 51.161 12.789 1.00 27.69 300 GLY B CA 1
ATOM 3057 C C . GLY B 1 57 ? 35.063 52.101 12.796 1.00 25.96 300 GLY B C 1
ATOM 3058 O O . GLY B 1 57 ? 35.119 53.057 13.568 1.00 25.38 300 GLY B O 1
ATOM 3059 N N . THR B 1 58 ? 36.007 51.822 11.889 1.00 26.20 301 THR B N 1
ATOM 3060 C CA . THR B 1 58 ? 37.243 52.613 11.808 1.00 26.56 301 THR B CA 1
ATOM 3061 C C . THR B 1 58 ? 36.973 54.142 11.567 1.00 26.30 301 THR B C 1
ATOM 3062 O O . THR B 1 58 ? 37.669 54.989 12.123 1.00 25.01 301 THR B O 1
ATOM 3066 N N A SER B 1 59 ? 35.926 54.477 10.794 0.50 25.59 302 SER B N 1
ATOM 3067 N N B SER B 1 59 ? 35.945 54.494 10.787 0.50 24.87 302 SER B N 1
ATOM 3068 C CA A SER B 1 59 ? 35.553 55.877 10.549 0.50 26.04 302 SER B CA 1
ATOM 3069 C CA B SER B 1 59 ? 35.622 55.902 10.556 0.50 24.91 302 SER B CA 1
ATOM 3070 C C A SER B 1 59 ? 35.016 56.553 11.796 0.50 23.61 302 SER B C 1
ATOM 3071 C C B SER B 1 59 ? 35.018 56.563 11.800 0.50 23.03 302 SER B C 1
ATOM 3072 O O A SER B 1 59 ? 35.240 57.731 11.980 0.50 24.89 302 SER B O 1
ATOM 3073 O O B SER B 1 59 ? 35.196 57.750 11.987 0.50 24.61 302 SER B O 1
ATOM 3078 N N . TYR B 1 60 ? 34.343 55.785 12.654 1.00 23.58 303 TYR B N 1
ATOM 3079 C CA . TYR B 1 60 ? 33.883 56.269 13.949 1.00 23.81 303 TYR B CA 1
ATOM 3080 C C . TYR B 1 60 ? 35.104 56.573 14.826 1.00 22.81 303 TYR B C 1
ATOM 3081 O O . TYR B 1 60 ? 35.188 57.622 15.465 1.00 23.48 303 TYR B O 1
ATOM 3090 N N . HIS B 1 61 ? 36.076 55.688 14.775 1.00 23.50 304 HIS B N 1
ATOM 3091 C CA . HIS B 1 61 ? 37.308 55.887 15.531 1.00 22.35 304 HIS B CA 1
ATOM 3092 C C . HIS B 1 61 ? 38.070 57.111 15.029 1.00 23.64 304 HIS B C 1
ATOM 3093 O O . HIS B 1 61 ? 38.610 57.918 15.849 1.00 24.17 304 HIS B O 1
ATOM 3100 N N . ALA B 1 62 ? 38.100 57.310 13.716 1.00 22.23 305 ALA B N 1
ATOM 3101 C CA . ALA B 1 62 ? 38.712 58.549 13.198 1.00 23.41 305 ALA B CA 1
ATOM 3102 C C . ALA B 1 62 ? 37.940 59.789 13.630 1.00 24.03 305 ALA B C 1
ATOM 3103 O O . ALA B 1 62 ? 38.518 60.819 13.952 1.00 22.73 305 ALA B O 1
ATOM 3105 N N . GLY B 1 63 ? 36.633 59.691 13.672 1.00 22.68 306 GLY B N 1
ATOM 3106 C CA . GLY B 1 63 ? 35.834 60.753 14.167 1.00 22.93 306 GLY B CA 1
ATOM 3107 C C . GLY B 1 63 ? 36.139 61.123 15.582 1.00 23.18 306 GLY B C 1
ATOM 3108 O O . GLY B 1 63 ? 36.143 62.314 15.914 1.00 23.88 306 GLY B O 1
ATOM 3109 N N . LEU B 1 64 ? 36.374 60.144 16.444 1.00 21.40 307 LEU B N 1
ATOM 3110 C CA . LEU B 1 64 ? 36.792 60.447 17.827 1.00 22.29 307 LEU B CA 1
ATOM 3111 C C . LEU B 1 64 ? 38.039 61.317 17.885 1.00 23.93 307 LEU B C 1
ATOM 3112 O O . LEU B 1 64 ? 38.125 62.244 18.708 1.00 24.48 307 LEU B O 1
ATOM 3117 N N . VAL B 1 65 ? 39.017 60.998 17.056 1.00 22.69 308 VAL B N 1
ATOM 3118 C CA . VAL B 1 65 ? 40.255 61.778 17.022 1.00 24.49 308 VAL B CA 1
ATOM 3119 C C . VAL B 1 65 ? 39.944 63.183 16.495 1.00 24.15 308 VAL B C 1
ATOM 3120 O O . VAL B 1 65 ? 40.374 64.167 17.024 1.00 26.16 308 VAL B O 1
ATOM 3124 N N . GLY B 1 66 ? 39.118 63.253 15.439 1.00 25.07 309 GLY B N 1
ATOM 3125 C CA . GLY B 1 66 ? 38.800 64.524 14.817 1.00 27.47 309 GLY B CA 1
ATOM 3126 C C . GLY B 1 66 ? 38.042 65.510 15.703 1.00 26.72 309 GLY B C 1
ATOM 3127 O O . GLY B 1 66 ? 38.210 66.730 15.617 1.00 25.36 309 GLY B O 1
ATOM 3128 N N . LYS B 1 67 ? 37.188 64.969 16.573 1.00 25.30 310 LYS B N 1
ATOM 3129 C CA . LYS B 1 67 ? 36.475 65.765 17.575 1.00 25.71 310 LYS B CA 1
ATOM 3130 C C . LYS B 1 67 ? 37.422 66.602 18.408 1.00 26.29 310 LYS B C 1
ATOM 3131 O O . LYS B 1 67 ? 37.121 67.752 18.720 1.00 24.39 310 LYS B O 1
ATOM 3137 N N . GLU B 1 68 ? 38.636 66.091 18.680 1.00 25.47 311 GLU B N 1
ATOM 3138 C CA . GLU B 1 68 ? 39.535 66.892 19.442 1.00 26.19 311 GLU B CA 1
ATOM 3139 C C . GLU B 1 68 ? 39.902 68.183 18.662 1.00 26.83 311 GLU B C 1
ATOM 3140 O O . GLU B 1 68 ? 39.919 69.269 19.229 1.00 26.00 311 GLU B O 1
ATOM 3146 N N . PHE B 1 69 ? 40.160 68.061 17.377 1.00 24.49 312 PHE B N 1
ATOM 3147 C CA . PHE B 1 69 ? 40.519 69.256 16.569 1.00 25.52 312 PHE B CA 1
ATOM 3148 C C . PHE B 1 69 ? 39.289 70.226 16.457 1.00 26.02 312 PHE B C 1
ATOM 3149 O O . PHE B 1 69 ? 39.406 71.459 16.519 1.00 26.89 312 PHE B O 1
ATOM 3157 N N . LEU B 1 70 ? 38.147 69.657 16.169 1.00 26.50 313 LEU B N 1
ATOM 3158 C CA . LEU B 1 70 ? 36.996 70.485 15.942 1.00 26.08 313 LEU B CA 1
ATOM 3159 C C . LEU B 1 70 ? 36.618 71.319 17.191 1.00 27.94 313 LEU B C 1
ATOM 3160 O O . LEU B 1 70 ? 36.219 72.465 17.105 1.00 28.29 313 LEU B O 1
ATOM 3165 N N . GLU B 1 71 ? 36.746 70.726 18.374 1.00 25.72 314 GLU B N 1
ATOM 3166 C CA . GLU B 1 71 ? 36.496 71.500 19.569 1.00 27.12 314 GLU B CA 1
ATOM 3167 C C . GLU B 1 71 ? 37.675 72.429 19.970 1.00 30.23 314 GLU B C 1
ATOM 3168 O O . GLU B 1 71 ? 37.459 73.593 20.284 1.00 31.63 314 GLU B O 1
ATOM 3174 N N . LYS B 1 72 ? 38.900 71.912 19.968 1.00 28.42 315 LYS B N 1
ATOM 3175 C CA . LYS B 1 72 ? 40.017 72.650 20.559 1.00 30.26 315 LYS B CA 1
ATOM 3176 C C . LYS B 1 72 ? 40.604 73.700 19.616 1.00 30.86 315 LYS B C 1
ATOM 3177 O O . LYS B 1 72 ? 41.198 74.695 20.073 1.00 30.63 315 LYS B O 1
ATOM 3183 N N . TRP B 1 73 ? 40.449 73.471 18.325 1.00 30.81 316 TRP B N 1
ATOM 3184 C CA . TRP B 1 73 ? 40.896 74.428 17.329 1.00 30.74 316 TRP B CA 1
ATOM 3185 C C . TRP B 1 73 ? 39.693 75.193 16.771 1.00 33.63 316 TRP B C 1
ATOM 3186 O O . TRP B 1 73 ? 39.590 76.420 16.975 1.00 34.71 316 TRP B O 1
ATOM 3197 N N . ALA B 1 74 ? 38.790 74.498 16.114 1.00 31.05 317 ALA B N 1
ATOM 3198 C CA . ALA B 1 74 ? 37.632 75.182 15.504 1.00 31.20 317 ALA B CA 1
ATOM 3199 C C . ALA B 1 74 ? 36.645 75.778 16.507 1.00 34.17 317 ALA B C 1
ATOM 3200 O O . ALA B 1 74 ? 35.901 76.726 16.165 1.00 34.29 317 ALA B O 1
ATOM 3202 N N . GLY B 1 75 ? 36.643 75.277 17.761 1.00 30.29 318 GLY B N 1
ATOM 3203 C CA . GLY B 1 75 ? 35.786 75.833 18.817 1.00 30.67 318 GLY B CA 1
ATOM 3204 C C . GLY B 1 75 ? 34.313 75.516 18.675 1.00 31.49 318 GLY B C 1
ATOM 3205 O O . GLY B 1 75 ? 33.486 76.239 19.218 1.00 31.86 318 GLY B O 1
ATOM 3206 N N . VAL B 1 76 ? 33.999 74.420 17.978 1.00 29.70 319 VAL B N 1
ATOM 3207 C CA . VAL B 1 76 ? 32.619 73.958 17.807 1.00 29.59 319 VAL B CA 1
ATOM 3208 C C . VAL B 1 76 ? 32.353 72.654 18.601 1.00 28.26 319 VAL B C 1
ATOM 3209 O O . VAL B 1 76 ? 33.061 71.669 18.398 1.00 27.24 319 VAL B O 1
ATOM 3213 N N . PRO B 1 77 ? 31.351 72.648 19.501 1.00 29.58 320 PRO B N 1
ATOM 3214 C CA . PRO B 1 77 ? 31.056 71.435 20.239 1.00 27.16 320 PRO B CA 1
ATOM 3215 C C . PRO B 1 77 ? 30.706 70.318 19.285 1.00 26.31 320 PRO B C 1
ATOM 3216 O O . PRO B 1 77 ? 29.925 70.517 18.333 1.00 29.20 320 PRO B O 1
ATOM 3220 N N . THR B 1 78 ? 31.298 69.161 19.530 1.00 26.53 321 THR B N 1
ATOM 3221 C CA . THR B 1 78 ? 31.261 68.029 18.621 1.00 25.07 321 THR B CA 1
ATOM 3222 C C . THR B 1 78 ? 30.895 66.703 19.329 1.00 25.06 321 THR B C 1
ATOM 3223 O O . THR B 1 78 ? 31.402 66.415 20.418 1.00 26.64 321 THR B O 1
ATOM 3227 N N . GLU B 1 79 ? 29.936 65.987 18.733 1.00 24.78 322 GLU B N 1
ATOM 3228 C CA . GLU B 1 79 ? 29.510 64.665 19.203 1.00 25.39 322 GLU B CA 1
ATOM 3229 C C . GLU B 1 79 ? 29.789 63.684 18.090 1.00 24.51 322 GLU B C 1
ATOM 3230 O O . GLU B 1 79 ? 29.739 64.047 16.935 1.00 27.53 322 GLU B O 1
ATOM 3236 N N . VAL B 1 80 ? 30.170 62.454 18.487 1.00 23.89 323 VAL B N 1
ATOM 3237 C CA . VAL B 1 80 ? 30.481 61.399 17.526 1.00 23.80 323 VAL B CA 1
ATOM 3238 C C . VAL B 1 80 ? 29.517 60.234 17.822 1.00 23.82 323 VAL B C 1
ATOM 3239 O O . VAL B 1 80 ? 29.433 59.729 18.944 1.00 23.94 323 VAL B O 1
ATOM 3243 N N . HIS B 1 81 ? 28.823 59.769 16.776 1.00 22.78 324 HIS B N 1
ATOM 3244 C CA . HIS B 1 81 ? 27.774 58.774 16.883 1.00 24.61 324 HIS B CA 1
ATOM 3245 C C . HIS B 1 81 ? 27.941 57.630 15.889 1.00 25.95 324 HIS B C 1
ATOM 3246 O O . HIS B 1 81 ? 28.299 57.847 14.734 1.00 25.34 324 HIS B O 1
ATOM 3253 N N . VAL B 1 82 ? 27.572 56.443 16.342 1.00 25.04 325 VAL B N 1
ATOM 3254 C CA . VAL B 1 82 ? 27.457 55.272 15.494 1.00 25.73 325 VAL B CA 1
ATOM 3255 C C . VAL B 1 82 ? 26.184 55.347 14.678 1.00 25.45 325 VAL B C 1
ATOM 3256 O O . VAL B 1 82 ? 25.068 55.433 15.198 1.00 27.68 325 VAL B O 1
ATOM 3260 N N . ALA B 1 83 ? 26.322 55.305 13.361 1.00 25.21 326 ALA B N 1
ATOM 3261 C CA . ALA B 1 83 ? 25.174 55.518 12.506 1.00 27.37 326 ALA B CA 1
ATOM 3262 C C . ALA B 1 83 ? 24.024 54.539 12.708 1.00 27.63 326 ALA B C 1
ATOM 3263 O O . ALA B 1 83 ? 22.876 54.957 12.672 1.00 28.34 326 ALA B O 1
ATOM 3265 N N . SER B 1 84 ? 24.307 53.247 12.951 1.00 27.56 327 SER B N 1
ATOM 3266 C CA . SER B 1 84 ? 23.236 52.255 13.149 1.00 30.04 327 SER B CA 1
ATOM 3267 C C . SER B 1 84 ? 22.370 52.541 14.399 1.00 29.16 327 SER B C 1
ATOM 3268 O O . SER B 1 84 ? 21.188 52.182 14.453 1.00 30.70 327 SER B O 1
ATOM 3271 N N . GLU B 1 85 ? 22.956 53.198 15.383 1.00 25.70 328 GLU B N 1
ATOM 3272 C CA . GLU B 1 85 ? 22.268 53.654 16.570 1.00 26.73 328 GLU B CA 1
ATOM 3273 C C . GLU B 1 85 ? 21.511 54.941 16.338 1.00 27.41 328 GLU B C 1
ATOM 3274 O O . GLU B 1 85 ? 20.327 55.011 16.662 1.00 28.84 328 GLU B O 1
ATOM 3280 N N . PHE B 1 86 ? 22.166 55.885 15.695 1.00 26.39 329 PHE B N 1
ATOM 3281 C CA . PHE B 1 86 ? 21.631 57.230 15.501 1.00 26.15 329 PHE B CA 1
ATOM 3282 C C . PHE B 1 86 ? 20.362 57.158 14.692 1.00 27.83 329 PHE B C 1
ATOM 3283 O O . PHE B 1 86 ? 19.418 57.881 14.978 1.00 29.05 329 PHE B O 1
ATOM 3291 N N . VAL B 1 87 ? 20.313 56.260 13.710 1.00 27.53 330 VAL B N 1
ATOM 3292 C CA . VAL B 1 87 ? 19.190 56.304 12.791 1.00 29.62 330 VAL B CA 1
ATOM 3293 C C . VAL B 1 87 ? 17.925 55.761 13.455 1.00 31.54 330 VAL B C 1
ATOM 3294 O O . VAL B 1 87 ? 16.805 56.145 13.061 1.00 31.99 330 VAL B O 1
ATOM 3298 N N . TYR B 1 88 ? 18.055 54.856 14.424 1.00 27.22 331 TYR B N 1
ATOM 3299 C CA . TYR B 1 88 ? 16.918 54.342 15.149 1.00 27.51 331 TYR B CA 1
ATOM 3300 C C . TYR B 1 88 ? 16.575 55.034 16.463 1.00 30.15 331 TYR B C 1
ATOM 3301 O O . TYR B 1 88 ? 15.583 54.712 17.117 1.00 31.05 331 TYR B O 1
ATOM 3310 N N . ASN B 1 89 ? 17.415 55.975 16.874 1.00 28.65 332 ASN B N 1
ATOM 3311 C CA . ASN B 1 89 ? 17.186 56.679 18.097 1.00 29.96 332 ASN B CA 1
ATOM 3312 C C . ASN B 1 89 ? 17.845 58.057 18.071 1.00 30.37 332 ASN B C 1
ATOM 3313 O O . ASN B 1 89 ? 18.780 58.380 18.826 1.00 30.52 332 ASN B O 1
ATOM 3326 N N . PRO B 1 91 ? 18.793 61.613 18.679 1.00 30.75 334 PRO B N 1
ATOM 3327 C CA . PRO B 1 91 ? 18.635 62.402 19.914 1.00 31.60 334 PRO B CA 1
ATOM 3328 C C . PRO B 1 91 ? 18.164 63.807 19.648 1.00 29.24 334 PRO B C 1
ATOM 3329 O O . PRO B 1 91 ? 17.919 64.203 18.472 1.00 31.93 334 PRO B O 1
ATOM 3333 N N . LEU B 1 92 ? 17.948 64.575 20.730 1.00 28.33 335 LEU B N 1
ATOM 3334 C CA . LEU B 1 92 ? 17.595 65.974 20.595 1.00 31.33 335 LEU B CA 1
ATOM 3335 C C . LEU B 1 92 ? 18.743 66.722 19.902 1.00 30.77 335 LEU B C 1
ATOM 3336 O O . LEU B 1 92 ? 19.915 66.559 20.224 1.00 31.23 335 LEU B O 1
ATOM 3341 N N . LEU B 1 93 ? 18.386 67.580 18.933 1.00 29.78 336 LEU B N 1
ATOM 3342 C CA . LEU B 1 93 ? 19.378 68.295 18.160 1.00 31.83 336 LEU B CA 1
ATOM 3343 C C . LEU B 1 93 ? 19.447 69.778 18.481 1.00 32.68 336 LEU B C 1
ATOM 3344 O O . LEU B 1 93 ? 18.456 70.384 18.908 1.00 34.64 336 LEU B O 1
ATOM 3349 N N . SER B 1 94 ? 20.619 70.352 18.237 1.00 33.85 337 SER B N 1
ATOM 3350 C CA . SER B 1 94 ? 20.871 71.780 18.436 1.00 34.35 337 SER B CA 1
ATOM 3351 C C . SER B 1 94 ? 20.136 72.597 17.343 1.00 36.84 337 SER B C 1
ATOM 3352 O O . SER B 1 94 ? 19.488 72.014 16.462 1.00 35.28 337 SER B O 1
ATOM 3355 N N . GLU B 1 95 ? 20.203 73.914 17.442 1.00 38.62 338 GLU B N 1
ATOM 3356 C CA . GLU B 1 95 ? 19.425 74.766 16.553 1.00 44.11 338 GLU B CA 1
ATOM 3357 C C . GLU B 1 95 ? 20.003 74.809 15.148 1.00 41.60 338 GLU B C 1
ATOM 3358 O O . GLU B 1 95 ? 19.259 74.852 14.163 1.00 42.07 338 GLU B O 1
ATOM 3364 N N . LYS B 1 96 ? 21.326 74.837 15.043 1.00 40.22 339 LYS B N 1
ATOM 3365 C CA . LYS B 1 96 ? 22.008 74.909 13.735 1.00 39.53 339 LYS B CA 1
ATOM 3366 C C . LYS B 1 96 ? 23.052 73.795 13.612 1.00 36.08 339 LYS B C 1
ATOM 3367 O O . LYS B 1 96 ? 24.251 74.034 13.541 1.00 35.40 339 LYS B O 1
ATOM 3373 N N . PRO B 1 97 ? 22.595 72.560 13.635 1.00 34.24 340 PRO B N 1
ATOM 3374 C CA . PRO B 1 97 ? 23.526 71.448 13.628 1.00 32.87 340 PRO B CA 1
ATOM 3375 C C . PRO B 1 97 ? 24.138 71.244 12.255 1.00 33.00 340 PRO B C 1
ATOM 3376 O O . PRO B 1 97 ? 23.491 71.536 11.221 1.00 36.55 340 PRO B O 1
ATOM 3380 N N . LEU B 1 98 ? 25.367 70.794 12.222 1.00 29.41 341 LEU B N 1
ATOM 3381 C CA . LEU B 1 98 ? 26.025 70.303 10.994 1.00 29.81 341 LEU B CA 1
ATOM 3382 C C . LEU B 1 98 ? 26.429 68.863 11.130 1.00 29.74 341 LEU B C 1
ATOM 3383 O O . LEU B 1 98 ? 27.002 68.477 12.141 1.00 27.49 341 LEU B O 1
ATOM 3388 N N . PHE B 1 99 ? 26.039 68.046 10.145 1.00 27.46 342 PHE B N 1
ATOM 3389 C CA . PHE B 1 99 ? 26.270 66.634 10.148 1.00 29.14 342 PHE B CA 1
ATOM 3390 C C . PHE B 1 99 ? 27.449 66.300 9.281 1.00 27.25 342 PHE B C 1
ATOM 3391 O O . PHE B 1 99 ? 27.454 66.683 8.109 1.00 28.43 342 PHE B O 1
ATOM 3399 N N . VAL B 1 100 ? 28.440 65.623 9.878 1.00 26.18 343 VAL B N 1
ATOM 3400 C CA . VAL B 1 100 ? 29.623 65.2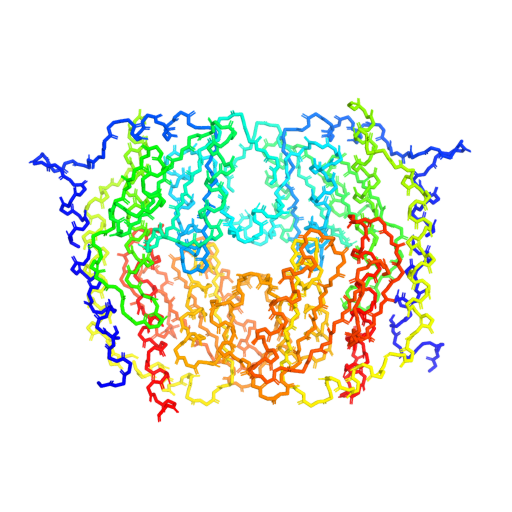20 9.136 1.00 26.65 343 VAL B CA 1
ATOM 3401 C C . VAL B 1 100 ? 29.635 63.688 8.955 1.00 26.52 343 VAL B C 1
ATOM 3402 O O . VAL B 1 100 ? 29.714 62.911 9.900 1.00 24.84 343 VAL B O 1
ATOM 3406 N N . TYR B 1 101 ? 29.485 63.237 7.720 1.00 25.38 344 TYR B N 1
ATOM 3407 C CA . TYR B 1 101 ? 29.439 61.824 7.373 1.00 24.10 344 TYR B CA 1
ATOM 3408 C C . TYR B 1 101 ? 30.856 61.383 6.918 1.00 26.67 344 TYR B C 1
ATOM 3409 O O . TYR B 1 101 ? 31.339 61.746 5.867 1.00 27.43 344 TYR B O 1
ATOM 3418 N N . ILE B 1 102 ? 31.505 60.543 7.712 1.00 23.30 345 ILE B N 1
ATOM 3419 C CA . ILE B 1 102 ? 32.825 60.034 7.363 1.00 24.09 345 ILE B CA 1
ATOM 3420 C C . ILE B 1 102 ? 32.602 58.637 6.823 1.00 25.24 345 ILE B C 1
ATOM 3421 O O . ILE B 1 102 ? 32.126 57.711 7.564 1.00 25.89 345 ILE B O 1
ATOM 3426 N N . SER B 1 103 ? 33.022 58.428 5.581 1.00 26.88 346 SER B N 1
ATOM 3427 C CA . SER B 1 103 ? 32.808 57.157 4.915 1.00 28.18 346 SER B CA 1
ATOM 3428 C C . SER B 1 103 ? 33.786 56.989 3.785 1.00 28.70 346 SER B C 1
ATOM 3429 O O . SER B 1 103 ? 33.737 57.752 2.796 1.00 28.88 346 SER B O 1
ATOM 3432 N N . GLN B 1 104 ? 34.669 56.012 3.907 1.00 30.76 347 GLN B N 1
ATOM 3433 C CA . GLN B 1 104 ? 35.660 55.738 2.867 1.00 32.03 347 GLN B CA 1
ATOM 3434 C C . GLN B 1 104 ? 34.982 55.545 1.522 1.00 31.03 347 GLN B C 1
ATOM 3435 O O . GLN B 1 104 ? 35.343 56.218 0.550 1.00 29.54 347 GLN B O 1
ATOM 3441 N N . SER B 1 105 ? 33.969 54.691 1.485 1.00 31.55 348 SER B N 1
ATOM 3442 C CA . SER B 1 105 ? 33.342 54.354 0.189 1.00 32.37 348 SER B CA 1
ATOM 3443 C C . SER B 1 105 ? 32.332 55.357 -0.304 1.00 30.63 348 SER B C 1
ATOM 3444 O O . SER B 1 105 ? 32.005 55.401 -1.497 1.00 31.03 348 SER B O 1
ATOM 3447 N N . GLY B 1 106 ? 31.757 56.099 0.628 1.00 29.96 349 GLY B N 1
ATOM 3448 C CA . GLY B 1 106 ? 30.725 56.985 0.329 1.00 29.10 349 GLY B CA 1
ATOM 3449 C C . GLY B 1 106 ? 29.364 56.360 0.187 1.00 31.12 349 GLY B C 1
ATOM 3450 O O . GLY B 1 106 ? 28.442 57.034 -0.218 1.00 30.43 349 GLY B O 1
ATOM 3451 N N . GLU B 1 107 ? 29.241 55.076 0.532 1.00 32.80 350 GLU B N 1
ATOM 3452 C CA . GLU B 1 107 ? 27.980 54.349 0.265 1.00 33.29 350 GLU B CA 1
ATOM 3453 C C . GLU B 1 107 ? 27.440 53.628 1.517 1.00 34.26 350 GLU B C 1
ATOM 3454 O O . GLU B 1 107 ? 26.398 52.978 1.452 1.00 34.34 350 GLU B O 1
ATOM 3460 N N . THR B 1 108 ? 28.144 53.753 2.638 1.00 33.75 351 THR B N 1
ATOM 3461 C CA . THR B 1 108 ? 27.749 53.077 3.872 1.00 31.48 351 THR B CA 1
ATOM 3462 C C . THR B 1 108 ? 26.234 53.213 4.151 1.00 31.37 351 THR B C 1
ATOM 3463 O O . THR B 1 108 ? 25.702 54.311 4.206 1.00 31.06 351 THR B O 1
ATOM 3467 N N . ALA B 1 109 ? 25.517 52.103 4.301 1.00 32.62 352 ALA B N 1
ATOM 3468 C CA . ALA B 1 109 ? 24.052 52.145 4.274 1.00 30.51 352 ALA B CA 1
ATOM 3469 C C . ALA B 1 109 ? 23.411 52.908 5.408 1.00 29.17 352 ALA B C 1
ATOM 3470 O O . ALA B 1 109 ? 22.461 53.687 5.214 1.00 30.57 352 ALA B O 1
ATOM 3472 N N . ASP B 1 110 ? 23.873 52.615 6.639 1.00 31.14 353 ASP B N 1
ATOM 3473 C CA . ASP B 1 110 ? 23.305 53.323 7.791 1.00 31.09 353 ASP B CA 1
ATOM 3474 C C . ASP B 1 110 ? 23.583 54.830 7.748 1.00 28.33 353 ASP B C 1
ATOM 3475 O O . ASP B 1 110 ? 22.710 55.577 8.059 1.00 28.94 353 ASP B O 1
ATOM 3480 N N . SER B 1 111 ? 24.738 55.248 7.246 1.00 26.94 354 SER B N 1
ATOM 3481 C CA . SER B 1 111 ? 25.053 56.661 7.073 1.00 28.41 354 SER B CA 1
ATOM 3482 C C . SER B 1 111 ? 24.146 57.282 6.024 1.00 29.18 354 SER B C 1
ATOM 3483 O O . SER B 1 111 ? 23.620 58.379 6.222 1.00 29.09 354 SER B O 1
ATOM 3486 N N . ARG B 1 112 ? 23.932 56.562 4.926 1.00 27.03 355 ARG B N 1
ATOM 3487 C CA . ARG B 1 112 ? 22.975 57.036 3.957 1.00 28.84 355 ARG B CA 1
ATOM 3488 C C . ARG B 1 112 ? 21.578 57.221 4.534 1.00 30.03 355 ARG B C 1
ATOM 3489 O O . ARG B 1 112 ? 20.916 58.157 4.129 1.00 31.00 355 ARG B O 1
ATOM 3497 N N . ALA B 1 113 ? 21.120 56.352 5.428 1.00 30.29 356 ALA B N 1
ATOM 3498 C CA . ALA B 1 113 ? 19.764 56.487 5.983 1.00 31.56 356 ALA B CA 1
ATOM 3499 C C . ALA B 1 113 ? 19.692 57.715 6.897 1.00 32.65 356 ALA B C 1
ATOM 3500 O O . ALA B 1 113 ? 18.668 58.401 6.953 1.00 32.43 356 ALA B O 1
ATOM 3502 N N . VAL B 1 114 ? 20.782 57.946 7.647 1.00 28.88 357 VAL B N 1
ATOM 3503 C CA . VAL B 1 114 ? 20.840 59.137 8.493 1.00 29.13 357 VAL B CA 1
ATOM 3504 C C . VAL B 1 114 ? 20.774 60.404 7.627 1.00 29.53 357 VAL B C 1
ATOM 3505 O O . VAL B 1 114 ? 20.095 61.361 7.958 1.00 30.36 357 VAL B O 1
ATOM 3509 N N . LEU B 1 115 ? 21.487 60.404 6.532 1.00 28.33 358 LEU B N 1
ATOM 3510 C CA . LEU B 1 115 ? 21.531 61.590 5.657 1.00 28.56 358 LEU B CA 1
ATOM 3511 C C . LEU B 1 115 ? 20.187 61.862 4.992 1.00 32.31 358 LEU B C 1
ATOM 3512 O O . LEU B 1 115 ? 19.792 63.018 4.823 1.00 31.65 358 LEU B O 1
ATOM 3517 N N . VAL B 1 116 ? 19.490 60.798 4.625 1.00 33.47 359 VAL B N 1
ATOM 3518 C CA . VAL B 1 116 ? 18.093 60.973 4.205 1.00 35.30 359 VAL B CA 1
ATOM 3519 C C . VAL B 1 116 ? 17.282 61.762 5.280 1.00 36.50 359 VAL B C 1
ATOM 3520 O O . VAL B 1 116 ? 16.522 62.666 4.947 1.00 38.19 359 VAL B O 1
ATOM 3524 N N . GLU B 1 117 ? 17.410 61.389 6.535 1.00 32.86 360 GLU B N 1
ATOM 3525 C CA . GLU B 1 117 ? 16.690 62.011 7.617 1.00 33.67 360 GLU B CA 1
ATOM 3526 C C . GLU B 1 117 ? 17.160 63.432 7.904 1.00 32.76 360 GLU B C 1
ATOM 3527 O O . GLU B 1 117 ? 16.345 64.314 8.075 1.00 35.00 360 GLU B O 1
ATOM 3533 N N . THR B 1 118 ? 18.475 63.665 7.995 1.00 29.97 361 THR B N 1
ATOM 3534 C CA . THR B 1 118 ? 18.900 65.041 8.253 1.00 31.29 361 THR B CA 1
ATOM 3535 C C . THR B 1 118 ? 18.558 65.970 7.050 1.00 32.33 361 THR B C 1
ATOM 3536 O O . THR B 1 118 ? 18.305 67.159 7.222 1.00 35.60 361 THR B O 1
ATOM 3540 N N . ASN B 1 119 ? 18.545 65.440 5.841 1.00 32.54 362 ASN B N 1
ATOM 3541 C CA . ASN B 1 119 ? 18.081 66.205 4.675 1.00 34.85 362 ASN B CA 1
ATOM 3542 C C . ASN B 1 119 ? 16.579 66.525 4.780 1.00 35.45 362 ASN B C 1
ATOM 3543 O O . ASN B 1 119 ? 16.140 67.654 4.502 1.00 38.14 362 ASN B O 1
ATOM 3548 N N . LYS B 1 120 ? 15.793 65.520 5.160 1.00 38.78 363 LYS B N 1
ATOM 3549 C CA . LYS B 1 120 ? 14.351 65.731 5.403 1.00 40.46 363 LYS B CA 1
ATOM 3550 C C . LYS B 1 120 ? 14.123 66.849 6.444 1.00 42.40 363 LYS B C 1
ATOM 3551 O O . LYS B 1 120 ? 13.220 67.661 6.295 1.00 40.09 363 LYS B O 1
ATOM 3557 N N . LEU B 1 121 ? 14.940 66.894 7.483 1.00 35.59 364 LEU B N 1
ATOM 3558 C CA . LEU B 1 121 ? 14.900 67.914 8.538 1.00 36.85 364 LEU B CA 1
ATOM 3559 C C . LEU B 1 121 ? 15.501 69.243 8.160 1.00 38.37 364 LEU B C 1
ATOM 3560 O O . LEU B 1 121 ? 15.310 70.223 8.869 1.00 40.05 364 LEU B O 1
ATOM 3565 N N . GLY B 1 122 ? 16.183 69.306 7.017 1.00 38.94 365 GLY B N 1
ATOM 3566 C CA . GLY B 1 122 ? 16.672 70.561 6.479 1.00 40.72 365 GLY B CA 1
ATOM 3567 C C . GLY B 1 122 ? 18.000 71.018 7.052 1.00 38.69 365 GLY B C 1
ATOM 3568 O O . GLY B 1 122 ? 18.380 72.189 6.883 1.00 39.58 365 GLY B O 1
ATOM 3569 N N . HIS B 1 123 ? 18.768 70.100 7.656 1.00 35.42 366 HIS B N 1
ATOM 3570 C CA . HIS B 1 123 ? 20.046 70.484 8.211 1.00 35.74 366 HIS B CA 1
ATOM 3571 C C . HIS B 1 123 ? 21.209 70.310 7.254 1.00 35.31 366 HIS B C 1
ATOM 3572 O O . HIS B 1 123 ? 21.163 69.468 6.349 1.00 35.18 366 HIS B O 1
ATOM 3579 N N . LYS B 1 124 ? 22.238 71.100 7.449 1.00 33.32 367 LYS B N 1
ATOM 3580 C CA . LYS B 1 124 ? 23.401 71.013 6.568 1.00 34.88 367 LYS B CA 1
ATOM 3581 C C . LYS B 1 124 ? 24.306 69.826 6.835 1.00 33.35 367 LYS B C 1
ATOM 3582 O O . LYS B 1 124 ? 24.419 69.321 7.963 1.00 31.16 367 LYS B O 1
ATOM 3588 N N . SER B 1 125 ? 24.943 69.348 5.753 1.00 32.84 368 SER B N 1
ATOM 3589 C CA . SER B 1 125 ? 25.789 68.164 5.805 1.00 31.92 368 SER B CA 1
ATOM 3590 C C . SER B 1 125 ? 27.075 68.302 5.025 1.00 30.52 368 SER B C 1
ATOM 3591 O O . SER B 1 125 ? 27.118 68.942 3.969 1.00 32.85 368 SER B O 1
ATOM 3594 N N . LEU B 1 126 ? 28.112 67.626 5.538 1.00 26.95 369 LEU B N 1
ATOM 3595 C CA . LEU B 1 126 ? 29.423 67.513 4.896 1.00 28.19 369 LEU B CA 1
ATOM 3596 C C . LEU B 1 126 ? 29.853 66.080 4.848 1.00 27.81 369 LEU B C 1
ATOM 3597 O O . LEU B 1 126 ? 29.803 65.426 5.908 1.00 28.41 369 LEU B O 1
ATOM 3602 N N . THR B 1 127 ? 30.288 65.563 3.707 1.00 26.03 370 THR B N 1
ATOM 3603 C CA . THR B 1 127 ? 30.760 64.190 3.616 1.00 26.72 370 THR B CA 1
ATOM 3604 C C . THR B 1 127 ? 32.273 64.185 3.434 1.00 26.64 370 THR B C 1
ATOM 3605 O O . THR B 1 127 ? 32.803 64.946 2.624 1.00 26.46 370 THR B O 1
ATOM 3609 N N . ILE B 1 128 ? 32.958 63.351 4.202 1.00 24.92 371 ILE B N 1
ATOM 3610 C CA . ILE B 1 128 ? 34.387 63.091 4.024 1.00 24.79 371 ILE B CA 1
ATOM 3611 C C . ILE B 1 128 ? 34.505 61.673 3.478 1.00 25.23 371 ILE B C 1
ATOM 3612 O O . ILE B 1 128 ? 34.186 60.708 4.197 1.00 24.96 371 ILE B O 1
ATOM 3617 N N . THR B 1 129 ? 35.057 61.525 2.293 1.00 25.45 372 THR B N 1
ATOM 3618 C CA . THR B 1 129 ? 35.034 60.257 1.577 1.00 25.31 372 THR B CA 1
ATOM 3619 C C . THR B 1 129 ? 36.178 60.154 0.615 1.00 27.32 372 THR B C 1
ATOM 3620 O O . THR B 1 129 ? 36.806 61.149 0.210 1.00 27.52 372 THR B O 1
ATOM 3624 N N . ASN B 1 130 ? 36.454 58.929 0.196 1.00 29.48 373 ASN B N 1
ATOM 3625 C CA . ASN B 1 130 ? 37.503 58.701 -0.768 1.00 31.15 373 ASN B CA 1
ATOM 3626 C C . ASN B 1 130 ? 36.915 58.635 -2.193 1.00 34.44 373 ASN B C 1
ATOM 3627 O O . ASN B 1 130 ? 37.658 58.673 -3.143 1.00 35.89 373 ASN B O 1
ATOM 3632 N N . VAL B 1 131 ? 35.591 58.564 -2.333 1.00 31.67 374 VAL B N 1
ATOM 3633 C CA . VAL B 1 131 ? 35.004 58.319 -3.649 1.00 33.52 374 VAL B CA 1
ATOM 3634 C C . VAL B 1 131 ? 34.121 59.482 -4.076 1.00 32.34 374 VAL B C 1
ATOM 3635 O O . VAL B 1 131 ? 33.005 59.689 -3.573 1.00 32.21 374 VAL B O 1
ATOM 3639 N N . ALA B 1 132 ? 34.635 60.265 -5.028 1.00 34.47 375 ALA B N 1
ATOM 3640 C CA . ALA B 1 132 ? 33.910 61.410 -5.514 1.00 35.51 375 ALA B CA 1
ATOM 3641 C C . ALA B 1 132 ? 32.646 60.923 -6.248 1.00 36.75 375 ALA B C 1
ATOM 3642 O O . ALA B 1 132 ? 32.670 59.910 -6.930 1.00 35.88 375 ALA B O 1
ATOM 3644 N N . GLY B 1 133 ? 31.549 61.624 -6.104 1.00 36.25 376 GLY B N 1
ATOM 3645 C CA . GLY B 1 133 ? 30.345 61.146 -6.809 1.00 38.25 376 GLY B CA 1
ATOM 3646 C C . GLY B 1 133 ? 29.669 59.893 -6.209 1.00 37.49 376 GLY B C 1
ATOM 3647 O O . GLY B 1 133 ? 28.693 59.375 -6.787 1.00 37.78 376 GLY B O 1
ATOM 3648 N N . SER B 1 134 ? 30.154 59.390 -5.060 1.00 33.77 377 SER B N 1
ATOM 3649 C CA . SER B 1 134 ? 29.399 58.414 -4.282 1.00 34.55 377 SER B CA 1
ATOM 3650 C C . SER B 1 134 ? 28.097 59.071 -3.735 1.00 34.16 377 SER B C 1
ATOM 3651 O O . SER B 1 134 ? 27.972 60.317 -3.681 1.00 34.48 377 SER B O 1
ATOM 3654 N N . THR B 1 135 ? 27.135 58.259 -3.295 1.00 35.08 378 THR B N 1
ATOM 3655 C CA . THR B 1 135 ? 25.898 58.780 -2.787 1.00 32.95 378 THR B CA 1
ATOM 3656 C C . THR B 1 135 ? 26.032 59.784 -1.670 1.00 33.01 378 THR B C 1
ATOM 3657 O O . THR B 1 135 ? 25.347 60.797 -1.692 1.00 33.24 378 THR B O 1
ATOM 3661 N N . LEU B 1 136 ? 26.890 59.500 -0.692 1.00 31.34 379 LEU B N 1
ATOM 3662 C CA . LEU B 1 136 ? 27.050 60.423 0.427 1.00 31.96 379 LEU B CA 1
ATOM 3663 C C . LEU B 1 136 ? 27.605 61.766 0.010 1.00 32.91 379 LEU B C 1
ATOM 3664 O O . LEU B 1 136 ? 27.274 62.807 0.630 1.00 31.30 379 LEU B O 1
ATOM 3669 N N . SER B 1 137 ? 28.388 61.769 -1.060 1.00 32.47 380 SER B N 1
ATOM 3670 C CA . SER B 1 137 ? 28.891 63.025 -1.609 1.00 33.45 380 SER B CA 1
ATOM 3671 C C . SER B 1 137 ? 27.772 63.780 -2.338 1.00 34.68 380 SER B C 1
ATOM 3672 O O . SER B 1 137 ? 27.553 64.958 -2.072 1.00 36.00 380 SER B O 1
ATOM 3675 N N A ARG B 1 138 ? 27.076 63.083 -3.225 0.50 35.36 381 ARG B N 1
ATOM 3676 N N B ARG B 1 138 ? 27.074 63.093 -3.227 0.50 34.92 381 ARG B N 1
ATOM 3677 C CA A ARG B 1 138 ? 26.012 63.680 -4.034 0.50 38.46 381 ARG B CA 1
ATOM 3678 C CA B ARG B 1 138 ? 26.023 63.718 -4.029 0.50 37.65 381 ARG B CA 1
ATOM 3679 C C A ARG B 1 138 ? 24.875 64.263 -3.202 0.50 39.66 381 ARG B C 1
ATOM 3680 C C B ARG B 1 138 ? 24.868 64.269 -3.200 0.50 39.18 381 ARG B C 1
ATOM 3681 O O A ARG B 1 138 ? 24.292 65.269 -3.573 0.50 39.32 381 ARG B O 1
ATOM 3682 O O B ARG B 1 138 ? 24.261 65.260 -3.570 0.50 38.82 381 ARG B O 1
ATOM 3697 N N . GLU B 1 139 ? 24.565 63.625 -2.072 1.00 37.72 382 GLU B N 1
ATOM 3698 C CA . GLU B 1 139 ? 23.427 64.014 -1.282 1.00 37.64 382 GLU B CA 1
ATOM 3699 C C . GLU B 1 139 ? 23.746 64.959 -0.147 1.00 37.18 382 GLU B C 1
ATOM 3700 O O . GLU B 1 139 ? 22.838 65.482 0.480 1.00 35.16 382 GLU B O 1
ATOM 3706 N N . ALA B 1 140 ? 25.035 65.180 0.116 1.00 33.84 383 ALA B N 1
ATOM 3707 C CA . ALA B 1 140 ? 25.408 66.142 1.119 1.00 34.89 383 ALA B CA 1
ATOM 3708 C C . ALA B 1 140 ? 25.605 67.537 0.519 1.00 36.08 383 ALA B C 1
ATOM 3709 O O . ALA B 1 140 ? 25.784 67.715 -0.671 1.00 35.41 383 ALA B O 1
ATOM 3711 N N . ASP B 1 141 ? 25.546 68.558 1.359 1.00 33.76 384 ASP B N 1
ATOM 3712 C CA . ASP B 1 141 ? 25.780 69.890 0.850 1.00 33.75 384 ASP B CA 1
ATOM 3713 C C . ASP B 1 141 ? 27.214 70.058 0.336 1.00 32.36 384 ASP B C 1
ATOM 3714 O O . ASP B 1 141 ? 27.393 70.834 -0.633 1.00 32.02 384 ASP B O 1
ATOM 3719 N N . HIS B 1 142 ? 28.185 69.385 0.975 1.00 31.65 385 HIS B N 1
ATOM 3720 C CA . HIS B 1 142 ? 29.641 69.567 0.689 1.00 31.55 385 HIS B CA 1
ATOM 3721 C C . HIS B 1 142 ? 30.407 68.253 0.800 1.00 30.68 385 HIS B C 1
ATOM 3722 O O . HIS B 1 142 ? 29.951 67.348 1.533 1.00 28.73 385 HIS B O 1
ATOM 3729 N N . THR B 1 143 ? 31.546 68.170 0.113 1.00 29.40 386 THR B N 1
ATOM 3730 C CA . THR B 1 143 ? 32.388 66.958 0.181 1.00 29.18 386 THR B CA 1
ATOM 3731 C C . THR B 1 143 ? 33.809 67.367 0.366 1.00 27.34 386 THR B C 1
ATOM 3732 O O . THR B 1 143 ? 34.255 68.294 -0.319 1.00 32.52 386 THR B O 1
ATOM 3736 N N . LEU B 1 144 ? 34.534 66.672 1.213 1.00 25.63 387 LEU B N 1
ATOM 3737 C CA . LEU B 1 144 ? 36.022 66.732 1.233 1.00 26.17 387 LEU B CA 1
ATOM 3738 C C . LEU B 1 144 ? 36.524 65.355 0.844 1.00 28.13 387 LEU B C 1
ATOM 3739 O O . LEU B 1 144 ? 36.038 64.339 1.396 1.00 28.33 387 LEU B O 1
ATOM 3744 N N . LEU B 1 145 ? 37.497 65.309 -0.078 1.00 28.06 388 LEU B N 1
ATOM 3745 C CA . LEU B 1 145 ? 38.014 64.035 -0.554 1.00 27.88 388 LEU B CA 1
ATOM 3746 C C . LEU B 1 145 ? 39.271 63.675 0.203 1.00 27.18 388 LEU B C 1
ATOM 3747 O O . LEU B 1 145 ? 40.052 64.536 0.622 1.00 27.70 388 LEU B O 1
ATOM 3752 N N . LEU B 1 146 ? 39.427 62.386 0.408 1.00 27.34 389 LEU B N 1
ATOM 3753 C CA . LEU B 1 146 ? 40.591 61.855 1.140 1.00 26.69 389 LEU B CA 1
ATOM 3754 C C . LEU B 1 146 ? 41.885 61.680 0.366 1.00 27.97 389 LEU B C 1
ATOM 3755 O O . LEU B 1 146 ? 42.962 61.686 0.978 1.00 28.01 389 LEU B O 1
ATOM 3760 N N . HIS B 1 147 ? 41.812 61.462 -0.955 1.00 28.50 390 HIS B N 1
ATOM 3761 C CA . HIS B 1 147 ? 43.016 61.208 -1.762 1.00 29.41 390 HIS B CA 1
ATOM 3762 C C . HIS B 1 147 ? 43.836 60.020 -1.262 1.00 31.16 390 HIS B C 1
ATOM 3763 O O . HIS B 1 147 ? 45.067 59.983 -1.408 1.00 32.14 390 HIS B O 1
ATOM 3770 N N . ALA B 1 148 ? 43.167 59.037 -0.689 1.00 30.95 391 ALA B N 1
ATOM 3771 C CA . ALA B 1 148 ? 43.874 57.873 -0.173 1.00 30.84 391 ALA B CA 1
ATOM 3772 C C . ALA B 1 148 ? 44.197 56.854 -1.249 1.00 32.11 391 ALA B C 1
ATOM 3773 O O . ALA B 1 148 ? 45.116 56.041 -1.121 1.00 33.35 391 ALA B O 1
ATOM 3775 N N . GLY B 1 149 ? 43.434 56.894 -2.337 1.00 34.10 392 GLY B N 1
ATOM 3776 C CA . GLY B 1 149 ? 43.522 55.844 -3.349 1.00 36.72 392 GLY B CA 1
ATOM 3777 C C . GLY B 1 149 ? 42.732 54.626 -2.863 1.00 38.88 392 GLY B C 1
ATOM 3778 O O . GLY B 1 149 ? 42.289 54.574 -1.720 1.00 36.71 392 GLY B O 1
ATOM 3779 N N . PRO B 1 150 ? 42.492 53.644 -3.766 1.00 44.36 393 PRO B N 1
ATOM 3780 C CA . PRO B 1 150 ? 41.715 52.466 -3.396 1.00 45.61 393 PRO B CA 1
ATOM 3781 C C . PRO B 1 150 ? 42.318 51.627 -2.262 1.00 44.27 393 PRO B C 1
ATOM 3782 O O . PRO B 1 150 ? 43.532 51.413 -2.219 1.00 40.62 393 PRO B O 1
ATOM 3786 N N . GLU B 1 151 ? 41.466 51.284 -1.299 1.00 44.70 394 GLU B N 1
ATOM 3787 C CA . GLU B 1 151 ? 41.815 50.382 -0.222 1.00 45.05 394 GLU B CA 1
ATOM 3788 C C . GLU B 1 151 ? 41.246 49.012 -0.559 1.00 45.36 394 GLU B C 1
ATOM 3789 O O . GLU B 1 151 ? 40.023 48.820 -0.492 1.00 42.80 394 GLU B O 1
ATOM 3795 N N . ILE B 1 152 ? 42.144 48.070 -0.824 1.00 45.22 395 ILE B N 1
ATOM 3796 C CA . ILE B 1 152 ? 41.791 46.693 -1.176 1.00 48.54 395 ILE B CA 1
ATOM 3797 C C . ILE B 1 152 ? 41.634 45.785 0.042 1.00 49.99 395 ILE B C 1
ATOM 3798 O O . ILE B 1 152 ? 40.737 44.940 0.066 1.00 48.12 395 ILE B O 1
ATOM 3803 N N . ALA B 1 153 ? 42.521 45.922 1.028 1.00 44.48 396 ALA B N 1
ATOM 3804 C CA . ALA B 1 153 ? 42.443 45.114 2.245 1.00 44.81 396 ALA B CA 1
ATOM 3805 C C . ALA B 1 153 ? 41.145 45.476 2.999 1.00 44.31 396 ALA B C 1
ATOM 3806 O O . ALA B 1 153 ? 40.719 46.624 2.973 1.00 46.30 396 ALA B O 1
ATOM 3808 N N . VAL B 1 154 ? 40.512 44.514 3.669 1.00 45.09 397 VAL B N 1
ATOM 3809 C CA . VAL B 1 154 ? 39.288 44.840 4.408 1.00 44.96 397 VAL B CA 1
ATOM 3810 C C . VAL B 1 154 ? 39.588 45.720 5.615 1.00 43.88 397 VAL B C 1
ATOM 3811 O O . VAL B 1 154 ? 38.821 46.629 5.899 1.00 50.13 397 VAL B O 1
ATOM 3815 N N . ALA B 1 155 ? 40.657 45.436 6.352 1.00 42.38 398 ALA B N 1
ATOM 3816 C CA . ALA B 1 155 ? 40.998 46.298 7.513 1.00 41.95 398 ALA B CA 1
ATOM 3817 C C . ALA B 1 155 ? 41.589 47.610 7.027 1.00 42.10 398 ALA B C 1
ATOM 3818 O O . ALA B 1 155 ? 42.735 47.642 6.505 1.00 43.70 398 ALA B O 1
ATOM 3820 N N . SER B 1 156 ? 40.860 48.697 7.282 1.00 38.35 399 SER B N 1
ATOM 3821 C CA . SER B 1 156 ? 41.293 49.996 6.880 1.00 40.18 399 SER B CA 1
ATOM 3822 C C . SER B 1 156 ? 42.617 50.421 7.600 1.00 37.69 399 SER B C 1
ATOM 3823 O O . SER B 1 156 ? 42.794 50.217 8.822 1.00 39.22 399 SER B O 1
ATOM 3826 N N . THR B 1 157 ? 43.540 51.019 6.842 1.00 32.37 400 THR B N 1
ATOM 3827 C CA . THR B 1 157 ? 44.766 51.604 7.397 1.00 29.07 400 THR B CA 1
ATOM 3828 C C . THR B 1 157 ? 44.867 53.012 6.899 1.00 30.24 400 THR B C 1
ATOM 3829 O O . THR B 1 157 ? 44.645 53.972 7.606 1.00 28.17 400 THR B O 1
ATOM 3833 N N . LYS B 1 158 ? 45.097 53.190 5.612 1.00 29.62 401 LYS B N 1
ATOM 3834 C CA . LYS B 1 158 ? 45.339 54.517 5.106 1.00 29.89 401 LYS B CA 1
ATOM 3835 C C . LYS B 1 158 ? 44.059 55.394 5.163 1.00 28.98 401 LYS B C 1
ATOM 3836 O O . LYS B 1 158 ? 44.172 56.609 5.224 1.00 29.70 401 LYS B O 1
ATOM 3842 N N . ALA B 1 159 ? 42.871 54.772 5.142 1.00 27.71 402 ALA B N 1
ATOM 3843 C CA . ALA B 1 159 ? 41.652 55.586 5.287 1.00 30.95 402 ALA B CA 1
ATOM 3844 C C . ALA B 1 159 ? 41.549 56.295 6.650 1.00 26.26 402 ALA B C 1
ATOM 3845 O O . ALA B 1 159 ? 41.112 57.421 6.733 1.00 26.10 402 ALA B O 1
ATOM 3847 N N . TYR B 1 160 ? 41.986 55.620 7.693 1.00 28.06 403 TYR B N 1
ATOM 3848 C CA . TYR B 1 160 ? 41.963 56.198 9.039 1.00 26.53 403 TYR B CA 1
ATOM 3849 C C . TYR B 1 160 ? 42.879 57.393 9.140 1.00 23.58 403 TYR B C 1
ATOM 3850 O O . TYR B 1 160 ? 42.472 58.479 9.584 1.00 25.14 403 TYR B O 1
ATOM 3859 N N . THR B 1 161 ? 44.134 57.230 8.725 1.00 24.51 404 THR B N 1
ATOM 3860 C CA . THR B 1 161 ? 45.052 58.361 8.800 1.00 24.79 404 THR B CA 1
ATOM 3861 C C . THR B 1 161 ? 44.641 59.486 7.827 1.00 23.32 404 THR B C 1
ATOM 3862 O O . THR B 1 161 ? 44.719 60.668 8.198 1.00 23.39 404 THR B O 1
ATOM 3866 N N . ALA B 1 162 ? 44.104 59.140 6.663 1.00 23.98 405 ALA B N 1
ATOM 3867 C CA . ALA B 1 162 ? 43.656 60.191 5.773 1.00 24.55 405 ALA B CA 1
ATOM 3868 C C . ALA B 1 162 ? 42.476 60.979 6.394 1.00 24.46 405 ALA B C 1
ATOM 3869 O O . ALA B 1 162 ? 42.421 62.210 6.324 1.00 24.09 405 ALA B O 1
ATOM 3871 N N . GLN B 1 163 ? 41.512 60.274 6.973 1.00 23.81 406 GLN B N 1
ATOM 3872 C CA . GLN B 1 163 ? 40.365 60.939 7.633 1.00 22.54 406 GLN B CA 1
ATOM 3873 C C . GLN B 1 163 ? 40.778 61.924 8.730 1.00 22.37 406 GLN B C 1
ATOM 3874 O O . GLN B 1 163 ? 40.300 63.010 8.786 1.00 24.09 406 GLN B O 1
ATOM 3880 N N . ILE B 1 164 ? 41.691 61.499 9.600 1.00 22.32 407 ILE B N 1
ATOM 3881 C CA . ILE B 1 164 ? 42.192 62.351 10.656 1.00 22.86 407 ILE B CA 1
ATOM 3882 C C . ILE B 1 164 ? 42.907 63.593 10.068 1.00 21.69 407 ILE B C 1
ATOM 3883 O O . ILE B 1 164 ? 42.735 64.733 10.524 1.00 23.69 407 ILE B O 1
ATOM 3888 N N . ALA B 1 165 ? 43.763 63.361 9.086 1.00 22.96 408 ALA B N 1
ATOM 3889 C CA . ALA B 1 165 ? 44.505 64.456 8.498 1.00 23.90 408 ALA B CA 1
ATOM 3890 C C . ALA B 1 165 ? 43.589 65.505 7.899 1.00 24.19 408 ALA B C 1
ATOM 3891 O O . ALA B 1 165 ? 43.733 66.689 8.144 1.00 25.43 408 ALA B O 1
ATOM 3893 N N . VAL B 1 166 ? 42.578 65.032 7.192 1.00 23.98 409 VAL B N 1
ATOM 3894 C CA . VAL B 1 166 ? 41.612 65.967 6.618 1.00 25.57 409 VAL B CA 1
ATOM 3895 C C . VAL B 1 166 ? 40.815 66.721 7.690 1.00 24.24 409 VAL B C 1
ATOM 3896 O O . VAL B 1 166 ? 40.638 67.926 7.590 1.00 25.29 409 VAL B O 1
ATOM 3900 N N . LEU B 1 167 ? 40.403 66.031 8.757 1.00 22.96 410 LEU B N 1
ATOM 3901 C CA . LEU B 1 167 ? 39.746 66.702 9.870 1.00 24.93 410 LEU B CA 1
ATOM 3902 C C . LEU B 1 167 ? 40.619 67.752 10.525 1.00 25.03 410 LEU B C 1
ATOM 3903 O O . LEU B 1 167 ? 40.117 68.800 10.985 1.00 26.30 410 LEU B O 1
ATOM 3908 N N . SER B 1 168 ? 41.937 67.506 10.615 1.00 24.41 411 SER B N 1
ATOM 3909 C CA . SER B 1 168 ? 42.803 68.468 11.222 1.00 24.73 411 SER B CA 1
ATOM 3910 C C . SER B 1 168 ? 42.886 69.726 10.393 1.00 25.09 411 SER B C 1
ATOM 3911 O O . SER B 1 168 ? 42.938 70.880 10.950 1.00 26.61 411 SER B O 1
ATOM 3914 N N . ILE B 1 169 ? 42.852 69.558 9.069 1.00 25.82 412 ILE B N 1
ATOM 3915 C CA . ILE B 1 169 ? 43.010 70.704 8.147 1.00 26.97 412 ILE B CA 1
ATOM 3916 C C . ILE B 1 169 ? 41.746 71.564 8.191 1.00 25.87 412 ILE B C 1
ATOM 3917 O O . ILE B 1 169 ? 41.812 72.808 8.322 1.00 30.71 412 ILE B O 1
ATOM 3922 N N . LEU B 1 170 ? 40.603 70.901 8.073 1.00 25.89 413 LEU B N 1
ATOM 3923 C CA . LEU B 1 170 ? 39.303 71.567 8.192 1.00 28.64 413 LEU B CA 1
ATOM 3924 C C . LEU B 1 170 ? 39.195 72.350 9.497 1.00 28.83 413 LEU B C 1
ATOM 3925 O O . LEU B 1 170 ? 38.777 73.553 9.490 1.00 29.55 413 LEU B O 1
ATOM 3930 N N . SER B 1 171 ? 39.607 71.718 10.617 1.00 27.44 414 SER B N 1
ATOM 3931 C CA . SER B 1 171 ? 39.489 72.382 11.914 1.00 28.35 414 SER B CA 1
ATOM 3932 C C . SER B 1 171 ? 40.414 73.624 12.001 1.00 29.46 414 SER B C 1
ATOM 3933 O O . SER B 1 171 ? 39.977 74.669 12.521 1.00 30.37 414 SER B O 1
ATOM 3936 N N . GLN B 1 172 ? 41.663 73.531 11.522 1.00 28.14 415 GLN B N 1
ATOM 3937 C CA . GLN B 1 172 ? 42.570 74.679 11.604 1.00 31.65 415 GLN B CA 1
ATOM 3938 C C . GLN B 1 172 ? 42.146 75.826 10.718 1.00 31.62 415 GLN B C 1
ATOM 3939 O O . GLN B 1 172 ? 42.259 76.975 11.137 1.00 34.92 415 GLN B O 1
ATOM 3945 N N . ILE B 1 173 ? 41.558 75.520 9.573 1.00 32.47 416 ILE B N 1
ATOM 3946 C CA . ILE B 1 173 ? 41.087 76.612 8.677 1.00 32.49 416 ILE B CA 1
ATOM 3947 C C . ILE B 1 173 ? 39.904 77.382 9.322 1.00 37.06 416 ILE B C 1
ATOM 3948 O O . ILE B 1 173 ? 39.786 78.625 9.200 1.00 40.39 416 ILE B O 1
ATOM 3953 N N . VAL B 1 174 ? 39.046 76.649 10.029 1.00 36.61 417 VAL B N 1
ATOM 3954 C CA . VAL B 1 174 ? 37.894 77.249 10.721 1.00 38.47 417 VAL B CA 1
ATOM 3955 C C . VAL B 1 174 ? 38.429 78.033 11.927 1.00 40.07 417 VAL B C 1
ATOM 3956 O O . VAL B 1 174 ? 37.977 79.163 12.172 1.00 41.12 417 VAL B O 1
ATOM 3960 N N . ALA B 1 175 ? 39.416 77.485 12.638 1.00 39.00 418 ALA B N 1
ATOM 3961 C CA . ALA B 1 175 ? 40.046 78.220 13.737 1.00 42.65 418 ALA B CA 1
ATOM 3962 C C . ALA B 1 175 ? 40.447 79.602 13.247 1.00 44.75 418 ALA B C 1
ATOM 3963 O O . ALA B 1 175 ? 40.093 80.628 13.879 1.00 49.97 418 ALA B O 1
ATOM 3965 N N . LYS B 1 176 ? 41.177 79.619 12.132 1.00 42.86 419 LYS B N 1
ATOM 3966 C CA . LYS B 1 176 ? 41.612 80.888 11.492 1.00 48.72 419 LYS B CA 1
ATOM 3967 C C . LYS B 1 176 ? 40.482 81.887 11.240 1.00 48.07 419 LYS B C 1
ATOM 3968 O O . LYS B 1 176 ? 40.643 83.069 11.496 1.00 52.09 419 LYS B O 1
ATOM 3974 N N . GLU B 1 177 ? 39.344 81.425 10.744 1.00 48.24 420 GLU B N 1
ATOM 3975 C CA . GLU B 1 177 ? 38.198 82.298 10.501 1.00 50.67 420 GLU B CA 1
ATOM 3976 C C . GLU B 1 177 ? 37.757 83.084 11.744 1.00 56.78 420 GLU B C 1
ATOM 3977 O O . GLU B 1 177 ? 37.197 84.180 11.592 1.00 60.12 420 GLU B O 1
ATOM 3983 N N . HIS B 1 178 ? 37.930 82.472 12.932 1.00 56.78 421 HIS B N 1
ATOM 3984 C CA . HIS B 1 178 ? 37.504 83.105 14.211 1.00 59.53 421 HIS B CA 1
ATOM 3985 C C . HIS B 1 178 ? 38.628 83.826 14.942 1.00 59.47 421 HIS B C 1
ATOM 3986 O O . HIS B 1 178 ? 39.761 83.882 14.472 1.00 59.78 421 HIS B O 1
ATOM 3993 N N . GLU B 1 181 ? 42.505 80.244 16.215 1.00 62.54 424 GLU B N 1
ATOM 3994 C CA . GLU B 1 181 ? 43.575 79.680 15.391 1.00 64.35 424 GLU B CA 1
ATOM 3995 C C . GLU B 1 181 ? 44.628 78.984 16.238 1.00 60.10 424 GLU B C 1
ATOM 3996 O O . GLU B 1 181 ? 45.352 79.642 16.989 1.00 62.35 424 GLU B O 1
ATOM 4002 N N . ALA B 1 182 ? 44.772 77.676 16.098 1.00 55.63 425 ALA B N 1
ATOM 4003 C CA . ALA B 1 182 ? 45.869 77.005 16.789 1.00 55.97 425 ALA B CA 1
ATOM 4004 C C . ALA B 1 182 ? 47.224 77.683 16.446 1.00 58.86 425 ALA B C 1
ATOM 4005 O O . ALA B 1 182 ? 47.534 77.963 15.262 1.00 50.87 425 ALA B O 1
ATOM 4007 N N . ASP B 1 183 ? 48.009 77.977 17.486 1.00 61.33 426 ASP B N 1
ATOM 4008 C CA . ASP B 1 183 ? 49.324 78.581 17.301 1.00 64.02 426 ASP B CA 1
ATOM 4009 C C . ASP B 1 183 ? 50.313 77.494 16.789 1.00 61.39 426 ASP B C 1
ATOM 4010 O O . ASP B 1 183 ? 51.289 77.134 17.450 1.00 57.24 426 ASP B O 1
ATOM 4015 N N . ILE B 1 184 ? 50.010 76.952 15.612 1.00 56.18 427 ILE B N 1
ATOM 4016 C CA . ILE B 1 184 ? 50.839 75.945 14.960 1.00 51.39 427 ILE B CA 1
ATOM 4017 C C . ILE B 1 184 ? 50.852 76.195 13.467 1.00 46.97 427 ILE B C 1
ATOM 4018 O O . ILE B 1 184 ? 49.967 76.850 12.937 1.00 46.31 427 ILE B O 1
ATOM 4023 N N . ASP B 1 185 ? 51.885 75.690 12.806 1.00 40.26 428 ASP B N 1
ATOM 4024 C CA . ASP B 1 185 ? 51.953 75.700 11.366 1.00 39.12 428 ASP B CA 1
ATOM 4025 C C . ASP B 1 185 ? 51.594 74.259 11.007 1.00 34.15 428 ASP B C 1
ATOM 4026 O O . ASP B 1 185 ? 52.391 73.355 11.121 1.00 34.64 428 ASP B O 1
ATOM 4031 N N . LEU B 1 186 ? 50.329 74.052 10.665 1.00 32.17 429 LEU B N 1
ATOM 4032 C CA . LEU B 1 186 ? 49.822 72.684 10.588 1.00 30.27 429 LEU B CA 1
ATOM 4033 C C . LEU B 1 186 ? 50.516 71.950 9.459 1.00 29.16 429 LEU B C 1
ATOM 4034 O O . LEU B 1 186 ? 50.848 70.779 9.580 1.00 27.43 429 LEU B O 1
ATOM 4039 N N . LEU B 1 187 ? 50.743 72.596 8.318 1.00 30.70 430 LEU B N 1
ATOM 4040 C CA . LEU B 1 187 ? 51.417 71.871 7.223 1.00 32.76 430 LEU B CA 1
ATOM 4041 C C . LEU B 1 187 ? 52.787 71.370 7.630 1.00 31.71 430 LEU B C 1
ATOM 4042 O O . LEU B 1 187 ? 53.159 70.269 7.272 1.00 32.75 430 LEU B O 1
ATOM 4047 N N . ARG B 1 188 ? 53.509 72.175 8.407 1.00 32.19 431 ARG B N 1
ATOM 4048 C CA . ARG B 1 188 ? 54.811 71.773 8.957 1.00 35.52 431 ARG B CA 1
ATOM 4049 C C . ARG B 1 188 ? 54.664 70.613 9.932 1.00 32.56 431 ARG B C 1
ATOM 4050 O O . ARG B 1 188 ? 55.456 69.657 9.905 1.00 33.39 431 ARG B O 1
ATOM 4058 N N . GLU B 1 189 ? 53.626 70.681 10.767 1.00 31.52 432 GLU B N 1
ATOM 4059 C CA . GLU B 1 189 ? 53.363 69.619 11.719 1.00 28.28 432 GLU B CA 1
ATOM 4060 C C . GLU B 1 189 ? 52.979 68.316 11.008 1.00 27.92 432 GLU B C 1
ATOM 4061 O O . GLU B 1 189 ? 53.370 67.254 11.467 1.00 28.03 432 GLU B O 1
ATOM 4067 N N . LEU B 1 190 ? 52.194 68.399 9.941 1.00 26.37 433 LEU B N 1
ATOM 4068 C CA . LEU B 1 190 ? 51.867 67.203 9.186 1.00 27.57 433 LEU B CA 1
ATOM 4069 C C . LEU B 1 190 ? 53.084 66.620 8.443 1.00 26.60 433 LEU B C 1
ATOM 4070 O O . LEU B 1 190 ? 53.195 65.391 8.263 1.00 27.51 433 LEU B O 1
ATOM 4075 N N . ALA B 1 191 ? 54.017 67.457 8.019 1.00 27.62 434 ALA B N 1
ATOM 4076 C CA . ALA B 1 191 ? 55.269 66.941 7.420 1.00 27.75 434 ALA B CA 1
ATOM 4077 C C . ALA B 1 191 ? 56.099 66.197 8.452 1.00 28.98 434 ALA B C 1
ATOM 4078 O O . ALA B 1 191 ? 56.657 65.171 8.174 1.00 27.83 434 ALA B O 1
ATOM 4080 N N . LYS B 1 192 ? 56.113 66.706 9.664 1.00 27.63 435 LYS B N 1
ATOM 4081 C CA . LYS B 1 192 ? 56.723 66.003 10.786 1.00 30.92 435 LYS B CA 1
ATOM 4082 C C . LYS B 1 192 ? 56.092 64.649 11.005 1.00 29.71 435 LYS B C 1
ATOM 4083 O O . LYS B 1 192 ? 56.777 63.655 11.240 1.00 28.14 435 LYS B O 1
ATOM 4089 N N . VAL B 1 193 ? 54.765 64.594 10.912 1.00 28.20 436 VAL B N 1
ATOM 4090 C CA . VAL B 1 193 ? 54.035 63.352 11.046 1.00 27.15 436 VAL B CA 1
ATOM 4091 C C . VAL B 1 193 ? 54.412 62.384 9.953 1.00 24.98 436 VAL B C 1
ATOM 4092 O O . VAL B 1 193 ? 54.597 61.167 10.195 1.00 26.39 436 VAL B O 1
ATOM 4096 N N . THR B 1 194 ? 54.510 62.895 8.728 1.00 25.58 437 THR B N 1
ATOM 4097 C CA . THR B 1 194 ? 54.860 62.021 7.629 1.00 25.56 437 THR B CA 1
ATOM 4098 C C . THR B 1 194 ? 56.162 61.284 7.866 1.00 26.76 437 THR B C 1
ATOM 4099 O O . THR B 1 194 ? 56.278 60.059 7.663 1.00 26.13 437 THR B O 1
ATOM 4103 N N . THR B 1 195 ? 57.160 62.070 8.269 1.00 26.69 438 THR B N 1
ATOM 4104 C CA . THR B 1 195 ? 58.506 61.563 8.525 1.00 26.31 438 THR B CA 1
ATOM 4105 C C . THR B 1 195 ? 58.481 60.582 9.684 1.00 26.70 438 THR B C 1
ATOM 4106 O O . THR B 1 195 ? 59.193 59.544 9.652 1.00 26.46 438 THR B O 1
ATOM 4110 N N . ALA B 1 196 ? 57.630 60.863 10.693 1.00 26.64 439 ALA B N 1
ATOM 4111 C CA . ALA B 1 196 ? 57.458 59.925 11.808 1.00 26.70 439 ALA B CA 1
ATOM 4112 C C . ALA B 1 196 ? 56.831 58.620 11.425 1.00 25.80 439 ALA B C 1
ATOM 4113 O O . ALA B 1 196 ? 57.298 57.567 11.899 1.00 26.04 439 ALA B O 1
ATOM 4115 N N . ILE B 1 197 ? 55.786 58.657 10.579 1.00 25.10 440 ILE B N 1
ATOM 4116 C CA . ILE B 1 197 ? 55.205 57.447 10.035 1.00 25.88 440 ILE B CA 1
ATOM 4117 C C . ILE B 1 197 ? 56.269 56.622 9.306 1.00 24.82 440 ILE B C 1
ATOM 4118 O O . ILE B 1 197 ? 56.345 55.430 9.512 1.00 26.80 440 ILE B O 1
ATOM 4123 N N . GLU B 1 198 ? 57.091 57.255 8.474 1.00 23.75 441 GLU B N 1
ATOM 4124 C CA . GLU B 1 198 ? 58.205 56.601 7.800 1.00 26.99 441 GLU B CA 1
ATOM 4125 C C . GLU B 1 198 ? 59.116 55.915 8.768 1.00 27.56 441 GLU B C 1
ATOM 4126 O O . GLU B 1 198 ? 59.561 54.806 8.508 1.00 29.13 441 GLU B O 1
ATOM 4132 N N . ALA B 1 199 ? 59.395 56.553 9.899 1.00 27.88 442 ALA B N 1
ATOM 4133 C CA . ALA B 1 199 ? 60.271 55.926 10.876 1.00 27.31 442 ALA B CA 1
ATOM 4134 C C . ALA B 1 199 ? 59.698 54.628 11.447 1.00 26.54 442 ALA B C 1
ATOM 4135 O O . ALA B 1 199 ? 60.410 53.631 11.605 1.00 30.59 442 ALA B O 1
ATOM 4137 N N . ILE B 1 200 ? 58.404 54.637 11.726 1.00 25.41 443 ILE B N 1
ATOM 4138 C CA . ILE B 1 200 ? 57.698 53.434 12.210 1.00 26.16 443 ILE B CA 1
ATOM 4139 C C . ILE B 1 200 ? 57.718 52.343 11.144 1.00 27.40 443 ILE B C 1
ATOM 4140 O O . ILE B 1 200 ? 58.040 51.197 11.434 1.00 27.62 443 ILE B O 1
ATOM 4145 N N . VAL B 1 201 ? 57.357 52.710 9.907 1.00 27.52 444 VAL B N 1
ATOM 4146 C CA . VAL B 1 201 ? 57.388 51.754 8.804 1.00 30.00 444 VAL B CA 1
ATOM 4147 C C . VAL B 1 201 ? 58.774 51.121 8.615 1.00 30.52 444 VAL B C 1
ATOM 4148 O O . VAL B 1 201 ? 58.892 49.909 8.357 1.00 30.83 444 VAL B O 1
ATOM 4152 N N . ASP B 1 202 ? 59.824 51.925 8.748 1.00 29.43 445 ASP B N 1
ATOM 4153 C CA . ASP B 1 202 ? 61.189 51.450 8.577 1.00 32.88 445 ASP B CA 1
ATOM 4154 C C . ASP B 1 202 ? 61.567 50.514 9.758 1.00 31.82 445 ASP B C 1
ATOM 4155 O O . ASP B 1 202 ? 62.478 49.701 9.625 1.00 33.99 445 ASP B O 1
ATOM 4160 N N . ASP B 1 203 ? 60.846 50.622 10.878 1.00 30.83 446 ASP B N 1
ATOM 4161 C CA . ASP B 1 203 ? 61.006 49.751 12.068 1.00 30.24 446 ASP B CA 1
ATOM 4162 C C . ASP B 1 203 ? 60.027 48.574 12.051 1.00 30.58 446 ASP B C 1
ATOM 4163 O O . ASP B 1 203 ? 59.766 47.950 13.049 1.00 31.17 446 ASP B O 1
ATOM 4168 N N . ALA B 1 204 ? 59.467 48.259 10.878 1.00 30.03 447 ALA B N 1
ATOM 4169 C CA . ALA B 1 204 ? 58.716 47.031 10.726 1.00 31.17 447 ALA B CA 1
ATOM 4170 C C . ALA B 1 204 ? 59.317 45.790 11.437 1.00 33.32 447 ALA B C 1
ATOM 4171 O O . ALA B 1 204 ? 58.559 45.076 12.044 1.00 32.47 447 ALA B O 1
ATOM 4173 N N . PRO B 1 205 ? 60.631 45.522 11.305 1.00 32.18 448 PRO B N 1
ATOM 4174 C CA . PRO B 1 205 ? 61.208 44.371 12.036 1.00 35.57 448 PRO B CA 1
ATOM 4175 C C . PRO B 1 205 ? 60.981 44.418 13.535 1.00 35.89 448 PRO B C 1
ATOM 4176 O O . PRO B 1 205 ? 60.818 43.356 14.169 1.00 35.15 448 PRO B O 1
ATOM 4180 N N . ILE B 1 206 ? 60.982 45.601 14.133 1.00 35.03 449 ILE B N 1
ATOM 4181 C CA . ILE B 1 206 ? 60.774 45.695 15.577 1.00 34.96 449 ILE B CA 1
ATOM 4182 C C . ILE B 1 206 ? 59.316 45.391 15.882 1.00 35.50 449 ILE B C 1
ATOM 4183 O O . ILE B 1 206 ? 58.993 44.741 16.844 1.00 33.83 449 ILE B O 1
ATOM 4196 N N . GLU B 1 208 ? 57.441 43.388 14.104 1.00 32.49 451 GLU B N 1
ATOM 4197 C CA . GLU B 1 208 ? 57.267 41.935 13.984 1.00 34.32 451 GLU B CA 1
ATOM 4198 C C . GLU B 1 208 ? 57.719 41.252 15.289 1.00 34.15 451 GLU B C 1
ATOM 4199 O O . GLU B 1 208 ? 57.096 40.295 15.783 1.00 34.37 451 GLU B O 1
ATOM 4205 N N . GLN B 1 209 ? 58.803 41.767 15.861 1.00 34.43 452 GLN B N 1
ATOM 4206 C CA . GLN B 1 209 ? 59.335 41.183 17.089 1.00 35.82 452 GLN B CA 1
ATOM 4207 C C . GLN B 1 209 ? 58.373 41.367 18.284 1.00 34.91 452 GLN B C 1
ATOM 4208 O O . GLN B 1 209 ? 58.188 40.470 19.124 1.00 35.35 452 GLN B O 1
ATOM 4214 N N . ILE B 1 210 ? 57.795 42.553 18.382 1.00 33.19 453 ILE B N 1
ATOM 4215 C CA . ILE B 1 210 ? 56.784 42.835 19.412 1.00 33.98 453 ILE B CA 1
ATOM 4216 C C . ILE B 1 210 ? 55.621 41.842 19.307 1.00 34.91 453 ILE B C 1
ATOM 4217 O O . ILE B 1 210 ? 55.193 41.230 20.321 1.00 34.09 453 ILE B O 1
ATOM 4222 N N . ALA B 1 211 ? 55.140 41.631 18.085 1.00 34.36 454 ALA B N 1
ATOM 4223 C CA . ALA B 1 211 ? 54.113 40.599 17.880 1.00 35.26 454 ALA B CA 1
ATOM 4224 C C . ALA B 1 211 ? 54.552 39.235 18.412 1.00 36.43 454 ALA B C 1
ATOM 4225 O O . ALA B 1 211 ? 53.813 38.520 19.100 1.00 33.78 454 ALA B O 1
ATOM 4227 N N . THR B 1 212 ? 55.789 38.863 18.125 1.00 37.51 455 THR B N 1
ATOM 4228 C CA . THR B 1 212 ? 56.296 37.591 18.555 1.00 37.59 455 THR B CA 1
ATOM 4229 C C . THR B 1 212 ? 56.350 37.518 20.076 1.00 38.56 455 THR B C 1
ATOM 4230 O O . THR B 1 212 ? 56.001 36.502 20.678 1.00 41.17 455 THR B O 1
ATOM 4234 N N . ASP B 1 213 ? 56.854 38.581 20.684 1.00 37.53 456 ASP B N 1
ATOM 4235 C CA . ASP B 1 213 ? 57.071 38.618 22.131 1.00 38.38 456 ASP B CA 1
ATOM 4236 C C . ASP B 1 213 ? 55.785 38.694 22.951 1.00 38.36 456 ASP B C 1
ATOM 4237 O O . ASP B 1 213 ? 55.714 38.178 24.057 1.00 39.98 456 ASP B O 1
ATOM 4242 N N . PHE B 1 214 ? 54.740 39.264 22.386 1.00 34.53 457 PHE B N 1
ATOM 4243 C CA . PHE B 1 214 ? 53.528 39.540 23.172 1.00 34.53 457 PHE B CA 1
ATOM 4244 C C . PHE B 1 214 ? 52.284 38.771 22.750 1.00 35.76 457 PHE B C 1
ATOM 4245 O O . PHE B 1 214 ? 51.442 38.504 23.572 1.00 34.69 457 PHE B O 1
ATOM 4253 N N . LEU B 1 215 ? 52.168 38.454 21.462 1.00 35.98 458 LEU B N 1
ATOM 4254 C CA . LEU B 1 215 ? 50.912 38.052 20.871 1.00 35.39 458 LEU B CA 1
ATOM 4255 C C . LEU B 1 215 ? 50.923 36.665 20.190 1.00 37.37 458 LEU B C 1
ATOM 4256 O O . LEU B 1 215 ? 49.983 36.275 19.513 1.00 37.28 458 LEU B O 1
ATOM 4261 N N . GLU B 1 216 ? 51.963 35.900 20.403 1.00 38.74 459 GLU B N 1
ATOM 4262 C CA . GLU B 1 216 ? 52.087 34.607 19.728 1.00 43.13 459 GLU B CA 1
ATOM 4263 C C . GLU B 1 216 ? 51.020 33.558 20.117 1.00 42.40 459 GLU B C 1
ATOM 4264 O O . GLU B 1 216 ? 50.572 32.792 19.252 1.00 42.97 459 GLU B O 1
ATOM 4270 N N . THR B 1 217 ? 50.656 33.485 21.394 1.00 42.32 460 THR B N 1
ATOM 4271 C CA . THR B 1 217 ? 49.775 32.406 21.912 1.00 45.36 460 THR B CA 1
ATOM 4272 C C . THR B 1 217 ? 48.476 32.883 22.551 1.00 43.22 460 THR B C 1
ATOM 4273 O O . THR B 1 217 ? 47.559 32.076 22.750 1.00 44.85 460 THR B O 1
ATOM 4277 N N . THR B 1 218 ? 48.356 34.184 22.837 1.00 42.06 461 THR B N 1
ATOM 4278 C CA . THR B 1 218 ? 47.238 34.689 23.630 1.00 41.40 461 THR B CA 1
ATOM 4279 C C . THR B 1 218 ? 45.917 34.510 22.891 1.00 41.01 461 THR B C 1
ATOM 4280 O O . THR B 1 218 ? 45.898 34.544 21.655 1.00 40.07 461 THR B O 1
ATOM 4284 N N . ARG B 1 219 ? 44.823 34.368 23.623 1.00 40.43 462 ARG B N 1
ATOM 4285 C CA . ARG B 1 219 ? 43.517 34.461 23.002 1.00 42.01 462 ARG B CA 1
ATOM 4286 C C . ARG B 1 219 ? 42.918 35.858 23.120 1.00 38.37 462 ARG B C 1
ATOM 4287 O O . ARG B 1 219 ? 41.956 36.123 22.509 1.00 37.33 462 ARG B O 1
ATOM 4295 N N . ASN B 1 220 ? 43.528 36.704 23.924 1.00 36.28 463 ASN B N 1
ATOM 4296 C CA . ASN B 1 220 ? 43.041 38.056 24.148 1.00 33.15 463 ASN B CA 1
ATOM 4297 C C . ASN B 1 220 ? 44.159 39.108 24.283 1.00 33.40 463 ASN B C 1
ATOM 4298 O O . ASN B 1 220 ? 45.350 38.791 24.319 1.00 33.98 463 ASN B O 1
ATOM 4303 N N . ALA B 1 221 ? 43.751 40.374 24.287 1.00 31.12 464 ALA B N 1
ATOM 4304 C CA . ALA B 1 221 ? 44.684 41.468 24.485 1.00 30.88 464 ALA B CA 1
ATOM 4305 C C . ALA B 1 221 ? 43.909 42.684 24.884 1.00 28.95 464 ALA B C 1
ATOM 4306 O O . ALA B 1 221 ? 42.733 42.867 24.478 1.00 31.38 464 ALA B O 1
ATOM 4308 N N . PHE B 1 222 ? 44.537 43.504 25.694 1.00 29.95 465 PHE B N 1
ATOM 4309 C CA . PHE B 1 222 ? 43.923 44.744 26.142 1.00 28.50 465 PHE B CA 1
ATOM 4310 C C . PHE B 1 222 ? 44.779 45.903 25.731 1.00 28.11 465 PHE B C 1
ATOM 4311 O O . PHE B 1 222 ? 46.011 45.920 25.967 1.00 30.87 465 PHE B O 1
ATOM 4319 N N . PHE B 1 223 ? 44.130 46.837 25.032 1.00 26.32 466 PHE B N 1
ATOM 4320 C CA . PHE B 1 223 ? 44.765 48.081 24.580 1.00 26.04 466 PHE B CA 1
ATOM 4321 C C . PHE B 1 223 ? 44.237 49.182 25.510 1.00 27.58 466 PHE B C 1
ATOM 4322 O O . PHE B 1 223 ? 43.004 49.350 25.664 1.00 26.11 466 PHE B O 1
ATOM 4330 N N . ILE B 1 224 ? 45.150 49.871 26.194 1.00 26.37 467 ILE B N 1
ATOM 4331 C CA . ILE B 1 224 ? 44.729 50.905 27.131 1.00 26.62 467 ILE B CA 1
ATOM 4332 C C . ILE B 1 224 ? 45.417 52.231 26.843 1.00 26.63 467 ILE B C 1
ATOM 4333 O O . ILE B 1 224 ? 46.567 52.297 26.357 1.00 27.60 467 ILE B O 1
ATOM 4338 N N . GLY B 1 225 ? 44.703 53.307 27.118 1.00 26.93 468 GLY B N 1
ATOM 4339 C CA . GLY B 1 225 ? 45.247 54.656 26.989 1.00 24.45 468 GLY B CA 1
ATOM 4340 C C . GLY B 1 225 ? 44.305 55.584 27.715 1.00 25.64 468 GLY B C 1
ATOM 4341 O O . GLY B 1 225 ? 43.184 55.190 28.032 1.00 26.55 468 GLY B O 1
ATOM 4342 N N . ARG B 1 226 ? 44.749 56.829 27.858 1.00 24.86 469 ARG B N 1
ATOM 4343 C CA . ARG B 1 226 ? 43.875 57.868 28.353 1.00 26.13 469 ARG B CA 1
ATOM 4344 C C . ARG B 1 226 ? 43.761 58.975 27.272 1.00 26.72 469 ARG B C 1
ATOM 4345 O O . ARG B 1 226 ? 44.681 59.197 26.424 1.00 27.64 469 ARG B O 1
ATOM 4353 N N . THR B 1 227 ? 42.647 59.687 27.361 1.00 26.23 470 THR B N 1
ATOM 4354 C CA . THR B 1 227 ? 42.321 60.791 26.503 1.00 26.57 470 THR B CA 1
ATOM 4355 C C . THR B 1 227 ? 42.552 60.510 25.012 1.00 25.39 470 THR B C 1
ATOM 4356 O O . THR B 1 227 ? 41.945 59.562 24.465 1.00 27.40 470 THR B O 1
ATOM 4360 N N . ILE B 1 228 ? 43.433 61.281 24.375 1.00 26.66 471 ILE B N 1
ATOM 4361 C CA . ILE B 1 228 ? 43.757 61.109 22.915 1.00 28.28 471 ILE B CA 1
ATOM 4362 C C . ILE B 1 228 ? 44.169 59.662 22.647 1.00 28.61 471 ILE B C 1
ATOM 4363 O O . ILE B 1 228 ? 43.790 59.032 21.633 1.00 27.12 471 ILE B O 1
ATOM 4368 N N . ASP B 1 229 ? 44.880 59.055 23.607 1.00 25.47 472 ASP B N 1
ATOM 4369 C CA . ASP B 1 229 ? 45.342 57.677 23.457 1.00 25.16 472 ASP B CA 1
ATOM 4370 C C . ASP B 1 229 ? 44.271 56.616 23.618 1.00 26.06 472 ASP B C 1
ATOM 4371 O O . ASP B 1 229 ? 44.476 55.497 23.176 1.00 24.72 472 ASP B O 1
ATOM 4376 N N . TYR B 1 230 ? 43.183 56.928 24.354 1.00 24.42 473 TYR B N 1
ATOM 4377 C CA . TYR B 1 230 ? 42.087 55.993 24.510 1.00 24.07 473 TYR B CA 1
ATOM 4378 C C . TYR B 1 230 ? 41.430 55.813 23.153 1.00 22.92 473 TYR B C 1
ATOM 4379 O O . TYR B 1 230 ? 41.130 54.666 22.709 1.00 23.58 473 TYR B O 1
ATOM 4388 N N . ASN B 1 231 ? 41.300 56.905 22.438 1.00 24.21 474 ASN B N 1
ATOM 4389 C CA . ASN B 1 231 ? 40.669 56.802 21.074 1.00 25.42 474 ASN B CA 1
ATOM 4390 C C . ASN B 1 231 ? 41.438 55.848 20.155 1.00 25.20 474 ASN B C 1
ATOM 4391 O O . ASN B 1 231 ? 40.893 55.025 19.413 1.00 25.89 474 ASN B O 1
ATOM 4396 N N . VAL B 1 232 ? 42.763 55.985 20.163 1.00 23.30 475 VAL B N 1
ATOM 4397 C CA . VAL B 1 232 ? 43.609 55.126 19.342 1.00 23.78 475 VAL B CA 1
ATOM 4398 C C . VAL B 1 232 ? 43.596 53.686 19.808 1.00 25.15 475 VAL B C 1
ATOM 4399 O O . VAL B 1 232 ? 43.653 52.760 18.979 1.00 24.17 475 VAL B O 1
ATOM 4403 N N . SER B 1 233 ? 43.463 53.499 21.114 1.00 23.67 476 SER B N 1
ATOM 4404 C CA . SER B 1 233 ? 43.329 52.160 21.685 1.00 23.48 476 SER B CA 1
ATOM 4405 C C . SER B 1 233 ? 42.184 51.334 21.097 1.00 24.04 476 SER B C 1
ATOM 4406 O O . SER B 1 233 ? 42.317 50.123 20.786 1.00 23.64 476 SER B O 1
ATOM 4409 N N . LEU B 1 234 ? 41.074 52.051 20.894 1.00 22.95 477 LEU B N 1
ATOM 4410 C CA . LEU B 1 234 ? 39.900 51.447 20.278 1.00 25.12 477 LEU B CA 1
ATOM 4411 C C . LEU B 1 234 ? 40.232 50.974 18.876 1.00 24.75 477 LEU B C 1
ATOM 4412 O O . LEU B 1 234 ? 39.798 49.897 18.446 1.00 24.93 477 LEU B O 1
ATOM 4417 N N . GLU B 1 235 ? 40.913 51.814 18.098 1.00 22.62 478 GLU B N 1
ATOM 4418 C CA . GLU B 1 235 ? 41.280 51.411 16.761 1.00 24.57 478 GLU B CA 1
ATOM 4419 C C . GLU B 1 235 ? 42.299 50.247 16.703 1.00 24.02 478 GLU B C 1
ATOM 4420 O O . GLU B 1 235 ? 42.176 49.367 15.861 1.00 26.01 478 GLU B O 1
ATOM 4426 N N . GLY B 1 236 ? 43.334 50.287 17.566 1.00 25.77 479 GLY B N 1
ATOM 4427 C CA . GLY B 1 236 ? 44.259 49.169 17.610 1.00 26.81 479 GLY B CA 1
ATOM 4428 C C . GLY B 1 236 ? 43.594 47.831 17.954 1.00 25.12 479 GLY B C 1
ATOM 4429 O O . GLY B 1 236 ? 43.871 46.808 17.338 1.00 27.42 479 GLY B O 1
ATOM 4430 N N . ALA B 1 237 ? 42.696 47.859 18.924 1.00 27.33 480 ALA B N 1
ATOM 4431 C CA . ALA B 1 237 ? 41.889 46.687 19.272 1.00 26.12 480 ALA B CA 1
ATOM 4432 C C . ALA B 1 237 ? 41.032 46.189 18.078 1.00 28.01 480 ALA B C 1
ATOM 4433 O O . ALA B 1 237 ? 40.996 45.013 17.761 1.00 27.42 480 ALA B O 1
ATOM 4435 N N . LEU B 1 238 ? 40.385 47.124 17.375 1.00 26.40 481 LEU B N 1
ATOM 4436 C CA . LEU B 1 238 ? 39.662 46.741 16.176 1.00 27.36 481 LEU B CA 1
ATOM 4437 C C . LEU B 1 238 ? 40.584 46.089 15.157 1.00 27.43 481 LEU B C 1
ATOM 4438 O O . LEU B 1 238 ? 40.217 45.067 14.562 1.00 28.54 481 LEU B O 1
ATOM 4443 N N . LYS B 1 239 ? 41.741 46.680 14.870 1.00 26.45 482 LYS B N 1
ATOM 4444 C CA . LYS B 1 239 ? 42.654 46.118 13.867 1.00 29.85 482 LYS B CA 1
ATOM 4445 C C . LYS B 1 239 ? 43.071 44.690 14.250 1.00 30.38 482 LYS B C 1
ATOM 4446 O O . LYS B 1 239 ? 43.063 43.806 13.429 1.00 30.16 482 LYS B O 1
ATOM 4452 N N . LEU B 1 240 ? 43.423 44.479 15.508 1.00 29.22 483 LEU B N 1
ATOM 4453 C CA . LEU B 1 240 ? 43.985 43.216 15.934 1.00 30.62 483 LEU B CA 1
ATOM 4454 C C . LEU B 1 240 ? 42.874 42.145 15.844 1.00 32.83 483 LEU B C 1
ATOM 4455 O O . LEU B 1 240 ? 43.123 41.048 15.387 1.00 34.89 483 LEU B O 1
ATOM 4460 N N . LYS B 1 241 ? 41.628 42.504 16.200 1.00 31.24 484 LYS B N 1
ATOM 4461 C CA . LYS B 1 241 ? 40.476 41.581 16.107 1.00 35.70 484 LYS B CA 1
ATOM 4462 C C . LYS B 1 241 ? 40.147 41.212 14.685 1.00 37.80 484 LYS B C 1
ATOM 4463 O O . LYS B 1 241 ? 39.987 40.031 14.364 1.00 38.73 484 LYS B O 1
ATOM 4469 N N . GLU B 1 242 ? 40.003 42.245 13.855 1.00 33.42 485 GLU B N 1
ATOM 4470 C CA . GLU B 1 242 ? 39.634 42.128 12.444 1.00 37.84 485 GLU B CA 1
ATOM 4471 C C . GLU B 1 242 ? 40.470 41.094 11.705 1.00 37.32 485 GLU B C 1
ATOM 4472 O O . GLU B 1 242 ? 39.923 40.328 10.913 1.00 39.36 485 GLU B O 1
ATOM 4478 N N . ILE B 1 243 ? 41.783 41.074 11.969 1.00 36.11 486 ILE B N 1
ATOM 4479 C CA . ILE B 1 243 ? 42.697 40.263 11.186 1.00 39.04 486 ILE B CA 1
ATOM 4480 C C . ILE B 1 243 ? 43.369 39.075 11.883 1.00 39.56 486 ILE B C 1
ATOM 4481 O O . ILE B 1 243 ? 43.796 38.103 11.202 1.00 38.52 486 ILE B O 1
ATOM 4486 N N . SER B 1 244 ? 43.532 39.140 13.195 1.00 37.67 487 SER B N 1
ATOM 4487 C CA . SER B 1 244 ? 44.131 37.972 13.937 1.00 37.56 487 SER B CA 1
ATOM 4488 C C . SER B 1 244 ? 43.125 37.108 14.702 1.00 38.39 487 SER B C 1
ATOM 4489 O O . SER B 1 244 ? 43.465 36.008 15.142 1.00 39.51 487 SER B O 1
ATOM 4492 N N . TYR B 1 245 ? 41.896 37.620 14.891 1.00 38.74 488 TYR B N 1
ATOM 4493 C CA . TYR B 1 245 ? 40.845 36.964 15.736 1.00 40.98 488 TYR B CA 1
ATOM 4494 C C . TYR B 1 245 ? 41.201 36.813 17.205 1.00 41.25 488 TYR B C 1
ATOM 4495 O O . TYR B 1 245 ? 40.570 36.011 17.911 1.00 43.82 488 TYR B O 1
ATOM 4504 N N . ILE B 1 246 ? 42.211 37.554 17.667 1.00 38.28 489 ILE B N 1
ATOM 4505 C CA . ILE B 1 246 ? 42.483 37.740 19.090 1.00 37.47 489 ILE B CA 1
ATOM 4506 C C . ILE B 1 246 ? 41.324 38.617 19.590 1.00 34.83 489 ILE B C 1
ATOM 4507 O O . ILE B 1 246 ? 40.906 39.538 18.896 1.00 34.42 489 ILE B O 1
ATOM 4512 N N . GLN B 1 247 ? 40.781 38.254 20.758 1.00 33.35 490 GLN B N 1
ATOM 4513 C CA . GLN B 1 247 ? 39.684 39.027 21.357 1.00 32.36 490 GLN B CA 1
ATOM 4514 C C . GLN B 1 247 ? 40.318 40.217 22.055 1.00 31.65 490 GLN B C 1
ATOM 4515 O O . GLN B 1 247 ? 40.585 40.242 23.277 1.00 31.18 490 GLN B O 1
ATOM 4521 N N . ALA B 1 248 ? 40.548 41.223 21.223 1.00 33.04 491 ALA B N 1
ATOM 4522 C CA . ALA B 1 248 ? 41.211 42.432 21.638 1.00 30.79 491 ALA B CA 1
ATOM 4523 C C . ALA B 1 248 ? 40.118 43.434 22.034 1.00 29.88 491 ALA B C 1
ATOM 4524 O O . ALA B 1 248 ? 39.082 43.540 21.384 1.00 32.01 491 ALA B O 1
ATOM 4526 N N . GLU B 1 249 ? 40.398 44.174 23.089 1.00 27.92 492 GLU B N 1
ATOM 4527 C CA . GLU B 1 249 ? 39.471 45.160 23.612 1.00 27.86 492 GLU B CA 1
ATOM 4528 C C . GLU B 1 249 ? 40.253 46.388 24.056 1.00 27.62 492 GLU B C 1
ATOM 4529 O O . GLU B 1 249 ? 41.344 46.284 24.654 1.00 28.09 492 GLU B O 1
ATOM 4535 N N . GLY B 1 250 ? 39.679 47.554 23.801 1.00 26.78 493 GLY B N 1
ATOM 4536 C CA . GLY B 1 250 ? 40.270 48.829 24.171 1.00 24.12 493 GLY B CA 1
ATOM 4537 C C . GLY B 1 250 ? 39.545 49.457 25.344 1.00 26.23 493 GLY B C 1
ATOM 4538 O O . GLY B 1 250 ? 38.320 49.389 25.438 1.00 28.41 493 GLY B O 1
ATOM 4539 N N . PHE B 1 251 ? 40.302 49.865 26.356 1.00 26.89 494 PHE B N 1
ATOM 4540 C CA . PHE B 1 251 ? 39.755 50.461 27.591 1.00 26.98 494 PHE B CA 1
ATOM 4541 C C . PHE B 1 251 ? 40.429 51.779 27.930 1.00 25.64 494 PHE B C 1
ATOM 4542 O O . PHE B 1 251 ? 41.622 51.991 27.719 1.00 26.04 494 PHE B O 1
ATOM 4550 N N . ALA B 1 252 ? 39.630 52.692 28.463 1.00 26.99 495 ALA B N 1
ATOM 4551 C CA . ALA B 1 252 ? 40.185 53.893 29.051 1.00 27.51 495 ALA B CA 1
ATOM 4552 C C . ALA B 1 252 ? 40.920 53.507 30.338 1.00 29.23 495 ALA B C 1
ATOM 4553 O O . ALA B 1 252 ? 40.416 52.701 31.124 1.00 29.27 495 ALA B O 1
ATOM 4555 N N . GLY B 1 253 ? 42.097 54.081 30.553 1.00 29.40 496 GLY B N 1
ATOM 4556 C CA . GLY B 1 253 ? 43.002 53.671 31.644 1.00 31.27 496 GLY B CA 1
ATOM 4557 C C . GLY B 1 253 ? 42.331 53.741 32.999 1.00 30.21 496 GLY B C 1
ATOM 4558 O O . GLY B 1 253 ? 42.404 52.810 33.820 1.00 32.33 496 GLY B O 1
ATOM 4559 N N . GLY B 1 254 ? 41.596 54.819 33.216 1.00 32.83 497 GLY B N 1
ATOM 4560 C CA . GLY B 1 254 ? 40.938 55.032 34.494 1.00 33.56 497 GLY B CA 1
ATOM 4561 C C . GLY B 1 254 ? 39.680 54.205 34.728 1.00 33.10 497 GLY B C 1
ATOM 4562 O O . GLY B 1 254 ? 39.096 54.245 35.817 1.00 32.73 497 GLY B O 1
ATOM 4563 N N . GLU B 1 255 ? 39.262 53.415 33.725 1.00 32.00 498 GLU B N 1
ATOM 4564 C CA . GLU B 1 255 ? 38.098 52.545 33.842 1.00 34.07 498 GLU B CA 1
ATOM 4565 C C . GLU B 1 255 ? 38.445 51.054 34.043 1.00 34.61 498 GLU B C 1
ATOM 4566 O O . GLU B 1 255 ? 37.561 50.218 34.247 1.00 34.28 498 GLU B O 1
ATOM 4572 N N . LEU B 1 256 ? 39.698 50.701 34.013 1.00 34.43 499 LEU B N 1
ATOM 4573 C CA . LEU B 1 256 ? 40.072 49.289 34.225 1.00 36.34 499 LEU B CA 1
ATOM 4574 C C . LEU B 1 256 ? 39.546 48.708 35.526 1.00 39.71 499 LEU B C 1
ATOM 4575 O O . LEU B 1 256 ? 39.223 47.502 35.624 1.00 38.56 499 LEU B O 1
ATOM 4580 N N . LYS B 1 257 ? 39.477 49.563 36.538 1.00 38.79 500 LYS B N 1
ATOM 4581 C CA . LYS B 1 257 ? 39.011 49.151 37.863 1.00 49.44 500 LYS B CA 1
ATOM 4582 C C . LYS B 1 257 ? 37.661 48.393 37.857 1.00 51.89 500 LYS B C 1
ATOM 4583 O O . LYS B 1 257 ? 37.392 47.573 38.763 1.00 55.89 500 LYS B O 1
ATOM 4589 N N . HIS B 1 258 ? 36.804 48.719 36.880 1.00 48.70 501 HIS B N 1
ATOM 4590 C CA . HIS B 1 258 ? 35.458 48.131 36.757 1.00 46.71 501 HIS B CA 1
ATOM 4591 C C . HIS B 1 258 ? 35.479 46.860 35.936 1.00 48.79 501 HIS B C 1
ATOM 4592 O O . HIS B 1 258 ? 35.213 46.852 34.730 1.00 46.48 501 HIS B O 1
ATOM 4599 N N . GLY B 1 259 ? 35.847 45.770 36.587 1.00 44.28 502 GLY B N 1
ATOM 4600 C CA . GLY B 1 259 ? 35.679 44.453 36.004 1.00 49.73 502 GLY B CA 1
ATOM 4601 C C . GLY B 1 259 ? 36.837 43.951 35.235 1.00 50.97 502 GLY B C 1
ATOM 4602 O O . GLY B 1 259 ? 37.200 42.766 35.308 1.00 51.54 502 GLY B O 1
ATOM 4603 N N . THR B 1 260 ? 37.468 44.836 34.486 1.00 46.72 503 THR B N 1
ATOM 4604 C CA . THR B 1 260 ? 38.508 44.339 33.603 1.00 46.87 503 THR B CA 1
ATOM 4605 C C . THR B 1 260 ? 39.790 43.944 34.380 1.00 47.63 503 THR B C 1
ATOM 4606 O O . THR B 1 260 ? 40.427 42.941 34.045 1.00 50.93 503 THR B O 1
ATOM 4610 N N . ILE B 1 261 ? 40.150 44.688 35.439 1.00 47.25 504 ILE B N 1
ATOM 4611 C CA . ILE B 1 261 ? 41.415 44.419 36.183 1.00 48.84 504 ILE B CA 1
ATOM 4612 C C . ILE B 1 261 ? 41.456 42.959 36.661 1.00 47.52 504 ILE B C 1
ATOM 4613 O O . ILE B 1 261 ? 42.493 42.334 36.616 1.00 45.98 504 ILE B O 1
ATOM 4618 N N . ALA B 1 262 ? 40.298 42.474 37.123 1.00 47.01 505 ALA B N 1
ATOM 4619 C CA . ALA B 1 262 ? 40.029 41.066 37.464 1.00 49.81 505 ALA B CA 1
ATOM 4620 C C . ALA B 1 262 ? 40.456 40.062 36.394 1.00 52.91 505 ALA B C 1
ATOM 4621 O O . ALA B 1 262 ? 40.889 38.949 36.706 1.00 57.43 505 ALA B O 1
ATOM 4623 N N . LEU B 1 263 ? 40.311 40.443 35.124 1.00 46.37 506 LEU B N 1
ATOM 4624 C CA . LEU B 1 263 ? 40.574 39.539 34.013 1.00 44.86 506 LEU B CA 1
ATOM 4625 C C . LEU B 1 263 ? 42.087 39.310 33.801 1.00 42.37 506 LEU B C 1
ATOM 4626 O O . LEU B 1 263 ? 42.468 38.386 33.087 1.00 42.22 506 LEU B O 1
ATOM 4631 N N . ILE B 1 264 ? 42.936 40.141 34.403 1.00 37.86 507 ILE B N 1
ATOM 4632 C CA . ILE B 1 264 ? 44.376 39.998 34.163 1.00 39.40 507 ILE B CA 1
ATOM 4633 C C . ILE B 1 264 ? 44.902 38.676 34.764 1.00 40.54 507 ILE B C 1
ATOM 4634 O O . ILE B 1 264 ? 44.518 38.302 35.876 1.00 40.63 507 ILE B O 1
ATOM 4639 N N . GLU B 1 265 ? 45.709 37.949 33.999 1.00 42.19 508 GLU B N 1
ATOM 4640 C CA . GLU B 1 265 ? 46.387 36.729 34.477 1.00 47.08 508 GLU B CA 1
ATOM 4641 C C . GLU B 1 265 ? 47.858 36.876 34.180 1.00 44.13 508 GLU B C 1
ATOM 4642 O O . GLU B 1 265 ? 48.266 37.810 33.479 1.00 41.17 508 GLU B O 1
ATOM 4648 N N A ASP B 1 266 ? 48.660 35.927 34.661 0.50 45.15 509 ASP B N 1
ATOM 4649 N N B ASP B 1 266 ? 48.656 35.925 34.679 0.50 44.99 509 ASP B N 1
ATOM 4650 C CA A ASP B 1 266 ? 50.078 35.965 34.384 0.50 45.54 509 ASP B CA 1
ATOM 4651 C CA B ASP B 1 266 ? 50.061 35.918 34.345 0.50 45.38 509 ASP B CA 1
ATOM 4652 C C A ASP B 1 266 ? 50.327 35.765 32.901 0.50 44.90 509 ASP B C 1
ATOM 4653 C C B ASP B 1 266 ? 50.171 35.829 32.851 0.50 44.78 509 ASP B C 1
ATOM 4654 O O A ASP B 1 266 ? 50.072 34.685 32.368 0.50 46.76 509 ASP B O 1
ATOM 4655 O O B ASP B 1 266 ? 49.623 34.902 32.257 0.50 46.64 509 ASP B O 1
ATOM 4664 N N . GLY B 1 267 ? 50.828 36.809 32.236 1.00 43.87 510 GLY B N 1
ATOM 4665 C CA . GLY B 1 267 ? 51.105 36.768 30.790 1.00 41.64 510 GLY B CA 1
ATOM 4666 C C . GLY B 1 267 ? 50.126 37.587 29.885 1.00 40.66 510 GLY B C 1
ATOM 4667 O O . GLY B 1 267 ? 50.377 37.767 28.685 1.00 40.04 510 GLY B O 1
ATOM 4668 N N . THR B 1 268 ? 49.025 38.080 30.451 1.00 39.39 511 THR B N 1
ATOM 4669 C CA . THR B 1 268 ? 48.054 38.794 29.657 1.00 38.51 511 THR B CA 1
ATOM 4670 C C . THR B 1 268 ? 48.744 40.010 29.030 1.00 35.25 511 THR B C 1
ATOM 4671 O O . THR B 1 268 ? 49.299 40.856 29.765 1.00 34.97 511 THR B O 1
ATOM 4675 N N . PRO B 1 269 ? 48.731 40.116 27.685 1.00 34.38 512 PRO B N 1
ATOM 4676 C CA . PRO B 1 269 ? 49.383 41.268 27.041 1.00 33.45 512 PRO B CA 1
ATOM 4677 C C . PRO B 1 269 ? 48.518 42.503 27.134 1.00 31.50 512 PRO B C 1
ATOM 4678 O O . PRO B 1 269 ? 47.291 42.425 26.819 1.00 31.53 512 PRO B O 1
ATOM 4682 N N . VAL B 1 270 ? 49.101 43.583 27.636 1.00 31.07 513 VAL B N 1
ATOM 4683 C CA . VAL B 1 270 ? 48.446 44.872 27.736 1.00 31.03 513 VAL B CA 1
ATOM 4684 C C . VAL B 1 270 ? 49.301 45.857 26.943 1.00 33.34 513 VAL B C 1
ATOM 4685 O O . VAL B 1 270 ? 50.467 46.091 27.270 1.00 32.89 513 VAL B O 1
ATOM 4689 N N . VAL B 1 271 ? 48.738 46.393 25.865 1.00 29.36 514 VAL B N 1
ATOM 4690 C CA . VAL B 1 271 ? 49.412 47.368 25.041 1.00 28.70 514 VAL B CA 1
ATOM 4691 C C . VAL B 1 271 ? 48.929 48.708 25.520 1.00 30.03 514 VAL B C 1
ATOM 4692 O O . VAL B 1 271 ? 47.771 49.063 25.369 1.00 28.77 514 VAL B O 1
ATOM 4696 N N . ALA B 1 272 ? 49.853 49.476 26.080 1.00 27.10 515 ALA B N 1
ATOM 4697 C CA . ALA B 1 272 ? 49.538 50.769 26.678 1.00 26.39 515 ALA B CA 1
ATOM 4698 C C . ALA B 1 272 ? 50.171 51.896 25.881 1.00 29.66 515 ALA B C 1
ATOM 4699 O O . ALA B 1 272 ? 51.375 51.900 25.616 1.00 29.27 515 ALA B O 1
ATOM 4701 N N . LEU B 1 273 ? 49.352 52.853 25.494 1.00 26.22 516 LEU B N 1
ATOM 4702 C CA . LEU B 1 273 ? 49.807 54.051 24.798 1.00 26.59 516 LEU B CA 1
ATOM 4703 C C . LEU B 1 273 ? 49.984 55.184 25.773 1.00 27.31 516 LEU B C 1
ATOM 4704 O O . LEU B 1 273 ? 49.072 55.475 26.550 1.00 27.28 516 LEU B O 1
ATOM 4709 N N . ALA B 1 274 ? 51.126 55.863 25.669 1.00 26.43 517 ALA B N 1
ATOM 4710 C CA . ALA B 1 274 ? 51.453 57.026 26.510 1.00 26.67 517 ALA B CA 1
ATOM 4711 C C . ALA B 1 274 ? 52.090 58.128 25.632 1.00 27.47 517 ALA B C 1
ATOM 4712 O O . ALA B 1 274 ? 53.328 58.219 25.500 1.00 29.63 517 ALA B O 1
ATOM 4714 N N . THR B 1 275 ? 51.222 58.900 24.963 1.00 26.43 518 THR B N 1
ATOM 4715 C CA . THR B 1 275 ? 51.654 60.035 24.118 1.00 28.20 518 THR B CA 1
ATOM 4716 C C . THR B 1 275 ? 51.227 61.410 24.597 1.00 30.34 518 THR B C 1
ATOM 4717 O O . THR B 1 275 ? 51.518 62.410 23.927 1.00 29.80 518 THR B O 1
ATOM 4721 N N . GLN B 1 276 ? 50.589 61.487 25.785 1.00 27.33 519 GLN B N 1
ATOM 4722 C CA . GLN B 1 276 ? 49.962 62.716 26.269 1.00 31.24 519 GLN B CA 1
ATOM 4723 C C . GLN B 1 276 ? 50.590 63.077 27.598 1.00 31.03 519 GLN B C 1
ATOM 4724 O O . GLN B 1 276 ? 50.557 62.292 28.542 1.00 33.22 519 GLN B O 1
ATOM 4730 N N A GLU B 1 277 ? 51.160 64.274 27.711 0.50 30.53 520 GLU B N 1
ATOM 4731 N N B GLU B 1 277 ? 51.121 64.275 27.685 0.50 30.17 520 GLU B N 1
ATOM 4732 C CA A GLU B 1 277 ? 51.849 64.670 28.958 0.50 32.87 520 GLU B CA 1
ATOM 4733 C CA B GLU B 1 277 ? 51.814 64.655 28.883 0.50 32.22 520 GLU B CA 1
ATOM 4734 C C A GLU B 1 277 ? 50.979 64.615 30.220 0.50 31.91 520 GLU B C 1
ATOM 4735 C C B GLU B 1 277 ? 50.968 64.584 30.172 0.50 31.70 520 GLU B C 1
ATOM 4736 O O A GLU B 1 277 ? 51.428 64.154 31.286 0.50 32.98 520 GLU B O 1
ATOM 4737 O O B GLU B 1 277 ? 51.418 64.047 31.194 0.50 33.76 520 GLU B O 1
ATOM 4748 N N . ASN B 1 278 ? 49.765 65.150 30.136 1.00 29.83 521 ASN B N 1
ATOM 4749 C CA . ASN B 1 278 ? 48.981 65.305 31.342 1.00 31.79 521 ASN B CA 1
ATOM 4750 C C . ASN B 1 278 ? 48.550 64.028 31.976 1.00 30.58 521 ASN B C 1
ATOM 4751 O O . ASN B 1 278 ? 48.317 64.047 33.158 1.00 31.59 521 ASN B O 1
ATOM 4756 N N . VAL B 1 279 ? 48.529 62.936 31.199 1.00 28.10 522 VAL B N 1
ATOM 4757 C CA . VAL B 1 279 ? 48.069 61.631 31.697 1.00 29.16 522 VAL B CA 1
ATOM 4758 C C . VAL B 1 279 ? 49.173 60.581 31.613 1.00 30.83 522 VAL B C 1
ATOM 4759 O O . VAL B 1 279 ? 48.937 59.414 31.820 1.00 31.28 522 VAL B O 1
ATOM 4763 N N . ASN B 1 280 ? 50.397 61.030 31.367 1.00 30.84 523 ASN B N 1
ATOM 4764 C CA . ASN B 1 280 ? 51.542 60.135 31.275 1.00 30.28 523 ASN B CA 1
ATOM 4765 C C . ASN B 1 280 ? 51.758 59.385 32.570 1.00 31.22 523 ASN B C 1
ATOM 4766 O O . ASN B 1 280 ? 51.761 58.144 32.586 1.00 28.68 523 ASN B O 1
ATOM 4771 N N . LEU B 1 281 ? 51.852 60.098 33.696 1.00 30.67 524 LEU B N 1
ATOM 4772 C CA . LEU B 1 281 ? 51.960 59.379 34.928 1.00 33.23 524 LEU B CA 1
ATOM 4773 C C . LEU B 1 281 ? 50.745 58.525 35.277 1.00 31.59 524 LEU B C 1
ATOM 4774 O O . LEU B 1 281 ? 50.906 57.388 35.837 1.00 32.87 524 LEU B O 1
ATOM 4779 N N . SER B 1 282 ? 49.541 59.031 34.990 1.00 31.78 525 SER B N 1
ATOM 4780 C CA . SER B 1 282 ? 48.330 58.272 35.244 1.00 31.48 525 SER B CA 1
ATOM 4781 C C . SER B 1 282 ? 48.247 56.959 34.510 1.00 28.90 525 SER B C 1
ATOM 4782 O O . SER B 1 282 ? 47.914 55.907 35.119 1.00 28.79 525 SER B O 1
ATOM 4785 N N . ILE B 1 283 ? 48.510 56.999 33.204 1.00 27.31 526 ILE B N 1
ATOM 4786 C CA . ILE B 1 283 ? 48.412 55.741 32.415 1.00 27.23 526 ILE B CA 1
ATOM 4787 C C . ILE B 1 283 ? 49.521 54.813 32.900 1.00 27.74 526 ILE B C 1
ATOM 4788 O O . ILE B 1 283 ? 49.313 53.621 33.023 1.00 26.84 526 ILE B O 1
ATOM 4793 N N . ARG B 1 284 ? 50.677 55.352 33.265 1.00 29.47 527 ARG B N 1
ATOM 4794 C CA . ARG B 1 284 ? 51.751 54.462 33.782 1.00 30.28 527 ARG B CA 1
ATOM 4795 C C . ARG B 1 284 ? 51.420 53.804 35.113 1.00 31.47 527 ARG B C 1
ATOM 4796 O O . ARG B 1 284 ? 51.803 52.652 35.387 1.00 31.31 527 ARG B O 1
ATOM 4804 N N . GLY B 1 285 ? 50.655 54.517 35.938 1.00 31.42 528 GLY B N 1
ATOM 4805 C CA . GLY B 1 285 ? 50.047 53.958 37.117 1.00 32.45 528 GLY B CA 1
ATOM 4806 C C . GLY B 1 285 ? 49.084 52.845 36.865 1.00 31.19 528 GLY B C 1
ATOM 4807 O O . GLY B 1 285 ? 49.084 51.844 37.588 1.00 32.92 528 GLY B O 1
ATOM 4808 N N . ASN B 1 286 ? 48.231 52.985 35.838 1.00 29.66 529 ASN B N 1
ATOM 4809 C CA . ASN B 1 286 ? 47.395 51.913 35.465 1.00 29.60 529 ASN B CA 1
ATOM 4810 C C . ASN B 1 286 ? 48.171 50.690 35.013 1.00 29.28 529 ASN B C 1
ATOM 4811 O O . ASN B 1 286 ? 47.761 49.561 35.277 1.00 29.94 529 ASN B O 1
ATOM 4816 N N . VAL B 1 287 ? 49.264 50.902 34.301 1.00 30.93 530 VAL B N 1
ATOM 4817 C CA . VAL B 1 287 ? 50.101 49.817 33.860 1.00 30.24 530 VAL B CA 1
ATOM 4818 C C . VAL B 1 287 ? 50.703 49.124 35.118 1.00 31.91 530 VAL B C 1
ATOM 4819 O O . VAL B 1 287 ? 50.772 47.897 35.183 1.00 32.01 530 VAL B O 1
ATOM 4823 N N . LYS B 1 288 ? 51.163 49.887 36.095 1.00 32.80 531 LYS B N 1
ATOM 4824 C CA . LYS B 1 288 ? 51.722 49.252 37.292 1.00 34.83 531 LYS B CA 1
ATOM 4825 C C . LYS B 1 288 ? 50.691 48.354 38.006 1.00 33.18 531 LYS B C 1
ATOM 4826 O O . LYS B 1 288 ? 51.063 47.317 38.576 1.00 35.31 531 LYS B O 1
ATOM 4832 N N A GLU B 1 289 ? 49.424 48.761 37.972 0.50 33.30 532 GLU B N 1
ATOM 4833 N N B GLU B 1 289 ? 49.414 48.761 38.009 0.50 31.97 532 GLU B N 1
ATOM 4834 C CA A GLU B 1 289 ? 48.343 48.005 38.557 0.50 34.87 532 GLU B CA 1
ATOM 4835 C CA B GLU B 1 289 ? 48.342 47.948 38.576 0.50 32.81 532 GLU B CA 1
ATOM 4836 C C A GLU B 1 289 ? 48.054 46.684 37.834 0.50 35.06 532 GLU B C 1
ATOM 4837 C C B GLU B 1 289 ? 48.165 46.628 37.836 0.50 34.10 532 GLU B C 1
ATOM 4838 O O A GLU B 1 289 ? 47.756 45.678 38.489 0.50 35.04 532 GLU B O 1
ATOM 4839 O O B GLU B 1 289 ? 48.048 45.572 38.469 0.50 34.75 532 GLU B O 1
ATOM 4850 N N . VAL B 1 290 ? 48.175 46.661 36.517 1.00 33.23 533 VAL B N 1
ATOM 4851 C CA . VAL B 1 290 ? 47.935 45.414 35.757 1.00 34.80 533 VAL B CA 1
ATOM 4852 C C . VAL B 1 290 ? 49.149 44.520 35.854 1.00 34.91 533 VAL B C 1
ATOM 4853 O O . VAL B 1 290 ? 48.985 43.308 36.006 1.00 38.61 533 VAL B O 1
ATOM 4857 N N . VAL B 1 291 ? 50.358 45.112 35.883 1.00 35.48 534 VAL B N 1
ATOM 4858 C CA . VAL B 1 291 ? 51.606 44.371 36.081 1.00 37.18 534 VAL B CA 1
ATOM 4859 C C . VAL B 1 291 ? 51.616 43.632 37.426 1.00 38.80 534 VAL B C 1
ATOM 4860 O O . VAL B 1 291 ? 52.089 42.514 37.505 1.00 38.42 534 VAL B O 1
ATOM 4864 N N . ALA B 1 292 ? 51.107 44.259 38.493 1.00 38.21 535 ALA B N 1
ATOM 4865 C CA . ALA B 1 292 ? 51.061 43.609 39.823 1.00 38.25 535 ALA B CA 1
ATOM 4866 C C . ALA B 1 292 ? 50.188 42.372 39.801 1.00 37.94 535 ALA B C 1
ATOM 4867 O O . ALA B 1 292 ? 50.279 41.537 40.698 1.00 39.26 535 ALA B O 1
ATOM 4869 N N . ARG B 1 293 ? 49.342 42.261 38.786 1.00 38.65 536 ARG B N 1
ATOM 4870 C CA . ARG B 1 293 ? 48.411 41.172 38.667 1.00 38.68 536 ARG B CA 1
ATOM 4871 C C . ARG B 1 293 ? 48.833 40.172 37.627 1.00 38.14 536 ARG B C 1
ATOM 4872 O O . ARG B 1 293 ? 48.144 39.260 37.352 1.00 38.12 536 ARG B O 1
ATOM 4880 N N . GLY B 1 294 ? 49.991 40.377 37.053 1.00 38.23 537 GLY B N 1
ATOM 4881 C CA . GLY B 1 294 ? 50.582 39.408 36.119 1.00 39.21 537 GLY B CA 1
ATOM 4882 C C . GLY B 1 294 ? 50.765 39.895 34.688 1.00 39.52 537 GLY B C 1
ATOM 4883 O O . GLY B 1 294 ? 51.349 39.194 33.868 1.00 42.43 537 GLY B O 1
ATOM 4884 N N . ALA B 1 295 ? 50.248 41.058 34.330 1.00 39.04 538 ALA B N 1
ATOM 4885 C CA . ALA B 1 295 ? 50.264 41.438 32.928 1.00 36.37 538 ALA B CA 1
ATOM 4886 C C . ALA B 1 295 ? 51.689 41.561 32.414 1.00 39.11 538 ALA B C 1
ATOM 4887 O O . ALA B 1 295 ? 52.612 41.827 33.192 1.00 35.54 538 ALA B O 1
ATOM 4889 N N . HIS B 1 296 ? 51.820 41.308 31.104 1.00 35.81 539 HIS B N 1
ATOM 4890 C CA . HIS B 1 296 ? 53.006 41.512 30.305 1.00 39.25 539 HIS B CA 1
ATOM 4891 C C . HIS B 1 296 ? 52.867 42.844 29.599 1.00 36.24 539 HIS B C 1
ATOM 4892 O O . HIS B 1 296 ? 52.070 42.969 28.639 1.00 34.99 539 HIS B O 1
ATOM 4899 N N . PRO B 1 297 ? 53.565 43.896 30.082 1.00 35.52 540 PRO B N 1
ATOM 4900 C CA . PRO B 1 297 ? 53.235 45.208 29.507 1.00 34.64 540 PRO B CA 1
ATOM 4901 C C . PRO B 1 297 ? 54.036 45.628 28.242 1.00 33.97 540 PRO B C 1
ATOM 4902 O O . PRO B 1 297 ? 55.268 45.547 28.240 1.00 32.77 540 PRO B O 1
ATOM 4906 N N . CYS B 1 298 ? 53.323 46.068 27.193 1.00 32.36 541 CYS B N 1
ATOM 4907 C CA . CYS B 1 298 ? 53.926 46.610 26.010 1.00 32.06 541 CYS B CA 1
ATOM 4908 C C . CYS B 1 298 ? 53.606 48.083 25.993 1.00 32.24 541 CYS B C 1
ATOM 4909 O O . CYS B 1 298 ? 52.496 48.494 25.582 1.00 30.33 541 CYS B O 1
ATOM 4912 N N . ILE B 1 299 ? 54.507 48.898 26.523 1.00 31.30 542 ILE B N 1
ATOM 4913 C CA . ILE B 1 299 ? 54.267 50.331 26.547 1.00 31.04 542 ILE B CA 1
ATOM 4914 C C . ILE B 1 299 ? 54.851 50.986 25.307 1.00 29.84 542 ILE B C 1
ATOM 4915 O O . ILE B 1 299 ? 55.993 50.796 24.972 1.00 28.36 542 ILE B O 1
ATOM 4920 N N . ILE B 1 300 ? 53.996 51.673 24.553 1.00 27.49 543 ILE B N 1
ATOM 4921 C CA . ILE B 1 300 ? 54.372 52.499 23.423 1.00 27.67 543 ILE B CA 1
ATOM 4922 C C . ILE B 1 300 ? 54.212 53.959 23.809 1.00 27.63 543 ILE B C 1
ATOM 4923 O O . ILE B 1 300 ? 53.097 54.453 24.024 1.00 29.07 543 ILE B O 1
ATOM 4928 N N . SER B 1 301 ? 55.339 54.648 23.916 1.00 27.21 544 SER B N 1
ATOM 4929 C CA . SER B 1 301 ? 55.365 55.998 24.331 1.00 28.76 544 SER B CA 1
ATOM 4930 C C . SER B 1 301 ? 55.974 56.864 23.240 1.00 29.91 544 SER B C 1
ATOM 4931 O O . SER B 1 301 ? 56.042 56.466 22.060 1.00 30.43 544 SER B O 1
ATOM 4942 N N . GLU B 1 303 ? 58.745 60.234 22.301 1.00 32.45 546 GLU B N 1
ATOM 4943 C CA . GLU B 1 303 ? 59.947 60.989 22.672 1.00 32.46 546 GLU B CA 1
ATOM 4944 C C . GLU B 1 303 ? 59.591 62.189 23.547 1.00 33.50 546 GLU B C 1
ATOM 4945 O O . GLU B 1 303 ? 58.736 62.967 23.167 1.00 35.15 546 GLU B O 1
ATOM 4951 N N . GLY B 1 304 ? 60.214 62.280 24.726 1.00 33.11 547 GLY B N 1
ATOM 4952 C CA . GLY B 1 304 ? 59.867 63.346 25.690 1.00 33.78 547 GLY B CA 1
ATOM 4953 C C . GLY B 1 304 ? 59.075 62.856 26.875 1.00 33.83 547 GLY B C 1
ATOM 4954 O O . GLY B 1 304 ? 59.139 63.448 27.962 1.00 34.14 547 GLY B O 1
ATOM 4955 N N . LEU B 1 305 ? 58.404 61.734 26.702 1.00 31.68 548 LEU B N 1
ATOM 4956 C CA . LEU B 1 305 ? 57.523 61.109 27.740 1.00 32.24 548 LEU B CA 1
ATOM 4957 C C . LEU B 1 305 ? 57.974 59.699 28.132 1.00 32.55 548 LEU B C 1
ATOM 4958 O O . LEU B 1 305 ? 57.347 59.061 28.980 1.00 30.72 548 LEU B O 1
ATOM 4963 N N . GLU B 1 306 ? 59.049 59.202 27.510 1.00 32.17 549 GLU B N 1
ATOM 4964 C CA . GLU B 1 306 ? 59.384 57.798 27.653 1.00 33.25 549 GLU B CA 1
ATOM 4965 C C . GLU B 1 306 ? 60.106 57.534 28.963 1.00 34.48 549 GLU B C 1
ATOM 4966 O O . GLU B 1 306 ? 60.699 58.432 29.530 1.00 34.99 549 GLU B O 1
ATOM 4972 N N . LYS B 1 307 ? 60.064 56.282 29.375 1.00 33.39 550 LYS B N 1
ATOM 4973 C CA . LYS B 1 307 ? 60.660 55.842 30.629 1.00 35.49 550 LYS B CA 1
ATOM 4974 C C . LYS B 1 307 ? 61.428 54.559 30.385 1.00 38.15 550 LYS B C 1
ATOM 4975 O O . LYS B 1 307 ? 61.192 53.790 29.429 1.00 35.83 550 LYS B O 1
ATOM 4981 N N . GLU B 1 308 ? 62.329 54.271 31.301 1.00 38.29 551 GLU B N 1
ATOM 4982 C CA . GLU B 1 308 ? 63.032 53.008 31.216 1.00 44.69 551 GLU B CA 1
ATOM 4983 C C . GLU B 1 308 ? 62.038 51.848 31.231 1.00 40.89 551 GLU B C 1
ATOM 4984 O O . GLU B 1 308 ? 61.027 51.869 31.973 1.00 40.09 551 GLU B O 1
ATOM 4990 N N . GLY B 1 309 ? 62.298 50.859 30.385 1.00 39.41 552 GLY B N 1
ATOM 4991 C CA . GLY B 1 309 ? 61.381 49.741 30.248 1.00 40.11 552 GLY B CA 1
ATOM 4992 C C . GLY B 1 309 ? 60.325 49.867 29.135 1.00 38.63 552 GLY B C 1
ATOM 4993 O O . GLY B 1 309 ? 59.669 48.872 28.789 1.00 39.25 552 GLY B O 1
ATOM 4994 N N . ASP B 1 310 ? 60.133 51.030 28.518 1.00 35.14 553 ASP B N 1
ATOM 4995 C CA . ASP B 1 310 ? 59.101 51.104 27.460 1.00 33.24 553 ASP B CA 1
ATOM 4996 C C . ASP B 1 310 ? 59.493 50.181 26.287 1.00 31.98 553 ASP B C 1
ATOM 4997 O O . ASP B 1 310 ? 60.693 50.006 25.964 1.00 34.53 553 ASP B O 1
ATOM 5002 N N . THR B 1 311 ? 58.496 49.606 25.624 1.00 31.72 554 THR B N 1
ATOM 5003 C CA . THR B 1 311 ? 58.757 48.698 24.486 1.00 31.61 554 THR B CA 1
ATOM 5004 C C . THR B 1 311 ? 59.123 49.404 23.174 1.00 32.53 554 THR B C 1
ATOM 5005 O O . THR B 1 311 ? 59.955 48.895 22.389 1.00 34.28 554 THR B O 1
ATOM 5009 N N . TYR B 1 312 ? 58.473 50.545 22.919 1.00 31.21 555 TYR B N 1
ATOM 5010 C CA . TYR B 1 312 ? 58.773 51.310 21.725 1.00 29.08 555 TYR B CA 1
ATOM 5011 C C . TYR B 1 312 ? 58.489 52.766 21.970 1.00 28.48 555 TYR B C 1
ATOM 5012 O O . TYR B 1 312 ? 57.572 53.117 22.683 1.00 31.27 555 TYR B O 1
ATOM 5021 N N . VAL B 1 313 ? 59.243 53.629 21.300 1.00 28.76 556 VAL B N 1
ATOM 5022 C CA . VAL B 1 313 ? 59.112 55.046 21.515 1.00 29.40 556 VAL B CA 1
ATOM 5023 C C . VAL B 1 313 ? 58.978 55.718 20.162 1.00 28.47 556 VAL B C 1
ATOM 5024 O O . VAL B 1 313 ? 59.922 55.734 19.358 1.00 29.05 556 VAL B O 1
ATOM 5028 N N . ILE B 1 314 ? 57.784 56.280 19.928 1.00 27.77 557 ILE B N 1
ATOM 5029 C CA . ILE B 1 314 ? 57.539 56.931 18.628 1.00 28.20 557 ILE B CA 1
ATOM 5030 C C . ILE B 1 314 ? 58.136 58.325 18.582 1.00 28.53 557 ILE B C 1
ATOM 5031 O O . ILE B 1 314 ? 58.385 58.927 19.652 1.00 28.70 557 ILE B O 1
ATOM 5036 N N . PRO B 1 315 ? 58.367 58.861 17.388 1.00 26.98 558 PRO B N 1
ATOM 5037 C CA . PRO B 1 315 ? 58.939 60.210 17.319 1.00 27.90 558 PRO B CA 1
ATOM 5038 C C . PRO B 1 315 ? 57.985 61.279 17.882 1.00 31.04 558 PRO B C 1
ATOM 5039 O O . PRO B 1 315 ? 56.751 61.148 17.854 1.00 29.54 558 PRO B O 1
ATOM 5043 N N . HIS B 1 316 ? 58.578 62.355 18.398 1.00 30.86 559 HIS B N 1
ATOM 5044 C CA . HIS B 1 316 ? 57.752 63.458 18.899 1.00 33.61 559 HIS B CA 1
ATOM 5045 C C . HIS B 1 316 ? 56.997 64.250 17.816 1.00 31.59 559 HIS B C 1
ATOM 5046 O O . HIS B 1 316 ? 57.587 64.809 16.908 1.00 33.20 559 HIS B O 1
ATOM 5053 N N . VAL B 1 317 ? 55.682 64.302 17.916 1.00 29.47 560 VAL B N 1
ATOM 5054 C CA . VAL B 1 317 ? 54.828 65.091 17.056 1.00 29.37 560 VAL B CA 1
ATOM 5055 C C . VAL B 1 317 ? 53.824 65.827 17.950 1.00 30.77 560 VAL B C 1
ATOM 5056 O O . VAL B 1 317 ? 53.741 65.641 19.169 1.00 29.70 560 VAL B O 1
ATOM 5060 N N . HIS B 1 318 ? 53.020 66.659 17.318 1.00 30.48 561 HIS B N 1
ATOM 5061 C CA . HIS B 1 318 ? 52.060 67.498 18.032 1.00 29.38 561 HIS B CA 1
ATOM 5062 C C . HIS B 1 318 ? 51.088 66.633 18.806 1.00 29.71 561 HIS B C 1
ATOM 5063 O O . HIS B 1 318 ? 50.671 65.587 18.332 1.00 27.96 561 HIS B O 1
ATOM 5070 N N . GLU B 1 319 ? 50.792 67.038 20.047 1.00 29.80 562 GLU B N 1
ATOM 5071 C CA . GLU B 1 319 ? 49.947 66.277 20.960 1.00 30.70 562 GLU B CA 1
ATOM 5072 C C . GLU B 1 319 ? 48.577 65.797 20.402 1.00 30.07 562 GLU B C 1
ATOM 5073 O O . GLU B 1 319 ? 48.143 64.705 20.724 1.00 29.49 562 GLU B O 1
ATOM 5079 N N . LEU B 1 320 ? 47.910 66.576 19.570 1.00 27.99 563 LEU B N 1
ATOM 5080 C CA . LEU B 1 320 ? 46.647 66.109 19.040 1.00 27.29 563 LEU B CA 1
ATOM 5081 C C . LEU B 1 320 ? 46.834 65.243 17.785 1.00 27.67 563 LEU B C 1
ATOM 5082 O O . LEU B 1 320 ? 45.920 64.559 17.380 1.00 26.05 563 LEU B O 1
ATOM 5087 N N . LEU B 1 321 ? 48.028 65.290 17.195 1.00 26.31 564 LEU B N 1
ATOM 5088 C CA . LEU B 1 321 ? 48.294 64.475 15.955 1.00 26.77 564 LEU B CA 1
ATOM 5089 C C . LEU B 1 321 ? 48.960 63.132 16.240 1.00 25.49 564 LEU B C 1
ATOM 5090 O O . LEU B 1 321 ? 49.139 62.312 15.320 1.00 25.91 564 LEU B O 1
ATOM 5095 N N . THR B 1 322 ? 49.287 62.825 17.506 1.00 24.96 565 THR B N 1
ATOM 5096 C CA . THR B 1 322 ? 49.922 61.552 17.772 1.00 25.22 565 THR B CA 1
ATOM 5097 C C . THR B 1 322 ? 49.212 60.307 17.236 1.00 24.62 565 THR B C 1
ATOM 5098 O O . THR B 1 322 ? 49.903 59.358 16.885 1.00 24.37 565 THR B O 1
ATOM 5102 N N . PRO B 1 323 ? 47.840 60.278 17.148 1.00 24.14 566 PRO B N 1
ATOM 5103 C CA . PRO B 1 323 ? 47.175 59.104 16.552 1.00 24.98 566 PRO B CA 1
ATOM 5104 C C . PRO B 1 323 ? 47.652 58.748 15.150 1.00 23.54 566 PRO B C 1
ATOM 5105 O O . PRO B 1 323 ? 47.695 57.569 14.834 1.00 24.03 566 PRO B O 1
ATOM 5109 N N . LEU B 1 324 ? 48.080 59.738 14.348 1.00 23.98 567 LEU B N 1
ATOM 5110 C CA . LEU B 1 324 ? 48.539 59.462 12.988 1.00 23.75 567 LEU B CA 1
ATOM 5111 C C . LEU B 1 324 ? 49.799 58.603 12.961 1.00 26.55 567 LEU B C 1
ATOM 5112 O O . LEU B 1 324 ? 50.067 57.875 11.994 1.00 26.05 567 LEU B O 1
ATOM 5117 N N . VAL B 1 325 ? 50.619 58.758 14.012 1.00 23.76 568 VAL B N 1
ATOM 5118 C CA . VAL B 1 325 ? 51.853 58.001 14.141 1.00 25.02 568 VAL B CA 1
ATOM 5119 C C . VAL B 1 325 ? 51.661 56.713 14.972 1.00 24.57 568 VAL B C 1
ATOM 5120 O O . VAL B 1 325 ? 52.048 55.629 14.520 1.00 25.14 568 VAL B O 1
ATOM 5124 N N . SER B 1 326 ? 51.062 56.838 16.156 1.00 24.21 569 SER B N 1
ATOM 5125 C CA . SER B 1 326 ? 50.906 55.639 17.013 1.00 24.37 569 SER B CA 1
ATOM 5126 C C . SER B 1 326 ? 50.101 54.528 16.388 1.00 25.06 569 SER B C 1
ATOM 5127 O O . SER B 1 326 ? 50.441 53.368 16.557 1.00 25.36 569 SER B O 1
ATOM 5130 N N . VAL B 1 327 ? 49.088 54.879 15.587 1.00 22.01 570 VAL B N 1
ATOM 5131 C CA . VAL B 1 327 ? 48.257 53.865 14.977 1.00 23.97 570 VAL B CA 1
ATOM 5132 C C . VAL B 1 327 ? 49.079 52.997 14.045 1.00 23.87 570 VAL B C 1
ATOM 5133 O O . VAL B 1 327 ? 48.810 51.821 13.899 1.00 24.20 570 VAL B O 1
ATOM 5137 N N . VAL B 1 328 ? 50.105 53.560 13.395 1.00 24.00 571 VAL B N 1
ATOM 5138 C CA . VAL B 1 328 ? 50.887 52.756 12.432 1.00 26.74 571 VAL B CA 1
ATOM 5139 C C . VAL B 1 328 ? 51.657 51.644 13.111 1.00 26.69 571 VAL B C 1
ATOM 5140 O O . VAL B 1 328 ? 51.738 50.530 12.588 1.00 26.21 571 VAL B O 1
ATOM 5144 N N . ALA B 1 329 ? 52.145 51.902 14.309 1.00 25.77 572 ALA B N 1
ATOM 5145 C CA . ALA B 1 329 ? 52.746 50.850 15.132 1.00 25.12 572 ALA B CA 1
ATOM 5146 C C . ALA B 1 329 ? 51.720 49.759 15.412 1.00 25.98 572 ALA B C 1
ATOM 5147 O O . ALA B 1 329 ? 51.973 48.580 15.181 1.00 27.60 572 ALA B O 1
ATOM 5149 N N . LEU B 1 330 ? 50.522 50.148 15.796 1.00 24.79 573 LEU B N 1
ATOM 5150 C CA . LEU B 1 330 ? 49.476 49.160 16.085 1.00 25.65 573 LEU B CA 1
ATOM 5151 C C . LEU B 1 330 ? 49.031 48.358 14.842 1.00 29.15 573 LEU B C 1
ATOM 5152 O O . LEU B 1 330 ? 48.791 47.168 14.937 1.00 26.72 573 LEU B O 1
ATOM 5157 N N . GLN B 1 331 ? 48.931 49.033 13.689 1.00 26.90 574 GLN B N 1
ATOM 5158 C CA . GLN B 1 331 ? 48.638 48.339 12.458 1.00 26.51 574 GLN B CA 1
ATOM 5159 C C . GLN B 1 331 ? 49.659 47.275 12.124 1.00 26.42 574 GLN B C 1
ATOM 5160 O O . GLN B 1 331 ? 49.293 46.179 11.694 1.00 27.63 574 GLN B O 1
ATOM 5166 N N . LEU B 1 332 ? 50.942 47.618 12.277 1.00 26.71 575 LEU B N 1
ATOM 5167 C CA . LEU B 1 332 ? 52.004 46.671 11.945 1.00 27.20 575 LEU B CA 1
ATOM 5168 C C . LEU B 1 332 ? 52.102 45.521 12.969 1.00 26.51 575 LEU B C 1
ATOM 5169 O O . LEU B 1 332 ? 52.266 44.387 12.587 1.00 27.35 575 LEU B O 1
ATOM 5174 N N . ILE B 1 333 ? 51.967 45.827 14.245 1.00 28.74 576 ILE B N 1
ATOM 5175 C CA . ILE B 1 333 ? 51.935 44.776 15.274 1.00 29.87 576 ILE B CA 1
ATOM 5176 C C . ILE B 1 333 ? 50.787 43.809 14.990 1.00 30.09 576 ILE B C 1
ATOM 5177 O O . ILE B 1 333 ? 50.987 42.567 14.980 1.00 31.05 576 ILE B O 1
ATOM 5182 N N . SER B 1 334 ? 49.614 44.365 14.642 1.00 29.83 577 SER B N 1
ATOM 5183 C CA . SER B 1 334 ? 48.459 43.518 14.307 1.00 30.26 577 SER B CA 1
ATOM 5184 C C . SER B 1 334 ? 48.667 42.653 13.055 1.00 32.04 577 SER B C 1
ATOM 5185 O O . SER B 1 334 ? 48.380 41.463 13.058 1.00 31.32 577 SER B O 1
ATOM 5188 N N . TYR B 1 335 ? 49.190 43.276 11.996 1.00 29.99 578 TYR B N 1
ATOM 5189 C CA . TYR B 1 335 ? 49.590 42.558 10.791 1.00 29.56 578 TYR B CA 1
ATOM 5190 C C . TYR B 1 335 ? 50.472 41.343 11.126 1.00 30.17 578 TYR B C 1
ATOM 5191 O O . TYR B 1 335 ? 50.206 40.227 10.676 1.00 32.58 578 TYR B O 1
ATOM 5200 N N . TYR B 1 336 ? 51.570 41.554 11.870 1.00 30.13 579 TYR B N 1
ATOM 5201 C CA . TYR B 1 336 ? 52.487 40.482 12.209 1.00 30.31 579 TYR B CA 1
ATOM 5202 C C . TYR B 1 336 ? 51.938 39.413 13.150 1.00 33.18 579 TYR B C 1
ATOM 5203 O O . TYR B 1 336 ? 52.218 38.221 12.946 1.00 35.16 579 TYR B O 1
ATOM 5212 N N . ALA B 1 337 ? 51.106 39.805 14.117 1.00 32.78 580 ALA B N 1
ATOM 5213 C CA . ALA B 1 337 ? 50.347 38.830 14.879 1.00 33.11 580 ALA B CA 1
ATOM 5214 C C . ALA B 1 337 ? 49.523 37.903 14.001 1.00 33.77 580 ALA B C 1
ATOM 5215 O O . ALA B 1 337 ? 49.534 36.663 14.217 1.00 35.56 580 ALA B O 1
ATOM 5217 N N . ALA B 1 338 ? 48.793 38.464 13.042 1.00 35.97 581 ALA B N 1
ATOM 5218 C CA . ALA B 1 338 ? 48.003 37.670 12.055 1.00 35.21 581 ALA B CA 1
ATOM 5219 C C . ALA B 1 338 ? 48.859 36.776 11.171 1.00 37.23 581 ALA B C 1
ATOM 5220 O O . ALA B 1 338 ? 48.544 35.584 10.982 1.00 40.76 581 ALA B O 1
ATOM 5222 N N . LEU B 1 339 ? 49.925 37.357 10.620 1.00 38.51 582 LEU B N 1
ATOM 5223 C CA . LEU B 1 339 ? 50.906 36.614 9.810 1.00 40.84 582 LEU B CA 1
ATOM 5224 C C . LEU B 1 339 ? 51.411 35.400 10.549 1.00 40.38 582 LEU B C 1
ATOM 5225 O O . LEU B 1 339 ? 51.524 34.305 9.960 1.00 44.11 582 LEU B O 1
ATOM 5230 N N . HIS B 1 340 ? 51.738 35.565 11.830 1.00 38.76 583 HIS B N 1
ATOM 5231 C CA . HIS B 1 340 ? 52.324 34.484 12.620 1.00 40.47 583 HIS B CA 1
ATOM 5232 C C . HIS B 1 340 ? 51.329 33.375 12.903 1.00 43.70 583 HIS B C 1
ATOM 5233 O O . HIS B 1 340 ? 51.723 32.232 13.179 1.00 44.08 583 HIS B O 1
ATOM 5240 N N . ARG B 1 341 ? 50.045 33.681 12.790 1.00 40.67 584 ARG B N 1
ATOM 5241 C CA . ARG B 1 341 ? 48.994 32.647 12.868 1.00 45.29 584 ARG B CA 1
ATOM 5242 C C . ARG B 1 341 ? 48.559 32.084 11.480 1.00 47.79 584 ARG B C 1
ATOM 5243 O O . ARG B 1 341 ? 47.546 31.378 11.364 1.00 48.71 584 ARG B O 1
ATOM 5251 N N . ASP B 1 342 ? 49.317 32.424 10.434 1.00 51.14 585 ASP B N 1
ATOM 5252 C CA . ASP B 1 342 ? 49.052 32.004 9.050 1.00 54.89 585 ASP B CA 1
ATOM 5253 C C . ASP B 1 342 ? 47.631 32.322 8.510 1.00 54.42 585 ASP B C 1
ATOM 5254 O O . ASP B 1 342 ? 47.026 31.525 7.789 1.00 51.06 585 ASP B O 1
ATOM 5259 N N . LEU B 1 343 ? 47.138 33.518 8.818 1.00 49.31 586 LEU B N 1
ATOM 5260 C CA . LEU B 1 343 ? 45.785 33.959 8.430 1.00 51.61 586 LEU B CA 1
ATOM 5261 C C . LEU B 1 343 ? 45.795 34.756 7.109 1.00 53.41 586 LEU B C 1
ATOM 5262 O O . LEU B 1 343 ? 46.844 35.250 6.694 1.00 55.70 586 LEU B O 1
ATOM 5267 N N . ASP B 1 344 ? 44.632 34.893 6.461 1.00 54.94 587 ASP B N 1
ATOM 5268 C CA . ASP B 1 344 ? 44.532 35.564 5.148 1.00 55.83 587 ASP B CA 1
ATOM 5269 C C . ASP B 1 344 ? 44.923 37.044 5.149 1.00 51.85 587 ASP B C 1
ATOM 5270 O O . ASP B 1 344 ? 45.362 37.587 4.119 1.00 50.84 587 ASP B O 1
ATOM 5275 N N . VAL B 1 345 ? 44.665 37.706 6.258 1.00 51.02 588 VAL B N 1
ATOM 5276 C CA . VAL B 1 345 ? 44.904 39.167 6.376 1.00 48.37 588 VAL B CA 1
ATOM 5277 C C . VAL B 1 345 ? 44.033 40.073 5.488 1.00 47.73 588 VAL B C 1
ATOM 5278 O O . VAL B 1 345 ? 43.286 40.892 6.039 1.00 46.34 588 VAL B O 1
ATOM 5282 N N . ASP B 1 346 ? 44.138 39.963 4.163 1.00 45.67 589 ASP B N 1
ATOM 5283 C CA . ASP B 1 346 ? 43.446 40.902 3.247 1.00 47.38 589 ASP B CA 1
ATOM 5284 C C . ASP B 1 346 ? 41.935 40.675 3.176 1.00 52.44 589 ASP B C 1
ATOM 5285 O O . ASP B 1 346 ? 41.157 41.640 2.987 1.00 48.17 589 ASP B O 1
ATOM 5290 N N . LYS B 1 347 ? 41.562 39.400 3.362 1.00 57.27 590 LYS B N 1
ATOM 5291 C CA . LYS B 1 347 ? 40.193 38.878 3.293 1.00 62.56 590 LYS B CA 1
ATOM 5292 C C . LYS B 1 347 ? 39.418 39.390 2.104 1.00 64.38 590 LYS B C 1
ATOM 5293 O O . LYS B 1 347 ? 38.869 38.582 1.377 1.00 67.73 590 LYS B O 1
#